Protein AF-A0A8H4TYM6-F1 (afdb_monomer_lite)

Organism: NCBI:txid1208366

Foldseek 3Di:
DDDDDDDDDDDDDDDDDDDDDDDDDDDDDDDDDDDDDDDDDPVCVVVVVVVVVVVCLLQDAQDPLLCVLLLVCVLVLLFDPPPPPDDDDPDDDDDDDDDDDDDDDDDDDDDDDDDDDDPPDPDPCPPPCPPPPPFDPQQDAFPVRDFAFFDDDPVRSVVVSVVSLVVQCPDPSSVVSVVLNVQLCVLVVVLVCLVVCVCVVQAVVHSPDCPGNSVVSNLVSLVSNLVSLCCSLVSCVSVLVSLVVLVCCCPPVVPLLSVLSNCLNLVLQAFFAPLQVPFLQDALVCCVLPVVCCPPSRAHPPNSSHHGRQPSRGFFHGDPCVLSVLLSVLSNVLSVLSVQLVCLSVVDDSVGRDPVNSVVSVVSSVVSSVVSSVSSSVSSVSRCLGSHGDDDPVSVVVSVVCVVVVNGDGSHPVPPPPVVVVVVVVVVCVVVVPDDDDDDDDDDDDDDDDDDDDDDDDDDDPDDPDDQDDDDDPWFKAFPPPRRTWGGPVQFPDFPDADPQGTKTKGSGTTQWDWADWDWDQDPVGIFTKTFIARNPPRHGQFIATCDDPDPVCRVRHRITMGHPVRIDIND

pLDDT: mean 72.25, std 24.55, range [19.75, 97.31]

Structure (mmCIF, N/CA/C/O backbone):
data_AF-A0A8H4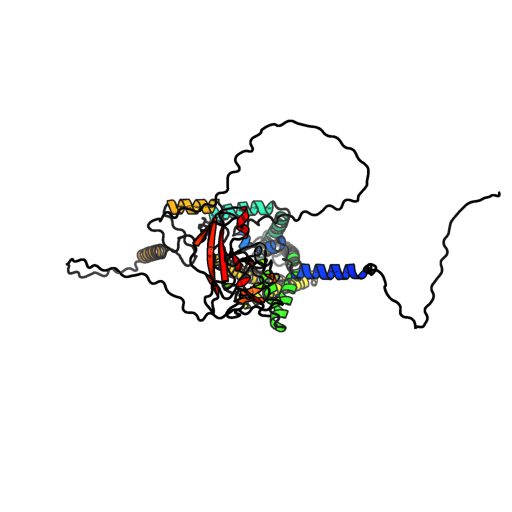TYM6-F1
#
_entry.id   AF-A0A8H4TYM6-F1
#
loop_
_atom_site.group_PDB
_atom_site.id
_atom_site.type_symbol
_atom_site.label_atom_id
_atom_site.label_alt_id
_atom_site.label_comp_id
_atom_site.label_asym_id
_atom_site.label_entity_id
_atom_site.label_seq_id
_atom_site.pdbx_PDB_ins_code
_atom_site.Cartn_x
_atom_site.Cartn_y
_atom_site.Cartn_z
_atom_site.occupancy
_atom_site.B_iso_or_equiv
_atom_site.auth_seq_id
_atom_site.auth_comp_id
_atom_site.auth_asym_id
_atom_site.auth_atom_id
_atom_site.pdbx_PDB_model_num
ATOM 1 N N . MET A 1 1 ? 41.288 -74.202 34.071 1.00 33.88 1 MET A N 1
ATOM 2 C CA . MET A 1 1 ? 42.304 -74.901 33.248 1.00 33.88 1 MET A CA 1
ATOM 3 C C . MET A 1 1 ? 41.567 -75.450 32.032 1.00 33.88 1 MET A C 1
ATOM 5 O O . MET A 1 1 ? 40.546 -76.075 32.265 1.00 33.88 1 MET A O 1
ATOM 9 N N . ALA A 1 2 ? 41.920 -75.207 30.767 1.00 35.75 2 ALA A N 1
ATOM 10 C CA . ALA A 1 2 ? 42.991 -74.418 30.129 1.00 35.75 2 ALA A CA 1
ATOM 11 C C . ALA A 1 2 ? 42.370 -73.661 28.912 1.00 35.75 2 ALA A C 1
ATOM 13 O O . ALA A 1 2 ? 41.354 -74.114 28.400 1.00 35.75 2 ALA A O 1
ATOM 14 N N . ASN A 1 3 ? 42.728 -72.408 28.589 1.00 33.12 3 ASN A N 1
ATOM 15 C CA . ASN A 1 3 ? 43.887 -71.947 27.783 1.00 33.12 3 ASN A CA 1
ATOM 16 C C . ASN A 1 3 ? 43.932 -72.532 26.341 1.00 33.12 3 ASN A C 1
ATOM 18 O O . ASN A 1 3 ? 43.774 -73.735 26.200 1.00 33.12 3 ASN A O 1
ATOM 22 N N . SER A 1 4 ? 44.214 -71.797 25.245 1.00 34.19 4 SER A N 1
ATOM 23 C CA . SER A 1 4 ? 44.467 -70.343 25.032 1.00 34.19 4 SER A CA 1
ATOM 24 C C . SER A 1 4 ? 44.781 -69.999 23.551 1.00 34.19 4 SER A C 1
ATOM 26 O O . SER A 1 4 ? 45.464 -70.785 22.907 1.00 34.19 4 SER A O 1
ATOM 28 N N . GLY A 1 5 ? 44.453 -68.773 23.088 1.00 31.78 5 GLY A N 1
ATOM 29 C CA . GLY A 1 5 ? 45.064 -68.085 21.914 1.00 31.78 5 GLY A CA 1
ATOM 30 C C . GLY A 1 5 ? 44.542 -68.458 20.504 1.00 31.78 5 GLY A C 1
ATOM 31 O O . GLY A 1 5 ? 44.045 -69.558 20.323 1.00 31.78 5 GLY A O 1
ATOM 32 N N . GLN A 1 6 ? 44.608 -67.616 19.452 1.00 31.44 6 GLN A N 1
ATOM 33 C CA . GLN A 1 6 ? 45.054 -66.211 19.303 1.00 31.44 6 GLN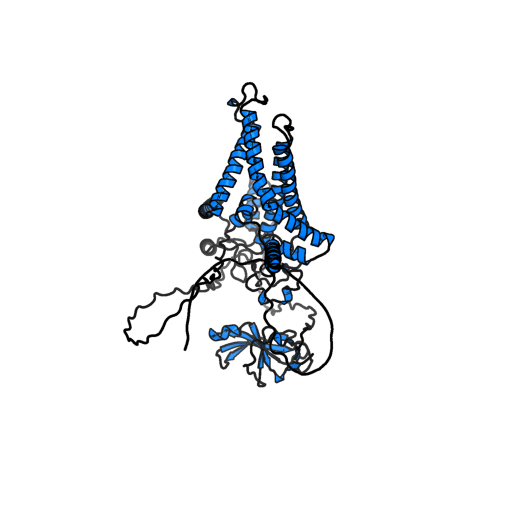 A CA 1
ATOM 34 C C . GLN A 1 6 ? 44.361 -65.497 18.099 1.00 31.44 6 GLN A C 1
ATOM 36 O O . GLN A 1 6 ? 44.155 -66.091 17.052 1.00 31.44 6 GLN A O 1
ATOM 41 N N . HIS A 1 7 ? 44.068 -64.201 18.279 1.00 31.67 7 HIS A N 1
ATOM 42 C CA . HIS A 1 7 ? 44.049 -63.056 17.335 1.00 31.67 7 HIS A CA 1
ATOM 43 C C . HIS A 1 7 ? 43.608 -63.098 15.836 1.00 31.67 7 HIS A C 1
ATOM 45 O O . HIS A 1 7 ? 44.296 -63.608 14.963 1.00 31.67 7 HIS A O 1
ATOM 51 N N . SER A 1 8 ? 42.630 -62.211 15.559 1.00 29.77 8 SER A N 1
ATOM 52 C CA . SER A 1 8 ? 42.660 -61.104 14.562 1.00 29.77 8 SER A CA 1
ATOM 53 C C . SER A 1 8 ? 42.218 -61.263 13.084 1.00 29.77 8 SER A C 1
ATOM 55 O O . SER A 1 8 ? 43.017 -61.528 12.193 1.00 29.77 8 SER A O 1
ATOM 57 N N . SER A 1 9 ? 41.035 -60.678 12.827 1.00 29.23 9 SER A N 1
ATOM 58 C CA . SER A 1 9 ? 40.790 -59.524 11.917 1.00 29.23 9 SER A CA 1
ATOM 59 C C . SER A 1 9 ? 40.178 -59.702 10.506 1.00 29.23 9 SER A C 1
ATOM 61 O O . SER A 1 9 ? 40.593 -60.527 9.706 1.00 29.23 9 SER A O 1
ATOM 63 N N . ASN A 1 10 ? 39.256 -58.761 10.227 1.00 29.17 10 ASN A N 1
ATOM 64 C CA . ASN A 1 10 ? 38.703 -58.271 8.951 1.00 29.17 10 ASN A CA 1
ATOM 65 C C . ASN A 1 10 ? 37.768 -59.134 8.075 1.00 29.17 10 ASN A C 1
ATOM 67 O O . ASN A 1 10 ? 38.097 -60.231 7.646 1.00 29.17 10 ASN A O 1
ATOM 71 N N . GLY A 1 11 ? 36.678 -58.485 7.625 1.00 29.22 11 GLY A N 1
ATOM 72 C CA . GLY A 1 11 ? 36.235 -58.607 6.225 1.00 29.22 11 GLY A CA 1
ATOM 73 C C . GLY A 1 11 ? 34.819 -59.129 5.960 1.00 29.22 11 GLY A C 1
ATOM 74 O O . GLY A 1 11 ? 34.664 -60.166 5.329 1.00 29.22 11 GLY A O 1
ATOM 75 N N . THR A 1 12 ? 33.791 -58.386 6.377 1.00 30.94 12 THR A N 1
ATOM 76 C CA . THR A 1 12 ? 32.362 -58.560 6.020 1.00 30.94 12 THR A CA 1
ATOM 77 C C . THR A 1 12 ? 32.066 -59.140 4.624 1.00 30.94 12 THR A C 1
ATOM 79 O O . THR A 1 12 ? 32.463 -58.559 3.612 1.00 30.94 12 THR A O 1
ATOM 82 N N . ARG A 1 13 ? 31.243 -60.199 4.576 1.00 29.91 13 ARG A N 1
ATOM 83 C CA . ARG A 1 13 ? 30.591 -60.735 3.364 1.00 29.91 13 ARG A CA 1
ATOM 84 C C . ARG A 1 13 ? 29.117 -60.304 3.309 1.00 29.91 13 ARG A C 1
ATOM 86 O O . ARG A 1 13 ? 28.479 -60.158 4.347 1.00 29.91 13 ARG A O 1
ATOM 93 N N . THR A 1 14 ? 28.591 -60.111 2.104 1.00 37.91 14 THR A N 1
ATOM 94 C CA . THR A 1 14 ? 27.175 -59.815 1.808 1.00 37.91 14 THR A CA 1
ATOM 95 C C . THR A 1 14 ? 26.284 -61.054 1.895 1.00 37.91 14 THR A C 1
ATOM 97 O O . THR A 1 14 ? 26.719 -62.099 1.423 1.00 37.91 14 THR A O 1
ATOM 100 N N . GLU A 1 15 ? 25.024 -60.909 2.330 1.00 29.88 15 GLU A N 1
ATOM 101 C CA . GLU A 1 15 ? 23.928 -61.865 2.057 1.00 29.88 15 GLU A CA 1
ATOM 102 C C . GLU A 1 15 ? 22.538 -61.177 1.945 1.00 29.88 15 GLU A C 1
ATOM 104 O O . GLU A 1 15 ? 22.418 -60.013 2.343 1.00 29.88 15 GLU A O 1
ATOM 109 N N . PRO A 1 16 ? 21.514 -61.837 1.345 1.00 40.06 16 PRO A N 1
ATOM 110 C CA . PRO A 1 16 ? 20.261 -61.214 0.888 1.00 40.06 16 PRO A CA 1
ATOM 111 C C . PRO A 1 16 ? 18.979 -61.644 1.657 1.00 40.06 16 PRO A C 1
ATOM 113 O O . PRO A 1 16 ? 19.015 -62.479 2.552 1.00 40.06 16 PRO A O 1
ATOM 116 N N . PHE A 1 17 ? 17.824 -61.073 1.275 1.00 32.19 17 PHE A N 1
ATOM 117 C CA . PHE A 1 17 ? 16.465 -61.441 1.744 1.00 32.19 17 PHE A CA 1
ATOM 118 C C . PHE A 1 17 ? 16.053 -62.877 1.343 1.00 32.19 17 PHE A C 1
ATOM 120 O O . PHE A 1 17 ? 16.434 -63.323 0.259 1.00 32.19 17 PHE A O 1
ATOM 127 N N . PRO A 1 18 ? 15.249 -63.588 2.166 1.00 39.19 18 PRO A N 1
ATOM 128 C CA . PRO A 1 18 ? 13.767 -63.598 2.041 1.00 39.19 18 PRO A CA 1
ATOM 129 C C . PRO A 1 18 ? 13.072 -63.527 3.442 1.00 39.19 18 PRO A C 1
ATOM 131 O O . PRO A 1 18 ? 13.752 -63.174 4.400 1.00 39.19 18 PRO A O 1
ATOM 134 N N . SER A 1 19 ? 11.771 -63.750 3.724 1.00 28.38 19 SER A N 1
ATOM 135 C CA . SER A 1 19 ? 10.516 -64.073 2.986 1.00 28.38 19 SER A CA 1
ATOM 136 C C . SER A 1 19 ? 9.282 -63.630 3.833 1.00 28.38 19 SER A C 1
ATOM 138 O O . SER A 1 19 ? 9.453 -63.097 4.928 1.00 28.38 19 SER A O 1
ATOM 140 N N . LEU A 1 20 ? 8.044 -63.872 3.369 1.00 39.00 20 LEU A N 1
ATOM 141 C CA . LEU A 1 20 ? 6.781 -63.799 4.141 1.00 39.00 20 LEU A CA 1
ATOM 142 C C . LEU A 1 20 ? 6.053 -65.157 4.092 1.00 39.00 20 LEU A C 1
ATOM 144 O O . LEU A 1 20 ? 6.115 -65.776 3.035 1.00 39.00 20 LEU A O 1
ATOM 148 N N . ASP A 1 21 ? 5.343 -65.564 5.163 1.00 33.41 21 ASP A N 1
ATOM 149 C CA . ASP A 1 21 ? 3.988 -66.158 5.049 1.00 33.41 21 ASP A CA 1
ATOM 150 C C . ASP A 1 21 ? 3.249 -66.498 6.378 1.00 33.41 21 ASP A C 1
ATOM 152 O O . ASP A 1 21 ? 3.823 -67.030 7.322 1.00 33.41 21 ASP A O 1
ATOM 156 N N . ASN A 1 22 ? 1.930 -66.252 6.338 1.00 30.16 22 ASN A N 1
ATOM 157 C CA . ASN A 1 22 ? 0.777 -66.996 6.897 1.00 30.16 22 ASN A CA 1
ATOM 158 C C . ASN A 1 22 ? 0.392 -67.143 8.404 1.00 30.16 22 ASN A C 1
ATOM 160 O O . ASN A 1 22 ? 1.063 -67.767 9.216 1.00 30.16 22 ASN A O 1
ATOM 164 N N . ALA A 1 23 ? -0.892 -66.781 8.616 1.00 28.27 23 ALA A N 1
ATOM 165 C CA . ALA A 1 23 ? -1.956 -67.446 9.400 1.00 28.27 23 ALA A CA 1
ATOM 166 C C . ALA A 1 23 ? -2.183 -67.148 10.908 1.00 28.27 23 ALA A C 1
ATOM 168 O O . ALA A 1 23 ? -1.283 -66.920 11.705 1.00 28.27 23 ALA A O 1
ATOM 169 N N . SER A 1 24 ? -3.474 -67.145 11.273 1.00 27.83 24 SER A N 1
ATOM 170 C CA . SER A 1 24 ? -4.096 -66.855 12.589 1.00 27.83 24 SER A CA 1
ATOM 171 C C . SER A 1 24 ? -5.020 -68.038 12.987 1.00 27.83 24 SER A C 1
ATOM 173 O O . SER A 1 24 ? -5.029 -69.020 12.244 1.00 27.83 24 SER A O 1
ATOM 175 N N . PRO A 1 25 ? -5.921 -67.967 14.000 1.00 47.28 25 PRO A N 1
ATOM 176 C CA . PRO A 1 25 ? -5.997 -67.131 15.215 1.00 47.28 25 PRO A CA 1
ATOM 177 C C . PRO A 1 25 ? -6.262 -67.951 16.516 1.00 47.28 25 PRO A C 1
ATOM 179 O O . PRO A 1 25 ? -6.648 -69.115 16.455 1.00 47.28 25 PRO A O 1
ATOM 182 N N . GLY A 1 26 ? -6.208 -67.319 17.700 1.00 25.75 26 GLY A N 1
ATOM 183 C CA . GLY A 1 26 ? -6.907 -67.834 18.896 1.00 25.75 26 GLY A CA 1
ATOM 184 C C . GLY A 1 26 ? -6.326 -67.420 20.254 1.00 25.75 26 GLY A C 1
ATOM 185 O O . GLY A 1 26 ? -5.131 -67.567 20.477 1.00 25.75 26 GLY A O 1
ATOM 186 N N . GLY A 1 27 ? -7.194 -66.973 21.174 1.00 28.92 27 GLY A N 1
ATOM 187 C CA . GLY A 1 27 ? -6.874 -66.757 22.595 1.00 28.92 27 GLY A CA 1
ATOM 188 C C . GLY A 1 27 ? -6.961 -65.297 23.056 1.00 28.92 27 GLY A C 1
ATOM 189 O O . GLY A 1 27 ? -6.074 -64.499 22.774 1.00 28.92 27 GLY A O 1
ATOM 190 N N . ASN A 1 28 ? -8.018 -64.961 23.804 1.00 32.78 28 ASN A N 1
ATOM 191 C CA . ASN A 1 28 ? -8.051 -63.746 24.622 1.00 32.78 28 ASN A CA 1
ATOM 192 C C . ASN A 1 28 ? -7.149 -63.938 25.846 1.00 32.78 28 ASN A C 1
ATOM 194 O O . ASN A 1 28 ? -7.294 -64.954 26.515 1.00 32.78 28 ASN A O 1
ATOM 198 N N . ASP A 1 29 ? -6.346 -62.930 26.197 1.00 31.00 29 ASP A N 1
ATOM 199 C CA . ASP A 1 29 ? -6.318 -62.422 27.574 1.00 31.00 29 ASP A CA 1
ATOM 200 C C . ASP A 1 29 ? -5.704 -61.011 27.661 1.00 31.00 29 ASP A C 1
ATOM 202 O O . ASP A 1 29 ? -5.133 -60.485 26.704 1.00 31.00 29 ASP A O 1
ATOM 206 N N . THR A 1 30 ? -5.955 -60.337 28.783 1.00 33.34 30 THR A N 1
ATOM 207 C CA . THR A 1 30 ? -5.943 -58.867 28.906 1.00 33.34 30 THR A CA 1
ATOM 208 C C . THR A 1 30 ? -4.579 -58.190 29.137 1.00 33.34 30 THR A C 1
ATOM 210 O O . THR A 1 30 ? -3.731 -58.714 29.851 1.00 33.34 30 THR A O 1
ATOM 213 N N . ASN A 1 31 ? -4.499 -56.922 28.692 1.00 29.05 31 ASN A N 1
ATOM 214 C CA . ASN A 1 31 ? -3.527 -55.853 29.023 1.00 29.05 31 ASN A CA 1
ATOM 215 C C . ASN A 1 31 ? -2.159 -55.830 28.296 1.00 29.05 31 ASN A C 1
ATOM 217 O O . ASN A 1 31 ? -1.202 -56.454 28.752 1.00 29.05 31 ASN A O 1
ATOM 221 N N . PRO A 1 32 ? -1.998 -54.971 27.266 1.00 32.91 32 PRO A N 1
ATOM 222 C CA . PRO A 1 32 ? -0.695 -54.507 26.788 1.00 32.91 32 PRO A CA 1
ATOM 223 C C . PRO A 1 32 ? -0.278 -53.157 27.426 1.00 32.91 32 PRO A C 1
ATOM 225 O O . PRO A 1 32 ? -1.126 -52.283 27.632 1.00 32.91 32 PRO A O 1
ATOM 228 N N . PRO A 1 33 ? 1.021 -52.927 27.696 1.00 34.00 33 PRO A N 1
ATOM 229 C CA . PRO A 1 33 ? 1.535 -51.622 28.112 1.00 34.00 33 PRO A CA 1
ATOM 230 C C . PRO A 1 33 ? 1.678 -50.635 26.934 1.00 34.00 33 PRO A C 1
ATOM 232 O O . PRO A 1 33 ? 1.869 -51.035 25.790 1.00 34.00 33 PRO A O 1
ATOM 235 N N . SER A 1 34 ? 1.605 -49.341 27.271 1.00 31.83 34 SER A N 1
ATOM 236 C CA . SER A 1 34 ? 2.020 -48.122 26.535 1.00 31.83 34 SER A CA 1
ATOM 237 C C . SER A 1 34 ? 2.496 -48.237 25.064 1.00 31.83 34 SER A C 1
ATOM 239 O O . SER A 1 34 ? 3.491 -48.919 24.801 1.00 31.83 34 SER A O 1
ATOM 241 N N . PRO A 1 35 ? 1.924 -47.461 24.116 1.00 32.31 35 PRO A N 1
ATOM 242 C CA . PRO A 1 35 ? 2.383 -47.454 22.728 1.00 32.31 35 PRO A CA 1
ATOM 243 C C . PRO A 1 35 ? 3.793 -46.861 22.587 1.00 32.31 35 PRO A C 1
ATOM 245 O O . PRO A 1 35 ? 4.086 -45.778 23.089 1.00 32.31 35 PRO A O 1
ATOM 248 N N . ILE A 1 36 ? 4.644 -47.576 21.852 1.00 34.72 36 ILE A N 1
ATOM 249 C CA . ILE A 1 36 ? 5.998 -47.157 21.474 1.00 34.72 36 ILE A CA 1
ATOM 250 C C . ILE A 1 36 ? 5.921 -45.990 20.475 1.00 34.72 36 ILE A C 1
ATOM 252 O O . ILE A 1 36 ? 5.137 -46.030 19.524 1.00 34.72 36 ILE A O 1
ATOM 256 N N . ASP A 1 37 ? 6.766 -44.972 20.665 1.00 33.72 37 ASP A N 1
ATOM 257 C CA . ASP A 1 37 ? 6.852 -43.807 19.780 1.00 33.72 37 ASP A CA 1
ATOM 258 C C . ASP A 1 37 ? 7.179 -44.193 18.328 1.00 33.72 37 ASP A C 1
ATOM 260 O O . ASP A 1 37 ? 8.266 -44.683 18.001 1.00 33.72 37 ASP A O 1
ATOM 264 N N . ASN A 1 38 ? 6.250 -43.892 17.418 1.00 36.94 38 ASN A N 1
ATOM 265 C CA . ASN A 1 38 ? 6.460 -44.042 15.983 1.00 36.94 38 ASN A CA 1
ATOM 266 C C . ASN A 1 38 ? 7.470 -43.004 15.471 1.00 36.94 38 ASN A C 1
ATOM 268 O O . ASN A 1 38 ? 7.129 -41.849 15.209 1.00 36.94 38 ASN A O 1
ATOM 272 N N . ARG A 1 39 ? 8.717 -43.439 15.261 1.00 36.81 39 ARG A N 1
ATOM 273 C CA . ARG A 1 39 ? 9.771 -42.660 14.595 1.00 36.81 39 ARG A CA 1
ATOM 274 C C . ARG A 1 39 ? 9.304 -42.227 13.190 1.00 36.81 39 ARG A C 1
ATOM 276 O O . ARG A 1 39 ? 9.126 -43.090 12.329 1.00 36.81 39 ARG A O 1
ATOM 283 N N . PRO A 1 40 ? 9.135 -40.922 12.902 1.00 38.28 40 PRO A N 1
ATOM 284 C CA . PRO A 1 40 ? 8.562 -40.487 11.634 1.00 38.28 40 PRO A CA 1
ATOM 285 C C . PRO A 1 40 ? 9.531 -40.710 10.465 1.00 38.28 40 PRO A C 1
ATOM 287 O O . PRO A 1 40 ? 10.685 -40.277 10.485 1.00 38.28 40 PRO A O 1
ATOM 290 N N . THR A 1 41 ? 9.038 -41.367 9.413 1.00 38.78 41 THR A N 1
ATOM 291 C CA . THR A 1 41 ? 9.773 -41.660 8.174 1.00 38.78 41 THR A CA 1
ATOM 292 C C . THR A 1 41 ? 10.299 -40.371 7.534 1.00 38.78 41 THR A C 1
ATOM 294 O O . THR A 1 41 ? 9.577 -39.375 7.460 1.00 38.78 41 THR A O 1
ATOM 297 N N . ALA A 1 42 ? 11.539 -40.372 7.030 1.00 42.12 42 ALA A N 1
ATOM 298 C CA . ALA A 1 42 ? 12.241 -39.156 6.591 1.00 42.12 42 ALA A CA 1
ATOM 299 C C . ALA A 1 42 ? 11.521 -38.327 5.498 1.00 42.12 42 ALA A C 1
ATOM 301 O O . ALA A 1 42 ? 11.719 -37.112 5.428 1.00 42.12 42 ALA A O 1
ATOM 302 N N . SER A 1 43 ? 10.634 -38.935 4.701 1.00 42.38 43 SER A N 1
ATOM 303 C CA . SER A 1 43 ? 9.772 -38.251 3.719 1.00 42.38 43 SER A CA 1
ATOM 304 C C . SER A 1 43 ? 8.790 -37.250 4.352 1.00 42.38 43 SER A C 1
ATOM 306 O O . SER A 1 43 ? 8.488 -36.213 3.753 1.00 42.38 43 SER A O 1
ATOM 308 N N . SER A 1 44 ? 8.349 -37.496 5.592 1.00 48.56 44 SER A N 1
ATOM 309 C CA . SER A 1 44 ? 7.491 -36.572 6.350 1.00 48.56 44 SER A CA 1
ATOM 310 C C . SER A 1 44 ? 8.163 -35.217 6.602 1.00 48.56 44 SER A C 1
ATOM 312 O O . SER A 1 44 ? 7.486 -34.189 6.617 1.00 48.56 44 SER A O 1
ATOM 314 N N . SER A 1 45 ? 9.497 -35.186 6.721 1.00 57.56 45 SER A N 1
ATOM 315 C CA . SER A 1 45 ? 10.248 -33.964 7.017 1.00 57.56 45 SER A CA 1
ATOM 316 C C . SER A 1 45 ? 10.222 -32.961 5.861 1.00 57.56 45 SER A C 1
ATOM 318 O O . SER A 1 45 ? 10.043 -31.766 6.095 1.00 57.56 45 SER A O 1
ATOM 320 N N . LEU A 1 46 ? 10.326 -33.427 4.611 1.00 50.22 46 LEU A N 1
ATOM 321 C CA . LEU A 1 46 ? 10.288 -32.560 3.433 1.00 50.22 46 LEU A CA 1
ATOM 322 C C . LEU A 1 46 ? 8.863 -32.074 3.154 1.00 50.22 46 LEU A C 1
ATOM 324 O O . LEU A 1 46 ? 8.663 -30.881 2.953 1.00 50.22 46 LEU A O 1
ATOM 328 N N . SER A 1 47 ? 7.863 -32.960 3.223 1.00 62.12 47 SER A N 1
ATOM 329 C CA . SER A 1 47 ? 6.450 -32.582 3.062 1.00 62.12 47 SER A CA 1
ATOM 330 C C . SER A 1 47 ? 5.989 -31.611 4.161 1.00 62.12 47 SER A C 1
ATOM 332 O O . SER A 1 47 ? 5.339 -30.605 3.877 1.00 62.12 47 SER A O 1
ATOM 334 N N . GLY A 1 48 ? 6.409 -31.838 5.412 1.00 63.75 48 GLY A N 1
ATOM 335 C CA . GLY A 1 48 ? 6.183 -30.927 6.534 1.00 63.75 48 GLY A CA 1
ATOM 336 C C . GLY A 1 48 ? 6.859 -29.566 6.343 1.00 63.75 48 GLY A C 1
ATOM 337 O O . GLY A 1 48 ? 6.215 -28.534 6.532 1.00 63.75 48 GLY A O 1
ATOM 338 N N . ARG A 1 49 ? 8.122 -29.541 5.892 1.00 63.56 49 ARG A N 1
ATOM 339 C CA . ARG A 1 49 ? 8.852 -28.301 5.564 1.00 63.56 49 ARG A CA 1
ATOM 340 C C . ARG A 1 49 ? 8.214 -27.543 4.400 1.00 63.56 49 ARG A C 1
ATOM 342 O O . ARG A 1 49 ? 8.028 -26.339 4.522 1.00 63.56 49 ARG A O 1
ATOM 349 N N . LEU A 1 50 ? 7.812 -28.222 3.325 1.00 60.22 50 LEU A N 1
ATOM 350 C CA . LEU A 1 50 ? 7.124 -27.615 2.179 1.00 60.22 50 LEU A CA 1
ATOM 351 C C . LEU A 1 50 ? 5.742 -27.073 2.566 1.00 60.22 50 LEU A C 1
ATOM 353 O O . LEU A 1 50 ? 5.400 -25.954 2.195 1.00 60.22 50 LEU A O 1
ATOM 357 N N . ARG A 1 51 ? 4.967 -27.808 3.375 1.00 67.56 51 ARG A N 1
ATOM 358 C CA . ARG A 1 51 ? 3.675 -27.343 3.909 1.00 67.56 51 ARG A CA 1
ATOM 359 C C . ARG A 1 51 ? 3.845 -26.157 4.865 1.00 67.56 51 ARG A C 1
ATOM 361 O O . ARG A 1 51 ? 3.023 -25.245 4.845 1.00 67.56 51 ARG A O 1
ATOM 368 N N . SER A 1 52 ? 4.905 -26.143 5.673 1.00 65.75 52 SER A N 1
ATOM 369 C CA . SER A 1 52 ? 5.248 -25.016 6.551 1.00 65.75 52 SER A CA 1
ATOM 370 C C . SER A 1 52 ? 5.683 -23.783 5.750 1.00 65.75 52 SER A C 1
ATOM 372 O O . SER A 1 52 ? 5.146 -22.697 5.954 1.00 65.75 52 SER A O 1
ATOM 374 N N . ALA A 1 53 ? 6.563 -23.955 4.758 1.00 64.31 53 ALA A N 1
ATOM 375 C CA . ALA A 1 53 ? 6.985 -22.896 3.843 1.00 64.31 53 ALA A CA 1
ATOM 376 C C . ALA A 1 53 ? 5.806 -22.340 3.025 1.00 64.31 53 ALA A C 1
ATOM 378 O O . ALA A 1 53 ? 5.679 -21.129 2.884 1.00 64.31 53 ALA A O 1
ATOM 379 N N . SER A 1 54 ? 4.897 -23.204 2.563 1.00 73.50 54 SER A N 1
ATOM 380 C CA . SER A 1 54 ? 3.648 -22.819 1.896 1.00 73.50 54 SER A CA 1
ATOM 381 C C . SER A 1 54 ? 2.752 -21.978 2.812 1.00 73.50 54 SER A C 1
ATOM 383 O O . SER A 1 54 ? 2.391 -20.867 2.432 1.00 73.50 54 SER A O 1
ATOM 385 N N . LYS A 1 55 ? 2.472 -22.423 4.047 1.00 73.12 55 LYS A N 1
ATOM 386 C CA . LYS A 1 55 ? 1.714 -21.630 5.037 1.00 73.12 55 LYS A CA 1
ATOM 387 C C . LYS A 1 55 ? 2.393 -20.297 5.374 1.00 73.12 55 LYS A C 1
ATOM 389 O O . LYS A 1 55 ? 1.721 -19.277 5.489 1.00 73.12 55 LYS A O 1
ATOM 394 N N . SER A 1 56 ? 3.719 -20.290 5.507 1.00 73.50 56 SER A N 1
ATOM 395 C CA . SER A 1 56 ? 4.503 -19.072 5.733 1.00 73.50 56 SER A CA 1
ATOM 396 C C . SER A 1 56 ? 4.375 -18.107 4.548 1.00 73.50 56 SER A C 1
ATOM 398 O O . SER A 1 56 ? 4.115 -16.922 4.738 1.00 73.50 56 SER A O 1
ATOM 400 N N . PHE A 1 57 ? 4.455 -18.614 3.317 1.00 80.06 57 PHE A N 1
ATOM 401 C CA . PHE A 1 57 ? 4.320 -17.836 2.088 1.00 80.06 57 PHE A CA 1
ATOM 402 C C . PHE A 1 57 ? 2.891 -17.319 1.836 1.00 80.06 57 PHE A C 1
ATOM 404 O O . PHE A 1 57 ? 2.714 -16.203 1.347 1.00 80.06 57 PHE A O 1
ATOM 411 N N . GLU A 1 58 ? 1.860 -18.074 2.223 1.00 72.94 58 GLU A N 1
ATOM 412 C CA . GLU A 1 58 ? 0.464 -17.613 2.201 1.00 72.94 58 GLU A CA 1
ATOM 413 C C . GLU A 1 58 ? 0.244 -16.351 3.051 1.00 72.94 58 GLU A C 1
ATOM 415 O O . GLU A 1 58 ? -0.617 -15.536 2.723 1.00 72.94 58 GLU A O 1
ATOM 420 N N . VAL A 1 59 ? 1.016 -16.195 4.133 1.00 68.38 59 VAL A N 1
ATOM 421 C CA . VAL A 1 59 ? 0.866 -15.122 5.128 1.00 68.38 59 VAL A CA 1
ATOM 422 C C . VAL A 1 59 ? 1.986 -14.071 5.028 1.00 68.38 59 VAL A C 1
ATOM 424 O O . VAL A 1 59 ? 1.839 -12.971 5.559 1.00 68.38 59 VAL A O 1
ATOM 427 N N . SER A 1 60 ? 3.098 -14.331 4.338 1.00 72.25 60 SER A N 1
ATOM 428 C CA . SER A 1 60 ? 4.240 -13.406 4.282 1.00 72.25 60 SER A CA 1
ATOM 429 C C . SER A 1 60 ? 3.916 -12.090 3.561 1.00 72.25 60 SER A C 1
ATOM 431 O O . SER A 1 60 ? 3.095 -12.027 2.643 1.00 72.25 60 SER A O 1
ATOM 433 N N . GLY A 1 61 ? 4.575 -11.004 3.962 1.00 63.09 61 GLY A N 1
ATOM 434 C CA . GLY A 1 61 ? 4.712 -9.848 3.077 1.00 63.09 61 GLY A CA 1
ATOM 435 C C . GLY A 1 61 ? 5.808 -10.118 2.036 1.00 63.09 61 GLY A C 1
ATOM 436 O O . GLY A 1 61 ? 6.733 -10.880 2.333 1.00 63.09 61 GLY A O 1
ATOM 437 N N . PRO A 1 62 ? 5.760 -9.502 0.843 1.00 62.41 62 PRO A N 1
ATOM 438 C CA . PRO A 1 62 ? 6.975 -9.312 0.052 1.00 62.41 62 PRO A CA 1
ATOM 439 C C . PRO A 1 62 ? 8.033 -8.550 0.881 1.00 62.41 62 PRO A C 1
ATOM 441 O O . PRO A 1 62 ? 7.651 -7.727 1.720 1.00 62.41 62 PRO A O 1
ATOM 444 N N . PRO A 1 63 ? 9.345 -8.791 0.681 1.00 60.50 63 PRO A N 1
ATOM 445 C CA . PRO A 1 63 ? 10.389 -8.173 1.500 1.00 60.50 63 PRO A CA 1
ATOM 446 C C . PRO A 1 63 ? 10.319 -6.640 1.481 1.00 60.50 63 PRO A C 1
ATOM 448 O O . PRO A 1 63 ? 10.170 -6.031 0.420 1.00 60.50 63 PRO A O 1
ATOM 451 N N . GLU A 1 64 ? 10.466 -6.004 2.647 1.00 56.59 64 GLU A N 1
ATOM 452 C CA . GLU A 1 64 ? 10.229 -4.560 2.814 1.00 56.59 64 GLU A CA 1
ATOM 453 C C . GLU A 1 64 ? 11.100 -3.700 1.885 1.00 56.59 64 GLU A C 1
ATOM 455 O O . GLU A 1 64 ? 10.604 -2.769 1.255 1.00 56.59 64 GLU A O 1
ATOM 460 N N . GLY A 1 65 ? 12.376 -4.058 1.702 1.00 50.25 65 GLY A N 1
ATOM 461 C CA . GLY A 1 65 ? 13.268 -3.365 0.765 1.00 50.25 65 GLY A CA 1
ATOM 462 C C . GLY A 1 65 ? 12.810 -3.443 -0.699 1.00 50.25 65 GLY A C 1
ATOM 463 O O . GLY A 1 65 ? 12.960 -2.488 -1.456 1.00 50.25 65 GLY A O 1
ATOM 464 N N . PHE A 1 66 ? 12.172 -4.546 -1.086 1.00 53.25 66 PHE A N 1
ATOM 465 C CA . PHE A 1 66 ? 11.628 -4.743 -2.430 1.00 53.25 66 PHE A CA 1
ATOM 466 C C . PHE A 1 66 ? 10.355 -3.909 -2.651 1.00 53.25 66 PHE A C 1
ATOM 468 O O . PHE A 1 66 ? 10.181 -3.302 -3.705 1.00 53.25 66 PHE A O 1
ATOM 475 N N . MET A 1 67 ? 9.504 -3.801 -1.626 1.00 56.50 67 MET A N 1
ATOM 476 C CA . MET A 1 67 ? 8.323 -2.928 -1.639 1.00 56.50 67 MET A CA 1
ATOM 477 C C . MET A 1 67 ? 8.678 -1.436 -1.577 1.00 56.50 67 MET A C 1
ATOM 479 O O . MET A 1 67 ? 7.910 -0.607 -2.079 1.00 56.50 67 MET A O 1
ATOM 483 N N . ALA A 1 68 ? 9.819 -1.075 -0.982 1.00 48.25 68 ALA A N 1
ATOM 484 C CA . ALA A 1 68 ? 10.373 0.275 -1.064 1.00 48.25 68 ALA A CA 1
ATOM 485 C C . ALA A 1 68 ? 10.804 0.596 -2.503 1.00 48.25 68 ALA A C 1
ATOM 487 O O . ALA A 1 68 ? 10.402 1.627 -3.043 1.00 48.25 68 ALA A O 1
ATOM 488 N N . ALA A 1 69 ? 11.530 -0.324 -3.150 1.00 43.88 69 ALA A N 1
ATOM 489 C CA . ALA A 1 69 ? 11.994 -0.178 -4.530 1.00 43.88 69 ALA A CA 1
ATOM 490 C C . ALA A 1 69 ? 10.854 -0.016 -5.559 1.00 43.88 69 ALA A C 1
ATOM 492 O O . ALA A 1 69 ? 11.037 0.664 -6.565 1.00 43.88 69 ALA A O 1
ATOM 493 N N . THR A 1 70 ? 9.667 -0.585 -5.310 1.00 49.38 70 THR A N 1
ATOM 494 C CA . THR A 1 70 ? 8.489 -0.448 -6.192 1.00 49.38 70 THR A CA 1
ATOM 495 C C . THR A 1 70 ? 7.535 0.694 -5.822 1.00 49.38 70 THR A C 1
ATOM 497 O O . THR A 1 70 ? 6.400 0.720 -6.292 1.00 49.38 70 THR A O 1
ATOM 500 N N . GLY A 1 71 ? 7.948 1.638 -4.966 1.00 46.53 71 GLY A N 1
ATOM 501 C CA . GLY A 1 71 ? 7.165 2.836 -4.614 1.00 46.53 71 GLY A CA 1
ATOM 502 C C . GLY A 1 71 ? 5.981 2.599 -3.664 1.00 46.53 71 GLY A C 1
ATOM 503 O O . GLY A 1 71 ? 5.394 3.547 -3.146 1.00 46.53 71 GLY A O 1
ATOM 504 N N . THR A 1 72 ? 5.661 1.344 -3.356 1.00 46.09 72 THR A N 1
ATOM 505 C CA . THR A 1 72 ? 4.563 0.923 -2.469 1.00 46.09 72 THR A CA 1
ATOM 506 C C . THR A 1 72 ? 4.682 1.454 -1.032 1.00 46.09 72 THR A C 1
ATOM 508 O O . THR A 1 72 ? 3.666 1.692 -0.381 1.00 46.09 72 THR A O 1
ATOM 511 N N . ILE A 1 73 ? 5.904 1.702 -0.544 1.00 37.81 73 ILE A N 1
ATOM 512 C CA . ILE A 1 73 ? 6.173 2.241 0.808 1.00 37.81 73 ILE A CA 1
ATOM 513 C C . ILE A 1 73 ? 6.169 3.789 0.837 1.00 37.81 73 ILE A C 1
ATOM 515 O O . ILE A 1 73 ? 6.211 4.394 1.906 1.00 37.81 73 ILE A O 1
ATOM 519 N N . ALA A 1 74 ? 6.007 4.480 -0.301 1.00 30.27 74 ALA A N 1
ATOM 520 C CA . ALA A 1 74 ? 5.984 5.951 -0.328 1.00 30.27 74 ALA A CA 1
ATOM 521 C C . ALA A 1 74 ? 4.932 6.556 0.631 1.00 30.27 74 ALA A C 1
ATOM 523 O O . ALA A 1 74 ? 5.176 7.588 1.251 1.00 30.27 74 ALA A O 1
ATOM 524 N N . SER A 1 75 ? 3.790 5.887 0.833 1.00 32.16 75 SER A N 1
ATOM 525 C CA . SER A 1 75 ? 2.751 6.357 1.763 1.00 32.16 75 SER A CA 1
ATOM 526 C C . SER A 1 75 ? 3.109 6.233 3.256 1.00 32.16 75 SER A C 1
ATOM 528 O O . SER A 1 75 ? 2.476 6.907 4.069 1.00 32.16 75 SER A O 1
ATOM 530 N N . SER A 1 76 ? 4.066 5.383 3.652 1.00 34.56 76 SER A N 1
ATOM 531 C CA . SER A 1 76 ? 4.519 5.217 5.047 1.00 34.56 76 SER A CA 1
ATOM 532 C C . SER A 1 76 ? 5.860 5.896 5.331 1.00 34.56 76 SER A C 1
ATOM 534 O O . SER A 1 76 ? 6.040 6.400 6.435 1.00 34.56 76 SER A O 1
ATOM 536 N N . ILE A 1 77 ? 6.749 6.039 4.342 1.00 34.84 77 ILE A N 1
ATOM 537 C CA . ILE A 1 77 ? 7.971 6.856 4.486 1.00 34.84 77 ILE A CA 1
ATOM 538 C C . ILE A 1 77 ? 7.630 8.334 4.762 1.00 34.84 77 ILE A C 1
ATOM 540 O O . ILE A 1 77 ? 8.276 8.962 5.596 1.00 34.84 77 ILE A O 1
ATOM 544 N N . PHE A 1 78 ? 6.563 8.874 4.158 1.00 31.12 78 PHE A N 1
ATOM 545 C CA . PHE A 1 78 ? 6.061 10.229 4.450 1.00 31.12 78 PHE A CA 1
ATOM 546 C C . PHE A 1 78 ? 5.087 10.310 5.645 1.00 31.12 78 PHE A C 1
ATOM 548 O O . PHE A 1 78 ? 4.400 11.313 5.827 1.00 31.12 78 PHE A O 1
ATOM 555 N N . SER A 1 79 ? 4.978 9.270 6.473 1.00 33.12 79 SER A N 1
ATOM 556 C CA . SER A 1 79 ? 4.157 9.288 7.693 1.00 33.12 79 SER A CA 1
ATOM 557 C C . SER A 1 79 ? 4.826 8.459 8.781 1.00 33.12 79 SER A C 1
ATOM 559 O O . SER A 1 79 ? 4.495 7.283 8.909 1.00 33.12 79 SER A O 1
ATOM 561 N N . ARG A 1 80 ? 5.762 9.099 9.513 1.00 34.44 80 ARG A N 1
ATOM 562 C CA . ARG A 1 80 ? 6.532 8.621 10.688 1.00 34.44 80 ARG A CA 1
ATOM 563 C C . ARG A 1 80 ? 6.006 7.291 11.275 1.00 34.44 80 ARG A C 1
ATOM 565 O O . ARG A 1 80 ? 5.345 7.276 12.305 1.00 34.44 80 ARG A O 1
ATOM 572 N N . GLN A 1 81 ? 6.338 6.158 10.652 1.00 29.34 81 GLN A N 1
ATOM 573 C CA . GLN A 1 81 ? 6.202 4.842 11.276 1.00 29.34 81 GLN A CA 1
ATOM 574 C C . GLN A 1 81 ? 7.543 4.477 11.903 1.00 29.34 81 GLN A C 1
ATOM 576 O O . GLN A 1 81 ? 8.335 3.721 11.343 1.00 29.34 81 GLN A O 1
ATOM 581 N N . THR A 1 82 ? 7.789 5.015 13.097 1.00 24.36 82 THR A N 1
ATOM 582 C CA . THR A 1 82 ? 8.688 4.378 14.057 1.00 24.36 82 THR A CA 1
ATOM 583 C C . THR A 1 82 ? 8.093 3.012 14.378 1.00 24.36 82 THR A C 1
ATOM 585 O O . THR A 1 82 ? 7.161 2.887 15.170 1.00 24.36 82 THR A O 1
ATOM 588 N N . VAL A 1 83 ? 8.597 1.978 13.701 1.00 25.20 83 VAL A N 1
ATOM 589 C CA . VAL A 1 83 ? 8.239 0.588 13.981 1.00 25.20 83 VAL A CA 1
ATOM 590 C C . VAL A 1 83 ? 8.534 0.331 15.453 1.00 25.20 83 VAL A C 1
ATOM 592 O O . VAL A 1 83 ? 9.693 0.356 15.869 1.00 25.20 83 VAL A O 1
ATOM 595 N N . ALA A 1 84 ? 7.484 0.085 16.242 1.00 22.09 84 ALA A N 1
ATOM 596 C CA . ALA A 1 84 ? 7.639 -0.403 17.601 1.00 22.09 84 ALA A CA 1
ATOM 597 C C . ALA A 1 84 ? 8.461 -1.693 17.528 1.00 22.09 84 ALA A C 1
ATOM 599 O O . ALA A 1 84 ? 8.018 -2.687 16.948 1.00 22.09 84 ALA A O 1
ATOM 600 N N . ARG A 1 85 ? 9.689 -1.627 18.054 1.00 22.03 85 ARG A N 1
ATOM 601 C CA . ARG A 1 85 ? 10.697 -2.685 17.977 1.00 22.03 85 ARG A CA 1
ATOM 602 C C . ARG A 1 85 ? 10.051 -3.993 18.425 1.00 22.03 85 ARG A C 1
ATOM 604 O O . ARG A 1 85 ? 9.652 -4.114 19.582 1.00 22.03 85 ARG A O 1
ATOM 611 N N . ARG A 1 86 ? 9.905 -4.949 17.502 1.00 23.56 86 ARG A N 1
ATOM 612 C CA . ARG A 1 86 ? 9.425 -6.297 17.820 1.00 23.56 86 ARG A CA 1
ATOM 613 C C . ARG A 1 86 ? 10.400 -6.847 18.858 1.00 23.56 86 ARG A C 1
ATOM 615 O O . ARG A 1 86 ? 11.577 -7.008 18.538 1.00 23.56 86 ARG A O 1
ATOM 622 N N . ALA A 1 87 ? 9.944 -7.022 20.099 1.00 23.44 87 ALA A N 1
ATOM 623 C CA . ALA A 1 87 ? 10.759 -7.648 21.128 1.00 23.44 87 ALA A CA 1
ATOM 624 C C . ALA A 1 87 ? 11.175 -9.013 20.578 1.00 23.44 87 ALA A C 1
ATOM 626 O O . ALA A 1 87 ? 10.316 -9.781 20.139 1.00 23.44 87 ALA A O 1
ATOM 627 N N . SER A 1 88 ? 12.484 -9.252 20.486 1.00 24.59 88 SER A N 1
ATOM 628 C CA . SER A 1 88 ? 12.976 -10.512 19.949 1.00 24.59 88 SER A CA 1
ATOM 629 C C . SER A 1 88 ? 12.509 -11.619 20.875 1.00 24.59 88 SER A C 1
ATOM 631 O O . SER A 1 88 ? 12.784 -11.570 22.073 1.00 24.59 88 SER A O 1
ATOM 633 N N . GLU A 1 89 ? 11.844 -12.625 20.318 1.00 23.69 89 GLU A N 1
ATOM 634 C CA . GLU A 1 89 ? 11.761 -13.917 20.982 1.00 23.69 89 GLU A CA 1
ATOM 635 C C . GLU A 1 89 ? 13.201 -14.367 21.249 1.00 23.69 89 GLU A C 1
ATOM 637 O O . GLU A 1 89 ? 14.049 -14.350 20.348 1.00 23.69 89 GLU A O 1
ATOM 642 N N . THR A 1 90 ? 13.502 -14.681 22.508 1.00 23.41 90 THR A N 1
ATOM 643 C CA . THR A 1 90 ? 14.819 -15.171 22.906 1.00 23.41 90 THR A CA 1
ATOM 644 C C . THR A 1 90 ? 15.013 -16.550 22.295 1.00 23.41 90 THR A C 1
ATOM 646 O O . THR A 1 90 ? 14.463 -17.540 22.777 1.00 23.41 90 THR A O 1
ATOM 649 N N . SER A 1 91 ? 15.795 -16.622 21.221 1.00 23.91 91 SER A N 1
ATOM 650 C CA . SER A 1 91 ? 16.220 -17.886 20.633 1.00 23.91 91 SER A CA 1
ATOM 651 C C . SER A 1 91 ? 17.053 -18.662 21.652 1.00 23.91 91 SER A C 1
ATOM 653 O O . SER A 1 91 ? 18.179 -18.268 21.958 1.00 23.91 91 SER A O 1
ATOM 655 N N . ILE A 1 92 ? 16.496 -19.759 22.163 1.00 23.06 92 ILE A N 1
ATOM 656 C CA . ILE A 1 92 ? 17.168 -20.698 23.067 1.00 23.06 92 ILE A CA 1
ATOM 657 C C . ILE A 1 92 ? 18.424 -21.249 22.367 1.00 23.06 92 ILE A C 1
ATOM 659 O O . ILE A 1 92 ? 18.286 -21.912 21.334 1.00 23.06 92 ILE A O 1
ATOM 663 N N . PRO A 1 93 ? 19.642 -21.037 22.901 1.00 24.11 93 PRO A N 1
ATOM 664 C CA . PRO A 1 93 ? 20.829 -21.717 22.406 1.00 24.11 93 PRO A CA 1
ATOM 665 C C . PRO A 1 93 ? 20.823 -23.161 22.908 1.00 24.11 93 PRO A C 1
ATOM 667 O O . PRO A 1 93 ? 20.889 -23.426 24.107 1.00 24.11 93 PRO A O 1
ATOM 670 N N . MET A 1 94 ? 20.762 -24.109 21.980 1.00 22.42 94 MET A N 1
ATOM 671 C CA . MET A 1 94 ? 20.954 -25.525 22.274 1.00 22.42 94 MET A CA 1
ATOM 672 C C . MET A 1 94 ? 22.436 -25.775 22.589 1.00 22.42 94 MET A C 1
ATOM 674 O O . MET A 1 94 ? 23.263 -25.747 21.679 1.00 22.42 94 MET A O 1
ATOM 678 N N . GLN A 1 95 ? 22.777 -26.040 23.854 1.00 25.12 95 GLN A N 1
ATOM 679 C CA . GLN A 1 95 ? 24.091 -26.574 24.228 1.00 25.12 95 GLN A CA 1
ATOM 680 C C . GLN A 1 95 ? 23.977 -27.989 24.796 1.00 25.12 95 GLN A C 1
ATOM 682 O O . GLN A 1 95 ? 23.225 -28.273 25.724 1.00 25.12 95 GLN A O 1
ATOM 687 N N . THR A 1 96 ? 24.756 -28.878 24.187 1.00 24.00 96 THR A N 1
ATOM 688 C CA . THR A 1 96 ? 24.995 -30.266 24.587 1.00 24.00 96 THR A CA 1
ATOM 689 C C . THR A 1 96 ? 25.623 -30.342 25.975 1.00 24.00 96 THR A C 1
ATOM 691 O O . THR A 1 96 ? 26.612 -29.660 26.239 1.00 24.00 96 THR A O 1
ATOM 694 N N . GLY A 1 97 ? 25.087 -31.200 26.843 1.00 21.19 97 GLY A N 1
ATOM 695 C CA . GLY A 1 97 ? 25.567 -31.326 28.217 1.00 21.19 97 GLY A CA 1
ATOM 696 C C . GLY A 1 97 ? 26.900 -32.066 28.363 1.00 21.19 97 GLY A C 1
ATOM 697 O O . GLY A 1 97 ? 27.233 -32.959 27.582 1.00 21.19 97 GLY A O 1
ATOM 698 N N . ARG A 1 98 ? 27.613 -31.752 29.450 1.00 21.38 98 ARG A N 1
ATOM 699 C CA . ARG A 1 98 ? 28.554 -32.662 30.114 1.00 21.38 98 ARG A CA 1
ATOM 700 C C . ARG A 1 98 ? 28.557 -32.366 31.618 1.00 21.38 98 ARG A C 1
ATOM 702 O O . ARG A 1 98 ? 28.533 -31.211 32.023 1.00 21.38 98 ARG A O 1
ATOM 709 N N . SER A 1 99 ? 28.517 -33.419 32.423 1.00 21.56 99 SER A N 1
ATOM 710 C CA . SER A 1 99 ? 28.443 -33.405 33.892 1.00 21.56 99 SER A CA 1
ATOM 711 C C . SER A 1 99 ? 29.785 -33.103 34.572 1.00 21.56 99 SER A C 1
ATOM 713 O O . SER A 1 99 ? 30.806 -33.478 33.998 1.00 21.56 99 SER A O 1
ATOM 715 N N . VAL A 1 100 ? 29.769 -32.591 35.819 1.00 23.45 100 VAL A N 1
ATOM 716 C CA . VAL A 1 100 ? 30.475 -33.150 37.010 1.00 23.45 100 VAL A CA 1
ATOM 717 C C . VAL A 1 100 ? 30.253 -32.292 38.288 1.00 23.45 100 VAL A C 1
ATOM 719 O O . VAL A 1 100 ? 30.422 -31.082 38.252 1.00 23.45 100 VAL A O 1
ATOM 722 N N . ALA A 1 101 ? 29.882 -32.989 39.375 1.00 21.64 101 ALA A N 1
ATOM 723 C CA . ALA A 1 101 ? 30.063 -32.794 40.834 1.00 21.64 101 ALA A CA 1
ATOM 724 C C . ALA A 1 101 ? 30.000 -31.431 41.588 1.00 21.64 101 ALA A C 1
ATOM 726 O O . ALA A 1 101 ? 30.657 -30.449 41.261 1.00 21.64 101 ALA A O 1
ATOM 727 N N . ASP A 1 102 ? 29.290 -31.517 42.725 1.00 20.39 102 ASP A N 1
ATOM 728 C CA . ASP A 1 102 ? 29.383 -30.822 44.027 1.00 20.39 102 ASP A CA 1
ATOM 729 C C . ASP A 1 102 ? 30.517 -29.822 44.333 1.00 20.39 102 ASP A C 1
ATOM 731 O O . ASP A 1 102 ? 31.702 -30.153 44.265 1.00 20.39 102 ASP A O 1
ATOM 735 N N . SER A 1 103 ? 30.142 -28.705 44.980 1.00 21.72 103 SER A N 1
ATOM 736 C CA . SER A 1 103 ? 30.526 -28.452 46.390 1.00 21.72 103 SER A CA 1
ATOM 737 C C . SER A 1 103 ? 29.827 -27.238 47.016 1.00 21.72 103 SER A C 1
ATOM 739 O O . SER A 1 103 ? 29.658 -26.187 46.403 1.00 21.72 103 SER A O 1
ATOM 741 N N . SER A 1 104 ? 29.478 -27.370 48.295 1.00 21.56 104 SER A N 1
ATOM 742 C CA . SER A 1 104 ? 28.920 -26.317 49.150 1.00 21.56 104 SER A CA 1
ATOM 743 C C . SER A 1 104 ? 29.961 -25.287 49.606 1.00 21.56 104 SER A C 1
ATOM 745 O O . SER A 1 104 ? 31.011 -25.687 50.117 1.00 21.56 104 SER A O 1
ATOM 747 N N . ARG A 1 105 ? 29.620 -23.987 49.629 1.00 23.09 105 ARG A N 1
ATOM 748 C CA . ARG A 1 105 ? 30.149 -23.081 50.669 1.00 23.09 105 ARG A CA 1
ATOM 749 C C . ARG A 1 105 ? 29.305 -21.823 50.904 1.00 23.09 105 ARG A C 1
ATOM 751 O O . ARG A 1 105 ? 28.950 -21.113 49.973 1.00 23.09 105 ARG A O 1
ATOM 758 N N . SER A 1 106 ? 29.045 -21.556 52.181 1.00 21.52 106 SER A N 1
ATOM 759 C CA . SER A 1 106 ? 28.564 -20.271 52.701 1.00 21.52 106 SER A CA 1
ATOM 760 C C . SER A 1 106 ? 29.634 -19.182 52.554 1.00 21.52 106 SER A C 1
ATOM 762 O O . SER A 1 106 ? 30.820 -19.485 52.699 1.00 21.52 106 SER A O 1
ATOM 764 N N . ASN A 1 107 ? 29.214 -17.932 52.332 1.00 22.14 107 ASN A N 1
ATOM 765 C CA . ASN A 1 107 ? 29.895 -16.750 52.865 1.00 22.14 107 ASN A CA 1
ATOM 766 C C . ASN A 1 107 ? 28.951 -15.534 52.915 1.00 22.14 107 ASN A C 1
ATOM 768 O O . ASN A 1 107 ? 27.913 -15.505 52.256 1.00 22.14 107 ASN A O 1
ATOM 772 N N . THR A 1 108 ? 29.321 -14.552 53.737 1.00 19.75 108 THR A N 1
ATOM 773 C CA . THR A 1 108 ? 28.389 -13.622 54.388 1.00 19.75 108 THR A CA 1
ATOM 774 C C . THR A 1 108 ? 28.908 -12.178 54.349 1.00 19.75 108 THR A C 1
ATOM 776 O O . THR A 1 108 ? 30.034 -11.943 54.779 1.00 19.75 108 THR A O 1
ATOM 779 N N . PHE A 1 109 ? 28.038 -11.232 53.950 1.00 20.88 109 PHE A N 1
ATOM 780 C CA . PHE A 1 109 ? 28.163 -9.758 54.075 1.00 20.88 109 PHE A CA 1
ATOM 781 C C . PHE A 1 109 ? 29.288 -9.051 53.263 1.00 20.88 109 PHE A C 1
ATOM 783 O O . PHE A 1 109 ? 30.222 -9.717 52.820 1.00 20.88 109 PHE A O 1
ATOM 790 N N . PRO A 1 110 ? 29.209 -7.712 53.024 1.00 23.73 110 PRO A N 1
ATOM 791 C CA . PRO A 1 110 ? 28.296 -6.731 53.630 1.00 23.73 110 PRO A CA 1
ATOM 792 C C . PRO A 1 110 ? 27.419 -5.892 52.680 1.00 23.73 110 PRO A C 1
ATOM 794 O O . PRO A 1 110 ? 27.551 -5.892 51.461 1.00 23.73 110 PRO A O 1
ATOM 797 N N . ILE A 1 111 ? 26.516 -5.152 53.326 1.00 26.16 111 ILE A N 1
ATOM 798 C CA . ILE A 1 111 ? 25.655 -4.103 52.775 1.00 26.16 111 ILE A CA 1
ATOM 799 C C . ILE A 1 111 ? 26.506 -2.899 52.346 1.00 26.16 111 ILE A C 1
ATOM 801 O O . ILE A 1 111 ? 27.312 -2.407 53.134 1.00 26.16 111 ILE A O 1
ATOM 805 N N . VAL A 1 112 ? 26.245 -2.369 51.150 1.00 22.22 112 VAL A N 1
ATOM 806 C CA . VAL A 1 112 ? 26.551 -0.980 50.781 1.00 22.22 112 VAL A CA 1
ATOM 807 C C . VAL A 1 112 ? 25.261 -0.368 50.250 1.00 22.22 112 VAL A C 1
ATOM 809 O O . VAL A 1 112 ? 24.647 -0.912 49.334 1.00 22.22 112 VAL A O 1
ATOM 812 N N . ASN A 1 113 ? 24.834 0.739 50.855 1.00 28.28 113 ASN A N 1
ATOM 813 C CA . ASN A 1 113 ? 23.708 1.521 50.362 1.00 28.28 113 ASN A CA 1
ATOM 814 C C . ASN A 1 113 ? 24.192 2.397 49.200 1.00 28.28 113 ASN A C 1
ATOM 816 O O . ASN A 1 113 ? 24.944 3.341 49.431 1.00 28.28 113 ASN A O 1
ATOM 820 N N . GLU A 1 114 ? 23.716 2.129 47.987 1.00 23.91 114 GLU A N 1
ATOM 821 C CA . GLU A 1 114 ? 23.670 3.122 46.911 1.00 23.91 114 GLU A CA 1
ATOM 822 C C . GLU A 1 114 ? 22.204 3.333 46.525 1.00 23.91 114 GLU A C 1
ATOM 824 O O . GLU A 1 114 ? 21.494 2.386 46.180 1.00 23.91 114 GLU A O 1
ATOM 829 N N . GLU A 1 115 ? 21.736 4.577 46.632 1.00 26.73 115 GLU A N 1
ATOM 830 C CA . GLU A 1 115 ? 20.399 4.979 46.194 1.00 26.73 115 GLU A CA 1
ATOM 831 C C . GLU A 1 115 ? 20.306 4.890 44.660 1.00 26.73 115 GLU A C 1
ATOM 833 O O . GLU A 1 115 ? 21.089 5.545 43.964 1.00 26.73 115 GLU A O 1
ATOM 838 N N . PRO A 1 116 ? 19.346 4.138 44.090 1.00 28.39 116 PRO A N 1
ATOM 839 C CA . PRO A 1 116 ? 19.069 4.215 42.663 1.00 28.39 116 PRO A CA 1
ATOM 840 C C . PRO A 1 116 ? 18.437 5.579 42.335 1.00 28.39 116 PRO A C 1
ATOM 842 O O . PRO A 1 116 ? 17.507 5.997 43.031 1.00 28.39 116 PRO A O 1
ATOM 845 N N . PRO A 1 117 ? 18.894 6.282 41.284 1.00 22.58 117 PRO A N 1
ATOM 846 C CA . PRO A 1 117 ? 18.390 7.609 40.950 1.00 22.58 117 PRO A CA 1
ATOM 847 C C . PRO A 1 117 ? 16.926 7.568 40.498 1.00 22.58 117 PRO A C 1
ATOM 849 O O . PRO A 1 117 ? 16.489 6.610 39.862 1.00 22.58 117 PRO A O 1
ATOM 852 N N . GLU A 1 118 ? 16.198 8.651 40.784 1.00 26.25 118 GLU A N 1
ATOM 853 C CA . GLU A 1 118 ? 14.774 8.841 40.480 1.00 26.25 118 GLU A CA 1
ATOM 854 C C . GLU A 1 118 ? 14.378 8.372 39.068 1.00 26.25 118 GLU A C 1
ATOM 856 O O . GLU A 1 118 ? 14.569 9.081 38.069 1.00 26.25 118 GLU A O 1
ATOM 861 N N . GLU A 1 119 ? 13.730 7.208 38.978 1.00 23.55 119 GLU A N 1
ATOM 862 C CA . GLU A 1 119 ? 13.082 6.790 37.742 1.00 23.55 119 GLU A CA 1
ATOM 863 C C . GLU A 1 119 ? 11.834 7.658 37.539 1.00 23.55 119 GLU A C 1
ATOM 865 O O . GLU A 1 119 ? 10.772 7.455 38.136 1.00 23.55 119 GLU A O 1
ATOM 870 N N . LYS A 1 120 ? 11.990 8.706 36.722 1.00 25.31 120 LYS A N 1
ATOM 871 C CA . LYS A 1 120 ? 10.924 9.656 36.403 1.00 25.31 120 LYS A CA 1
ATOM 872 C C . LYS A 1 120 ? 9.755 8.940 35.750 1.00 25.31 120 LYS A C 1
ATOM 874 O O . LYS A 1 120 ? 9.727 8.745 34.536 1.00 25.31 120 LYS A O 1
ATOM 879 N N . THR A 1 121 ? 8.767 8.643 36.590 1.00 23.39 121 THR A N 1
ATOM 880 C CA . THR A 1 121 ? 7.371 8.375 36.251 1.00 23.39 121 THR A CA 1
ATOM 881 C C . THR A 1 121 ? 7.006 9.089 34.949 1.00 23.39 121 THR A C 1
ATOM 883 O O . THR A 1 121 ? 6.856 10.314 34.937 1.00 23.39 121 THR A O 1
ATOM 886 N N . SER A 1 122 ? 6.851 8.338 33.853 1.00 25.11 122 SER A N 1
ATOM 887 C CA . SER A 1 122 ? 6.254 8.861 32.624 1.00 25.11 122 SER A CA 1
ATOM 888 C C . SER A 1 122 ? 4.771 9.070 32.905 1.00 25.11 122 SER A C 1
ATOM 890 O O . SER A 1 122 ? 3.930 8.202 32.658 1.00 25.11 122 SER A O 1
ATOM 892 N N . SER A 1 123 ? 4.479 10.198 33.544 1.00 26.66 123 SER A N 1
ATOM 893 C CA . SER A 1 123 ? 3.154 10.574 33.983 1.00 26.66 123 SER A CA 1
ATOM 894 C C . SER A 1 123 ? 2.209 10.535 32.793 1.00 26.66 123 SER A C 1
ATOM 896 O O . SER A 1 123 ? 2.450 11.134 31.744 1.00 26.66 123 SER A O 1
ATOM 898 N N . SER A 1 124 ? 1.095 9.827 32.966 1.00 27.20 124 SER A N 1
ATOM 899 C CA . SER A 1 124 ? -0.060 10.001 32.101 1.00 27.20 124 SER A CA 1
ATOM 900 C C . SER A 1 124 ? -0.473 11.467 32.198 1.00 27.20 124 SER A C 1
ATOM 902 O O . SER A 1 124 ? -1.105 11.860 33.185 1.00 27.20 124 SER A O 1
ATOM 904 N N . VAL A 1 125 ? -0.099 12.276 31.202 1.00 27.78 125 VAL A N 1
ATOM 905 C CA . VAL A 1 125 ? -0.537 13.668 31.083 1.00 27.78 125 VAL A CA 1
ATOM 906 C C . VAL A 1 125 ? -2.025 13.650 30.751 1.00 27.78 125 VAL A C 1
ATOM 908 O O . VAL A 1 125 ? -2.454 13.822 29.613 1.00 27.78 125 VAL A O 1
ATOM 911 N N . THR A 1 126 ? -2.826 13.443 31.795 1.00 31.02 126 THR A N 1
ATOM 912 C CA . THR A 1 126 ? -4.201 13.920 31.839 1.00 31.02 126 THR A CA 1
ATOM 913 C C . THR A 1 126 ? -4.078 15.431 31.809 1.00 31.02 126 THR A C 1
ATOM 915 O O . THR A 1 126 ? -3.883 16.072 32.842 1.00 31.02 126 THR A O 1
ATOM 918 N N . SER A 1 127 ? -4.082 15.995 30.603 1.00 29.08 127 SER A N 1
ATOM 919 C CA . SER A 1 127 ? -4.068 17.438 30.433 1.00 29.08 127 SER A CA 1
ATOM 920 C C . SER A 1 127 ? -5.296 17.987 31.165 1.00 29.08 127 SER A C 1
ATOM 922 O O . SER A 1 127 ? -6.413 17.509 30.930 1.00 29.08 127 SER A O 1
ATOM 924 N N . PRO A 1 128 ? -5.132 18.948 32.093 1.00 33.16 128 PRO A N 1
ATOM 925 C CA . PRO A 1 128 ? -6.287 19.563 32.718 1.00 33.16 128 PRO A CA 1
ATOM 926 C C . PRO A 1 128 ? -7.118 20.198 31.605 1.00 33.16 128 PRO A C 1
ATOM 928 O O . PRO A 1 128 ? -6.571 20.918 30.766 1.00 33.16 128 PRO A O 1
ATOM 931 N N . LYS A 1 129 ? -8.436 19.953 31.599 1.00 37.03 129 LYS A N 1
ATOM 932 C CA . LYS A 1 129 ? -9.382 20.664 30.728 1.00 37.03 129 LYS A CA 1
ATOM 933 C C . LYS A 1 129 ? -9.439 22.139 31.145 1.00 37.03 129 LYS A C 1
ATOM 935 O O . LYS A 1 129 ? -10.385 22.588 31.784 1.00 37.03 129 LYS A O 1
ATOM 940 N N . ARG A 1 130 ? -8.399 22.899 30.792 1.00 45.81 130 ARG A N 1
ATOM 941 C CA . ARG A 1 130 ? -8.459 24.354 30.690 1.00 45.81 130 ARG A CA 1
ATOM 942 C C . ARG A 1 130 ? -9.436 24.636 29.559 1.00 45.81 130 ARG A C 1
ATOM 944 O O . ARG A 1 130 ? -9.137 24.349 28.404 1.00 45.81 130 ARG A O 1
ATOM 951 N N . ASN A 1 131 ? -10.616 25.138 29.905 1.00 43.81 131 ASN A N 1
ATOM 952 C CA . ASN A 1 131 ? -11.601 25.572 28.925 1.00 43.81 131 ASN A CA 1
ATOM 953 C C . ASN A 1 131 ? -11.053 26.823 28.225 1.00 43.81 131 ASN A C 1
ATOM 955 O O . ASN A 1 131 ? -11.259 27.940 28.699 1.00 43.81 131 ASN A O 1
ATOM 959 N N . PHE A 1 132 ? -10.318 26.634 27.128 1.00 56.62 132 PHE A N 1
ATOM 960 C CA . PHE A 1 132 ? -9.847 27.730 26.292 1.00 56.62 132 PHE A CA 1
ATOM 961 C C . PHE A 1 132 ? -11.058 28.382 25.622 1.00 56.62 132 PHE A C 1
ATOM 963 O O . PHE A 1 132 ? -11.679 27.828 24.714 1.00 56.62 132 PHE A O 1
ATOM 970 N N . THR A 1 133 ? -11.421 29.568 26.100 1.00 53.84 133 THR A N 1
ATOM 971 C CA . THR A 1 133 ? -12.545 30.339 25.576 1.00 53.84 133 THR A CA 1
ATOM 972 C C . THR A 1 133 ? -12.266 30.744 24.129 1.00 53.84 133 THR A C 1
ATOM 974 O O . THR A 1 133 ? -11.450 31.631 23.887 1.00 53.84 133 THR A O 1
ATOM 977 N N . GLY A 1 134 ? -12.945 30.103 23.175 1.00 66.44 134 GLY A N 1
ATOM 978 C CA . GLY A 1 134 ? -12.831 30.410 21.744 1.00 66.44 134 GLY A CA 1
ATOM 979 C C . GLY A 1 134 ? -12.223 29.299 20.882 1.00 66.44 134 GLY A C 1
ATOM 980 O O . GLY A 1 134 ? -12.079 29.503 19.680 1.00 66.44 134 GLY A O 1
ATOM 981 N N . GLU A 1 135 ? -11.898 28.135 21.451 1.00 73.12 135 GLU A N 1
ATOM 982 C CA . GLU A 1 135 ? -11.495 26.961 20.670 1.00 73.12 135 GLU A CA 1
ATOM 983 C C . GLU A 1 135 ? -12.661 26.464 19.787 1.00 73.12 135 GLU A C 1
ATOM 985 O O . GLU A 1 135 ? -13.730 26.132 20.312 1.00 73.12 135 GLU A O 1
ATOM 990 N N . PRO A 1 136 ? -12.511 26.405 18.449 1.00 78.12 136 PRO A N 1
ATOM 991 C CA . PRO A 1 136 ? -13.554 25.869 17.587 1.00 78.12 136 PRO A CA 1
ATOM 992 C C . PRO A 1 136 ? -13.626 24.346 17.747 1.00 78.12 136 PRO A C 1
ATOM 994 O O . PRO A 1 136 ? -12.606 23.664 17.724 1.00 78.12 136 PRO A O 1
ATOM 997 N N . ALA A 1 137 ? -14.837 23.786 17.828 1.00 74.69 137 ALA A N 1
ATOM 998 C CA . ALA A 1 137 ? -15.048 22.350 18.068 1.00 74.69 137 ALA A CA 1
ATOM 999 C C . ALA A 1 137 ? -14.345 21.419 17.050 1.00 74.69 137 ALA A C 1
ATOM 1001 O O . ALA A 1 137 ? -14.023 20.284 17.375 1.00 74.69 137 ALA A O 1
ATOM 1002 N N . ALA A 1 138 ? -14.064 21.905 15.837 1.00 74.38 138 ALA A N 1
ATOM 1003 C CA . ALA A 1 138 ? -13.329 21.176 14.798 1.00 74.38 138 ALA A CA 1
ATOM 1004 C C . ALA A 1 138 ? -11.789 21.147 14.983 1.00 74.38 138 ALA A C 1
ATOM 1006 O O . ALA A 1 138 ? -11.097 20.424 14.260 1.00 74.38 138 ALA A O 1
ATOM 1007 N N . ALA A 1 139 ? -11.262 21.935 15.924 1.00 77.44 139 ALA A N 1
ATOM 1008 C CA . ALA A 1 139 ? -9.859 21.965 16.348 1.00 77.44 139 ALA A CA 1
ATOM 1009 C C . ALA A 1 139 ? -9.638 21.370 17.751 1.00 77.44 139 ALA A C 1
ATOM 1011 O O . ALA A 1 139 ? -8.500 21.167 18.167 1.00 77.44 139 ALA A O 1
ATOM 1012 N N . ALA A 1 140 ? -10.714 21.079 18.487 1.00 76.75 140 ALA A N 1
ATOM 1013 C CA . ALA A 1 140 ? -10.608 20.395 19.766 1.00 76.75 140 ALA A CA 1
ATOM 1014 C C . ALA A 1 140 ? -10.014 18.982 19.563 1.00 76.75 140 ALA A C 1
ATOM 1016 O O . ALA A 1 140 ? -10.394 18.298 18.607 1.00 76.75 140 ALA A O 1
ATOM 1017 N N . PRO A 1 141 ? -9.111 18.507 20.441 1.00 80.44 141 PRO A N 1
ATOM 1018 C CA . PRO A 1 141 ? -8.668 17.115 20.427 1.00 80.44 141 PRO A CA 1
ATOM 1019 C C . PRO A 1 141 ? -9.846 16.135 20.531 1.00 80.44 141 PRO A C 1
ATOM 1021 O O . PRO A 1 141 ? -10.871 16.445 21.140 1.00 80.44 141 PRO A O 1
ATOM 1024 N N . PHE A 1 142 ? -9.674 14.937 19.974 1.00 83.38 142 PHE A N 1
ATOM 1025 C CA . PHE A 1 142 ? -10.616 13.826 20.128 1.00 83.38 142 PHE A CA 1
ATOM 1026 C C . PHE A 1 142 ? -10.778 13.447 21.613 1.00 83.38 142 PHE A C 1
ATOM 1028 O O . PHE A 1 142 ? -9.917 13.752 22.440 1.00 83.38 142 PHE A O 1
ATOM 1035 N N . ASP A 1 143 ? -11.851 12.730 21.966 1.00 78.31 143 ASP A N 1
ATOM 1036 C CA . ASP A 1 143 ? -12.172 12.370 23.363 1.00 78.31 143 ASP A CA 1
ATOM 1037 C C . ASP A 1 143 ? -11.060 11.584 24.087 1.00 78.31 143 ASP A C 1
ATOM 1039 O O . ASP A 1 143 ? -10.972 11.604 25.315 1.00 78.31 143 ASP A O 1
ATOM 1043 N N . ASN A 1 144 ? -10.188 10.913 23.331 1.00 78.94 144 ASN A N 1
ATOM 1044 C CA . ASN A 1 144 ? -9.013 10.187 23.818 1.00 78.94 144 ASN A CA 1
ATOM 1045 C C . ASN A 1 144 ? -7.726 11.042 23.898 1.00 78.94 144 ASN A C 1
ATOM 1047 O O . ASN A 1 144 ? -6.656 10.504 24.174 1.00 78.94 144 ASN A O 1
ATOM 1051 N N . GLY A 1 145 ? -7.807 12.349 23.633 1.00 78.88 145 GLY A N 1
ATOM 1052 C CA . GLY A 1 145 ? -6.678 13.282 23.615 1.00 78.88 145 GLY A CA 1
ATOM 1053 C C . GLY A 1 145 ? -5.859 13.298 22.318 1.00 78.88 145 GLY A C 1
ATOM 1054 O O . GLY A 1 145 ? -4.892 14.054 22.235 1.00 78.88 145 GLY A O 1
ATOM 1055 N N . TYR A 1 146 ? -6.221 12.503 21.304 1.00 84.00 146 TYR A N 1
ATOM 1056 C CA . TYR A 1 146 ? -5.555 12.533 20.000 1.00 84.00 146 TYR A CA 1
ATOM 1057 C C . TYR A 1 146 ? -5.849 13.840 19.247 1.00 84.00 146 TYR A C 1
ATOM 1059 O O . TYR A 1 146 ? -6.927 14.419 19.370 1.00 84.00 146 TYR A O 1
ATOM 1067 N N . HIS A 1 147 ? -4.902 14.290 18.427 1.00 83.56 147 HIS A N 1
ATOM 1068 C CA . HIS A 1 147 ? -5.049 15.451 17.552 1.00 83.56 147 HIS A CA 1
ATOM 1069 C C . HIS A 1 147 ? -4.212 15.231 16.283 1.00 83.56 147 HIS A C 1
ATOM 1071 O O . HIS A 1 147 ? -3.124 14.667 16.354 1.00 83.56 147 HIS A O 1
ATOM 1077 N N . PHE A 1 148 ? -4.664 15.661 15.104 1.00 83.62 148 PHE A N 1
ATOM 1078 C CA . PHE A 1 148 ? -3.858 15.462 13.889 1.00 83.62 148 PHE A CA 1
ATOM 1079 C C . PHE A 1 148 ? -2.538 16.263 13.923 1.00 83.62 148 PHE A C 1
ATOM 1081 O O . PHE A 1 148 ? -2.511 17.375 14.456 1.00 83.62 148 PHE A O 1
ATOM 1088 N N . PRO A 1 149 ? -1.432 15.742 13.353 1.00 82.75 149 PRO A N 1
ATOM 1089 C CA . PRO A 1 149 ? -0.155 16.450 13.349 1.00 82.75 149 PRO A CA 1
ATOM 1090 C C . PRO A 1 149 ? -0.265 17.801 12.614 1.00 82.75 149 PRO A C 1
ATOM 1092 O O . PRO A 1 149 ? -0.990 17.904 11.613 1.00 82.75 149 PRO A O 1
ATOM 1095 N N . PRO A 1 150 ? 0.455 18.839 13.077 1.00 81.69 150 PRO A N 1
ATOM 1096 C CA . PRO A 1 150 ? 0.383 20.174 12.503 1.00 81.69 150 PRO A CA 1
ATOM 1097 C C . PRO A 1 150 ? 0.893 20.179 11.056 1.00 81.69 150 PRO A C 1
ATOM 1099 O O . PRO A 1 150 ? 1.714 19.359 10.634 1.00 81.69 150 PRO A O 1
ATOM 1102 N N . LYS A 1 151 ? 0.415 21.138 10.255 1.00 77.88 151 LYS A N 1
ATOM 1103 C CA . LYS A 1 151 ? 0.845 21.278 8.855 1.00 77.88 151 LYS A CA 1
ATOM 1104 C C . LYS A 1 151 ? 2.252 21.868 8.783 1.00 77.88 151 LYS A C 1
ATOM 1106 O O . LYS A 1 151 ? 2.413 23.082 8.680 1.00 77.88 151 LYS A O 1
ATOM 1111 N N . HIS A 1 152 ? 3.259 21.000 8.789 1.00 76.50 152 HIS A N 1
ATOM 1112 C CA . HIS A 1 152 ? 4.649 21.389 8.562 1.00 76.50 152 HIS A CA 1
ATOM 1113 C C . HIS A 1 152 ? 4.827 22.163 7.250 1.00 76.50 152 HIS A C 1
ATOM 1115 O O . HIS A 1 152 ? 4.234 21.840 6.216 1.00 76.50 152 HIS A O 1
ATOM 1121 N N . SER A 1 153 ? 5.722 23.153 7.275 1.00 83.44 153 SER A N 1
ATOM 1122 C CA . SER A 1 153 ? 6.207 23.822 6.065 1.00 83.44 153 SER A CA 1
ATOM 1123 C C . SER A 1 153 ? 6.807 22.805 5.087 1.00 83.44 153 SER A C 1
ATOM 1125 O O . SER A 1 153 ? 7.374 21.791 5.505 1.00 83.44 153 SER A O 1
ATOM 1127 N N . ALA A 1 154 ? 6.755 23.092 3.782 1.00 76.44 154 ALA A N 1
ATOM 1128 C CA . ALA A 1 154 ? 7.404 22.263 2.766 1.00 76.44 154 ALA A CA 1
ATOM 1129 C C . ALA A 1 154 ? 8.898 22.043 3.079 1.00 76.44 154 ALA A C 1
ATOM 1131 O O . ALA A 1 154 ? 9.374 20.917 2.977 1.00 76.44 154 ALA A O 1
ATOM 1132 N N . GLY A 1 155 ? 9.604 23.077 3.558 1.00 80.06 155 GLY A N 1
ATOM 1133 C CA . GLY A 1 155 ? 11.015 22.985 3.958 1.00 80.06 155 GLY A CA 1
ATOM 1134 C C . GLY A 1 155 ? 11.262 22.195 5.252 1.00 80.06 155 GLY A C 1
ATOM 1135 O O . GLY A 1 155 ? 12.290 21.538 5.396 1.00 80.06 155 GLY A O 1
ATOM 1136 N N . GLN A 1 156 ? 10.314 22.211 6.195 1.00 80.50 156 GLN A N 1
ATOM 1137 C CA . GLN A 1 156 ? 10.391 21.384 7.407 1.00 80.50 156 GLN A CA 1
ATOM 1138 C C . GLN A 1 156 ? 10.118 19.913 7.076 1.00 80.50 156 GLN A C 1
ATOM 1140 O O . GLN A 1 156 ? 10.854 19.038 7.522 1.00 80.50 156 GLN A O 1
ATOM 1145 N N . SER A 1 157 ? 9.116 19.653 6.232 1.00 77.31 157 SER A N 1
ATOM 1146 C CA . SER A 1 157 ? 8.766 18.312 5.755 1.00 77.31 157 SER A CA 1
ATOM 1147 C C . SER A 1 157 ? 9.906 17.678 4.955 1.00 77.31 157 SER A C 1
ATOM 1149 O O . SER A 1 157 ? 10.216 16.508 5.165 1.00 77.31 157 SER A O 1
ATOM 1151 N N . THR A 1 158 ? 10.576 18.436 4.076 1.00 79.81 158 THR A N 1
ATOM 1152 C CA . THR A 1 158 ? 11.748 17.930 3.343 1.00 79.81 158 THR A CA 1
ATOM 1153 C C . THR A 1 158 ? 12.949 17.721 4.257 1.00 79.81 158 THR A C 1
ATOM 1155 O O . THR A 1 158 ? 13.577 16.674 4.147 1.00 79.81 158 THR A O 1
ATOM 1158 N N . LYS A 1 159 ? 13.244 18.628 5.203 1.00 84.00 159 LYS A N 1
ATOM 1159 C CA . LYS A 1 159 ? 14.309 18.421 6.205 1.00 84.00 159 LYS A CA 1
ATOM 1160 C C . LYS A 1 159 ? 14.070 17.147 7.021 1.00 84.00 159 LYS A C 1
ATOM 1162 O O . LYS A 1 159 ? 14.976 16.329 7.163 1.00 84.00 159 LYS A O 1
ATOM 1167 N N . LEU A 1 160 ? 12.853 16.964 7.531 1.00 76.69 160 LEU A N 1
ATOM 1168 C CA . LEU A 1 160 ? 12.481 15.808 8.343 1.00 76.69 160 LEU A CA 1
ATOM 1169 C C . LEU A 1 160 ? 12.512 14.505 7.527 1.00 76.69 160 LEU A C 1
ATOM 1171 O O . LEU A 1 160 ? 13.042 13.496 7.990 1.00 76.69 160 LEU A O 1
ATOM 1175 N N . GLY A 1 161 ? 12.026 14.550 6.283 1.00 79.88 161 GLY A N 1
ATOM 1176 C CA . GLY A 1 161 ? 12.133 13.449 5.327 1.00 79.88 161 GLY A CA 1
ATOM 1177 C C . GLY A 1 161 ? 13.582 13.099 4.977 1.00 79.88 161 GLY A C 1
ATOM 1178 O O . GLY A 1 161 ? 13.909 11.920 4.892 1.00 79.88 161 GLY A O 1
ATOM 1179 N N . LEU A 1 162 ? 14.470 14.090 4.845 1.00 85.25 162 LEU A N 1
ATOM 1180 C CA . LEU A 1 162 ? 15.894 13.880 4.566 1.00 85.25 162 LEU A CA 1
ATOM 1181 C C . LEU A 1 162 ? 16.621 13.232 5.754 1.00 85.25 162 LEU A C 1
ATOM 1183 O O . LEU A 1 162 ? 17.447 12.347 5.551 1.00 85.25 162 LEU A O 1
ATOM 1187 N N . ILE A 1 163 ? 16.280 13.617 6.989 1.00 85.25 163 ILE A N 1
ATOM 1188 C CA . ILE A 1 163 ? 16.790 12.975 8.212 1.00 85.25 163 ILE A CA 1
ATOM 1189 C C . ILE A 1 163 ? 16.321 11.514 8.273 1.00 85.25 163 ILE A C 1
ATOM 1191 O O . ILE A 1 163 ? 17.144 10.608 8.413 1.00 85.25 163 ILE A O 1
ATOM 1195 N N . ALA A 1 164 ? 15.020 11.261 8.091 1.00 80.94 164 ALA A N 1
ATOM 1196 C CA . ALA A 1 164 ? 14.463 9.907 8.069 1.00 80.94 164 ALA A CA 1
ATOM 1197 C C . ALA A 1 164 ? 15.078 9.038 6.953 1.00 80.94 164 ALA A C 1
ATOM 1199 O O . ALA A 1 164 ? 15.433 7.883 7.188 1.00 80.94 164 ALA A O 1
ATOM 1200 N N . PHE A 1 165 ? 15.279 9.608 5.762 1.00 85.31 165 PHE A N 1
ATOM 1201 C CA . PHE A 1 165 ? 15.974 8.956 4.655 1.00 85.31 165 PHE A CA 1
ATOM 1202 C C . PHE A 1 165 ? 17.444 8.670 4.992 1.00 85.31 165 PHE A C 1
ATOM 1204 O O . PHE A 1 165 ? 17.918 7.568 4.740 1.00 85.31 165 PHE A O 1
ATOM 1211 N N . GLY A 1 166 ? 18.152 9.594 5.647 1.00 84.25 166 GLY A N 1
ATOM 1212 C CA . GLY A 1 166 ? 19.518 9.373 6.130 1.00 84.25 166 GLY A CA 1
ATOM 1213 C C . GLY A 1 166 ? 19.627 8.207 7.119 1.00 84.25 166 GLY A C 1
ATOM 1214 O O . GLY A 1 166 ? 20.557 7.406 7.022 1.00 84.25 166 GLY A O 1
ATOM 1215 N N . HIS A 1 167 ? 18.656 8.051 8.025 1.00 86.06 167 HIS A N 1
ATOM 1216 C CA . HIS A 1 167 ? 18.566 6.869 8.890 1.00 86.06 167 HIS A CA 1
ATOM 1217 C C . HIS A 1 167 ? 18.266 5.588 8.095 1.00 86.06 167 HIS A C 1
ATOM 1219 O O . HIS A 1 167 ? 18.892 4.561 8.349 1.00 86.06 167 HIS A O 1
ATOM 1225 N N . TYR A 1 168 ? 17.371 5.645 7.103 1.00 84.56 168 TYR A N 1
ATOM 1226 C CA . TYR A 1 168 ? 17.054 4.509 6.231 1.00 84.56 168 TYR A CA 1
ATOM 1227 C C . TYR A 1 168 ? 18.266 4.035 5.411 1.00 84.56 168 TYR A C 1
ATOM 1229 O O . TYR A 1 168 ? 18.584 2.845 5.430 1.00 84.56 168 TYR A O 1
ATOM 1237 N N . VAL A 1 169 ? 18.992 4.950 4.759 1.00 88.75 169 VAL A N 1
ATOM 1238 C CA . VAL A 1 169 ? 20.199 4.659 3.959 1.00 88.75 169 VAL A CA 1
ATOM 1239 C C . VAL A 1 169 ? 21.321 4.055 4.808 1.00 88.75 169 VAL A C 1
ATOM 1241 O O . VAL A 1 169 ? 22.119 3.281 4.293 1.00 88.75 169 VAL A O 1
ATOM 1244 N N . ARG A 1 170 ? 21.380 4.358 6.112 1.00 89.50 170 ARG A N 1
ATOM 1245 C CA . ARG A 1 170 ? 22.339 3.740 7.046 1.00 89.50 170 ARG A CA 1
ATOM 1246 C C . ARG A 1 170 ? 21.982 2.304 7.445 1.00 89.50 170 ARG A C 1
ATOM 1248 O O . ARG A 1 170 ? 22.830 1.620 8.013 1.00 89.50 170 ARG A O 1
ATOM 1255 N N . THR A 1 171 ? 20.770 1.824 7.163 1.00 88.88 171 THR A N 1
ATOM 1256 C CA . THR A 1 171 ? 20.449 0.394 7.310 1.00 88.88 171 THR A CA 1
ATOM 1257 C C . THR A 1 171 ? 21.048 -0.392 6.138 1.00 88.88 171 THR A C 1
ATOM 1259 O O . THR A 1 171 ? 21.012 0.100 5.011 1.00 88.88 171 THR A O 1
ATOM 1262 N N . PRO A 1 172 ? 21.557 -1.624 6.332 1.00 88.56 172 PRO A N 1
ATOM 1263 C CA . PRO A 1 172 ? 22.202 -2.376 5.251 1.00 88.56 172 PRO A CA 1
ATOM 1264 C C . PRO A 1 172 ? 21.245 -2.666 4.085 1.00 88.56 172 PRO A C 1
ATOM 1266 O O . PRO A 1 172 ? 21.632 -2.577 2.922 1.00 88.56 172 PRO A O 1
ATOM 1269 N N . LEU A 1 173 ? 19.969 -2.943 4.378 1.00 82.50 173 LEU A N 1
ATOM 1270 C CA . LEU A 1 173 ? 18.946 -3.135 3.350 1.00 82.50 173 LEU A CA 1
ATOM 1271 C C . LEU A 1 173 ? 18.599 -1.817 2.638 1.00 82.50 173 LEU A C 1
ATOM 1273 O O . LEU A 1 173 ? 18.525 -1.791 1.412 1.00 82.50 173 LEU A O 1
ATOM 1277 N N . GLY A 1 174 ? 18.414 -0.722 3.383 1.00 82.19 174 GLY A N 1
ATOM 1278 C CA . GLY A 1 174 ? 18.101 0.588 2.809 1.00 82.19 174 GLY A CA 1
ATOM 1279 C C . GLY A 1 174 ? 19.240 1.167 1.970 1.00 82.19 174 GLY A C 1
ATOM 1280 O O . GLY A 1 174 ? 18.974 1.786 0.942 1.00 82.19 174 GLY A O 1
ATOM 1281 N N . PHE A 1 175 ? 20.496 0.892 2.330 1.00 89.19 175 PHE A N 1
ATOM 1282 C CA . PHE A 1 175 ? 21.676 1.196 1.521 1.00 89.19 175 PHE A CA 1
ATOM 1283 C C . PHE A 1 175 ? 21.611 0.517 0.145 1.00 89.19 175 PHE A C 1
ATOM 1285 O O . PHE A 1 175 ? 21.663 1.192 -0.884 1.00 89.19 175 PHE A O 1
ATOM 1292 N N . LEU A 1 176 ? 21.412 -0.807 0.118 1.00 89.25 176 LEU A N 1
ATOM 1293 C CA . LEU A 1 176 ? 21.325 -1.589 -1.121 1.00 89.25 176 LEU A CA 1
ATOM 1294 C C . LEU A 1 176 ? 20.137 -1.162 -1.995 1.00 89.25 176 LEU A C 1
ATOM 1296 O O . LEU A 1 176 ? 20.293 -0.980 -3.201 1.00 89.25 176 LEU A O 1
ATOM 1300 N N . VAL A 1 177 ? 18.965 -0.935 -1.391 1.00 85.44 177 VAL A N 1
ATOM 1301 C CA . VAL A 1 177 ? 17.772 -0.433 -2.097 1.00 85.44 177 VAL A CA 1
ATOM 1302 C C . VAL A 1 177 ? 18.003 0.971 -2.659 1.00 85.44 177 VAL A C 1
ATOM 1304 O O . VAL A 1 177 ? 17.552 1.271 -3.764 1.00 85.44 177 VAL A O 1
ATOM 1307 N N . THR A 1 178 ? 18.743 1.822 -1.947 1.00 88.69 178 THR A N 1
ATOM 1308 C CA . THR A 1 178 ? 19.085 3.171 -2.418 1.00 88.69 178 THR A CA 1
ATOM 1309 C C . THR A 1 178 ? 20.059 3.122 -3.591 1.00 88.69 178 THR A C 1
ATOM 1311 O O . THR A 1 178 ? 19.824 3.800 -4.586 1.00 88.69 178 THR A O 1
ATOM 1314 N N . ILE A 1 179 ? 21.095 2.276 -3.543 1.00 91.62 179 ILE A N 1
ATOM 1315 C CA . ILE A 1 179 ? 21.996 2.046 -4.687 1.00 91.62 179 ILE A CA 1
ATOM 1316 C C . ILE A 1 179 ? 21.216 1.516 -5.895 1.00 91.62 179 ILE A C 1
ATOM 1318 O O . ILE A 1 179 ? 21.407 2.006 -7.008 1.00 91.62 179 ILE A O 1
ATOM 1322 N N . TYR A 1 180 ? 20.312 0.556 -5.688 1.00 89.94 180 TYR A N 1
ATOM 1323 C CA . TYR A 1 180 ? 19.437 0.041 -6.741 1.00 89.94 180 TYR A CA 1
ATOM 1324 C C . TYR A 1 180 ? 18.571 1.159 -7.355 1.00 89.94 180 TYR A C 1
ATOM 1326 O O . TYR A 1 180 ? 18.559 1.332 -8.573 1.00 89.94 180 TYR A O 1
ATOM 1334 N N . GLY A 1 181 ? 17.907 1.971 -6.525 1.00 88.44 181 GLY A N 1
ATOM 1335 C CA . GLY A 1 181 ? 17.082 3.094 -6.980 1.00 88.44 181 GLY A CA 1
ATOM 1336 C C . GLY A 1 181 ? 17.881 4.163 -7.731 1.00 88.44 181 GLY A C 1
ATOM 1337 O O . GLY A 1 181 ? 17.449 4.623 -8.786 1.00 88.44 181 GLY A O 1
ATOM 1338 N N . LEU A 1 182 ? 19.078 4.506 -7.247 1.00 91.50 182 LEU A N 1
ATOM 1339 C CA . LEU A 1 182 ? 19.995 5.423 -7.930 1.00 91.50 182 LEU A CA 1
ATOM 1340 C C . LEU A 1 182 ? 20.446 4.875 -9.290 1.00 91.50 182 LEU A C 1
ATOM 1342 O O . LEU A 1 182 ? 20.529 5.647 -10.240 1.00 91.50 182 LEU A O 1
ATOM 1346 N N . ASN A 1 183 ? 20.663 3.562 -9.424 1.00 92.88 183 ASN A N 1
ATOM 1347 C CA . ASN A 1 183 ? 20.944 2.939 -10.720 1.00 92.88 183 ASN A CA 1
ATOM 1348 C C . ASN A 1 183 ? 19.746 3.055 -11.675 1.00 92.88 183 ASN A C 1
ATOM 1350 O O . ASN A 1 183 ? 19.924 3.489 -12.811 1.00 92.88 183 ASN A O 1
ATOM 1354 N N . VAL A 1 184 ? 18.526 2.742 -11.224 1.00 90.06 184 VAL A N 1
ATOM 1355 C CA . VAL A 1 184 ? 17.310 2.910 -12.046 1.00 90.06 184 VAL A CA 1
ATOM 1356 C C . VAL A 1 184 ? 17.160 4.360 -12.522 1.00 90.06 184 VAL A C 1
ATOM 1358 O O . VAL A 1 184 ? 16.879 4.590 -13.696 1.00 90.06 184 VAL A O 1
ATOM 1361 N N . VAL A 1 185 ? 17.403 5.344 -11.649 1.00 90.31 185 VAL A N 1
ATOM 1362 C CA . VAL A 1 185 ? 17.351 6.772 -12.006 1.00 90.31 185 VAL A CA 1
ATOM 1363 C C . VAL A 1 185 ? 18.489 7.173 -12.951 1.00 90.31 185 VAL A C 1
ATOM 1365 O O . VAL A 1 185 ? 18.239 7.909 -13.900 1.00 90.31 185 VAL A O 1
ATOM 1368 N N . ALA A 1 186 ? 19.715 6.684 -12.748 1.00 93.00 186 ALA A N 1
ATOM 1369 C CA . ALA A 1 186 ? 20.867 7.027 -13.582 1.00 93.00 186 ALA A CA 1
ATOM 1370 C C . ALA A 1 186 ? 20.739 6.472 -15.010 1.00 93.00 186 ALA A C 1
ATOM 1372 O O . ALA A 1 186 ? 20.799 7.236 -15.973 1.00 93.00 186 ALA A O 1
ATOM 1373 N N . TRP A 1 187 ? 20.494 5.165 -15.159 1.00 93.62 187 TRP A N 1
ATOM 1374 C CA . TRP A 1 187 ? 20.302 4.532 -16.469 1.00 93.62 187 TRP A CA 1
ATOM 1375 C C . TRP A 1 187 ? 18.986 4.986 -17.129 1.00 93.62 187 TRP A C 1
ATOM 1377 O O . TRP A 1 187 ? 18.932 5.190 -18.340 1.00 93.62 187 TRP A O 1
ATOM 1387 N N . GLY A 1 188 ? 17.932 5.231 -16.342 1.00 89.75 188 GLY A N 1
ATOM 1388 C CA . GLY A 1 188 ? 16.653 5.768 -16.826 1.00 89.75 188 GLY A CA 1
ATOM 1389 C C . GLY A 1 188 ? 16.775 7.197 -17.350 1.00 89.75 188 GLY A C 1
ATOM 1390 O O . GLY A 1 188 ? 16.314 7.501 -18.450 1.00 89.75 188 GLY A O 1
ATOM 1391 N N . GLY A 1 189 ? 17.451 8.064 -16.593 1.00 90.06 189 GLY A N 1
ATOM 1392 C CA . GLY A 1 189 ? 17.746 9.440 -16.982 1.00 90.06 189 GLY A CA 1
ATOM 1393 C C . GLY A 1 189 ? 18.660 9.514 -18.203 1.00 90.06 189 GLY A C 1
ATOM 1394 O O . GLY A 1 189 ? 18.383 10.278 -19.122 1.00 90.06 189 GLY A O 1
ATOM 1395 N N . MET A 1 190 ? 19.697 8.675 -18.271 1.00 90.56 190 MET A N 1
ATOM 1396 C CA . MET A 1 190 ? 20.579 8.595 -19.438 1.00 90.56 190 MET A CA 1
ATOM 1397 C C . MET A 1 190 ? 19.828 8.114 -20.691 1.00 90.56 190 MET A C 1
ATOM 1399 O O . MET A 1 190 ? 19.963 8.732 -21.748 1.00 90.56 190 MET A O 1
ATOM 1403 N N . LEU A 1 191 ? 18.964 7.093 -20.589 1.00 87.75 191 LEU A N 1
ATOM 1404 C CA . LEU A 1 191 ? 18.090 6.692 -21.699 1.00 87.75 191 LEU A CA 1
ATOM 1405 C C . LEU A 1 191 ? 17.188 7.847 -22.158 1.00 87.75 191 LEU A C 1
ATOM 1407 O O . LEU A 1 191 ? 17.096 8.112 -23.356 1.00 87.75 191 LEU A O 1
ATOM 1411 N N . PHE A 1 192 ? 16.555 8.557 -21.220 1.00 87.00 192 PHE A N 1
ATOM 1412 C CA . PHE A 1 192 ? 15.697 9.704 -21.520 1.00 87.00 192 PHE A CA 1
ATOM 1413 C C . PHE A 1 192 ? 16.460 10.824 -22.249 1.00 87.00 192 PHE A C 1
ATOM 1415 O O . PHE A 1 192 ? 16.018 11.279 -23.302 1.00 87.00 192 PHE A O 1
ATOM 1422 N N . LEU A 1 193 ? 17.646 11.206 -21.764 1.00 88.12 193 LEU A N 1
ATOM 1423 C CA . LEU A 1 193 ? 18.503 12.212 -22.404 1.00 88.12 193 LEU A CA 1
ATOM 1424 C C . LEU A 1 193 ? 18.912 11.806 -23.833 1.00 88.12 193 LEU A C 1
ATOM 1426 O O . LEU A 1 193 ? 18.876 12.634 -24.747 1.00 88.12 193 LEU A O 1
ATOM 1430 N N . LEU A 1 194 ? 19.240 10.528 -24.056 1.00 85.00 194 LEU A N 1
ATOM 1431 C CA . LEU A 1 194 ? 19.577 9.990 -25.381 1.00 85.00 194 LEU A CA 1
ATOM 1432 C C . LEU A 1 194 ? 18.379 9.984 -26.344 1.00 85.00 194 LEU A C 1
ATOM 1434 O O . LEU A 1 194 ? 18.559 10.209 -27.547 1.00 85.00 194 LEU A O 1
ATOM 1438 N N . LEU A 1 195 ? 17.164 9.742 -25.841 1.00 82.38 195 LEU A N 1
ATOM 1439 C CA . LEU A 1 195 ? 15.923 9.827 -26.620 1.00 82.38 195 LEU A CA 1
ATOM 1440 C C . LEU A 1 195 ? 15.584 11.283 -26.975 1.00 82.38 195 LEU A C 1
ATOM 1442 O O . LEU A 1 195 ? 15.265 11.559 -28.128 1.00 82.38 195 LEU A O 1
ATOM 1446 N N . CYS A 1 196 ? 15.768 12.220 -26.042 1.00 83.88 196 CYS A N 1
ATOM 1447 C CA . CYS A 1 196 ? 15.591 13.664 -26.239 1.00 83.88 196 CYS A CA 1
ATOM 1448 C C . CYS A 1 196 ? 16.686 14.348 -27.089 1.00 83.88 196 CYS A C 1
ATOM 1450 O O . CYS A 1 196 ? 16.702 15.573 -27.166 1.00 83.88 196 CYS A O 1
ATOM 1452 N N . ASN A 1 197 ? 17.601 13.598 -27.721 1.00 80.94 197 ASN A N 1
ATOM 1453 C CA . ASN A 1 197 ? 18.747 14.121 -28.486 1.00 80.94 197 ASN A CA 1
ATOM 1454 C C . ASN A 1 197 ? 19.680 15.063 -27.687 1.00 80.94 197 ASN A C 1
ATOM 1456 O O . ASN A 1 197 ? 20.390 15.872 -28.281 1.00 80.94 197 ASN A O 1
ATOM 1460 N N . ALA A 1 198 ? 19.735 14.949 -26.355 1.00 81.81 198 ALA A N 1
ATOM 1461 C CA . ALA A 1 198 ? 20.497 15.866 -25.499 1.00 81.81 198 ALA A CA 1
ATOM 1462 C C . ALA A 1 198 ? 22.035 15.732 -25.617 1.00 81.81 198 ALA A C 1
ATOM 1464 O O . ALA A 1 198 ? 22.766 16.543 -25.055 1.00 81.81 198 ALA A O 1
ATOM 1465 N N . SER A 1 199 ? 22.541 14.730 -26.346 1.00 79.81 199 SER A N 1
ATOM 1466 C CA . SER A 1 199 ? 23.973 14.493 -26.583 1.00 79.81 199 SER A CA 1
ATOM 1467 C C . SER A 1 199 ? 24.333 14.449 -28.084 1.00 79.81 199 SER A C 1
ATOM 1469 O O . SER A 1 199 ? 24.747 13.405 -28.599 1.00 79.81 199 SER A O 1
ATOM 1471 N N . PRO A 1 200 ? 24.234 15.578 -28.820 1.00 76.94 200 PRO A N 1
ATOM 1472 C CA . PRO A 1 200 ? 24.503 15.621 -30.264 1.00 76.94 200 PRO A CA 1
ATOM 1473 C C . PRO A 1 200 ? 25.927 15.176 -30.645 1.00 76.94 200 PRO A C 1
ATOM 1475 O O . PRO A 1 200 ? 26.125 14.616 -31.719 1.00 76.94 200 PRO A O 1
ATOM 1478 N N . ALA A 1 201 ? 26.910 15.308 -29.746 1.00 81.00 201 ALA A N 1
ATOM 1479 C CA . ALA A 1 201 ? 28.274 14.802 -29.949 1.00 81.00 201 ALA A CA 1
ATOM 1480 C C . ALA A 1 201 ? 28.349 13.275 -30.200 1.00 81.00 201 ALA A C 1
ATOM 1482 O O . ALA A 1 201 ? 29.290 12.785 -30.825 1.00 81.00 201 ALA A O 1
ATOM 1483 N N . MET A 1 202 ? 27.345 12.505 -29.761 1.00 76.31 202 MET A N 1
ATOM 1484 C CA . MET A 1 202 ? 27.274 11.048 -29.953 1.00 76.31 202 MET A CA 1
ATOM 1485 C C . MET A 1 202 ? 26.675 10.633 -31.312 1.00 76.31 202 MET A C 1
ATOM 1487 O O . MET A 1 202 ? 26.501 9.437 -31.563 1.00 76.31 202 MET A O 1
ATOM 1491 N N . CYS A 1 203 ? 26.342 11.597 -32.179 1.00 79.38 203 CYS A N 1
ATOM 1492 C CA . CYS A 1 203 ? 25.693 11.393 -33.476 1.00 79.38 203 CYS A CA 1
ATOM 1493 C C . CYS A 1 203 ? 26.667 11.353 -34.666 1.00 79.38 203 CYS A C 1
ATOM 1495 O O . CYS A 1 203 ? 26.462 12.046 -35.659 1.00 79.38 203 CYS A O 1
ATOM 1497 N N . HIS A 1 204 ? 27.703 10.521 -34.598 1.00 75.62 204 HIS A N 1
ATOM 1498 C CA . HIS A 1 204 ? 28.607 10.273 -35.723 1.00 75.62 204 HIS A CA 1
ATOM 1499 C C . HIS A 1 204 ? 28.504 8.803 -36.181 1.00 75.62 204 HIS A C 1
ATOM 1501 O O . HIS A 1 204 ? 28.509 7.914 -35.322 1.00 75.62 204 HIS A O 1
ATOM 1507 N N . PRO A 1 205 ? 28.386 8.517 -37.496 1.00 74.44 205 PRO A N 1
ATOM 1508 C CA . PRO A 1 205 ? 28.243 9.462 -38.615 1.00 74.44 205 PRO A CA 1
ATOM 1509 C C . PRO A 1 205 ? 26.846 10.110 -38.726 1.00 74.44 205 PRO A C 1
ATOM 1511 O O . PRO A 1 205 ? 26.739 11.205 -39.263 1.00 74.44 205 PRO A O 1
ATOM 1514 N N . THR A 1 206 ? 25.780 9.494 -38.194 1.00 81.19 206 THR A N 1
ATOM 1515 C CA . THR A 1 206 ? 24.460 10.146 -38.036 1.00 81.19 206 THR A CA 1
ATOM 1516 C C . THR A 1 206 ? 23.779 9.727 -36.728 1.00 81.19 206 THR A C 1
ATOM 1518 O O . THR A 1 206 ? 24.055 8.652 -36.194 1.00 81.19 206 THR A O 1
ATOM 1521 N N . CYS A 1 207 ? 22.829 10.526 -36.217 1.00 71.25 207 CYS A N 1
ATOM 1522 C CA . CYS A 1 207 ? 22.073 10.201 -34.992 1.00 71.25 207 CYS A CA 1
ATOM 1523 C C . CYS A 1 207 ? 21.243 8.905 -35.068 1.00 71.25 207 CYS A C 1
ATOM 1525 O O . CYS A 1 207 ? 20.805 8.409 -34.024 1.00 71.25 207 CYS A O 1
ATOM 1527 N N . ASN A 1 208 ? 20.972 8.400 -36.277 1.00 76.06 208 ASN A N 1
ATOM 1528 C CA . ASN A 1 208 ? 20.107 7.246 -36.520 1.00 76.06 208 ASN A CA 1
ATOM 1529 C C . ASN A 1 208 ? 20.867 5.995 -36.983 1.00 76.06 208 ASN A C 1
ATOM 1531 O O . ASN A 1 208 ? 20.256 4.927 -37.008 1.00 76.06 208 ASN A O 1
ATOM 1535 N N . ASP A 1 209 ? 22.167 6.096 -37.278 1.00 78.06 209 ASP A N 1
ATOM 1536 C CA . ASP A 1 209 ? 23.012 4.951 -37.629 1.00 78.06 209 ASP A CA 1
ATOM 1537 C C . ASP A 1 209 ? 23.043 3.923 -36.484 1.00 78.06 209 ASP A C 1
ATOM 1539 O O . ASP A 1 209 ? 23.240 4.260 -35.310 1.00 78.06 209 ASP A O 1
ATOM 1543 N N . ILE A 1 210 ? 22.866 2.649 -36.835 1.00 77.06 210 ILE A N 1
ATOM 1544 C CA . ILE A 1 210 ? 22.944 1.494 -35.941 1.00 77.06 210 ILE A CA 1
ATOM 1545 C C . ILE A 1 210 ? 24.302 1.366 -35.239 1.00 77.06 210 ILE A C 1
ATOM 1547 O O . ILE A 1 210 ? 24.362 0.877 -34.107 1.00 77.06 210 ILE A O 1
ATOM 1551 N N . ASN A 1 211 ? 25.381 1.857 -35.846 1.00 82.12 211 ASN A N 1
ATOM 1552 C CA . ASN A 1 211 ? 26.724 1.822 -35.270 1.00 82.12 211 ASN A CA 1
ATOM 1553 C C . ASN A 1 211 ? 27.115 3.083 -34.487 1.00 82.12 211 ASN A C 1
ATOM 1555 O O . ASN A 1 211 ? 28.135 3.047 -33.787 1.00 82.12 211 ASN A O 1
ATOM 1559 N N . SER A 1 212 ? 26.284 4.135 -34.517 1.00 84.19 212 SER A N 1
ATOM 1560 C CA . SER A 1 212 ? 26.503 5.362 -33.740 1.00 84.19 212 SER A CA 1
ATOM 1561 C C . SER A 1 212 ? 26.665 5.066 -32.239 1.00 84.19 212 SER A C 1
ATOM 1563 O O . SER A 1 212 ? 25.949 4.212 -31.690 1.00 84.19 212 SER A O 1
ATOM 1565 N N . PRO A 1 213 ? 27.549 5.786 -31.519 1.00 85.31 213 PRO A N 1
ATOM 1566 C CA . PRO A 1 213 ? 27.654 5.662 -30.067 1.00 85.31 213 PRO A CA 1
ATOM 1567 C C . PRO A 1 213 ? 26.320 5.902 -29.362 1.00 85.31 213 PRO A C 1
ATOM 1569 O O . PRO A 1 213 ? 26.009 5.192 -28.408 1.00 85.31 213 PRO A O 1
ATOM 1572 N N . ARG A 1 214 ? 25.488 6.823 -29.873 1.00 85.38 214 ARG A N 1
ATOM 1573 C CA . ARG A 1 214 ? 24.120 7.042 -29.384 1.00 85.38 214 ARG A CA 1
ATOM 1574 C C . ARG A 1 214 ? 23.299 5.750 -29.385 1.00 85.38 214 ARG A C 1
ATOM 1576 O O . ARG A 1 214 ? 22.785 5.367 -28.336 1.00 85.38 214 ARG A O 1
ATOM 1583 N N . ARG A 1 215 ? 23.196 5.037 -30.516 1.00 84.38 215 ARG A N 1
ATOM 1584 C CA . ARG A 1 215 ? 22.437 3.773 -30.568 1.00 84.38 215 ARG A CA 1
ATOM 1585 C C . ARG A 1 215 ? 23.097 2.631 -29.793 1.00 84.38 215 ARG A C 1
ATOM 1587 O O . ARG A 1 215 ? 22.395 1.690 -29.427 1.00 84.38 215 ARG A O 1
ATOM 1594 N N . LYS A 1 216 ? 24.415 2.650 -29.564 1.00 86.94 216 LYS A N 1
ATOM 1595 C CA . LYS A 1 216 ? 25.091 1.663 -28.693 1.00 86.94 216 LYS A CA 1
ATOM 1596 C C . LYS A 1 216 ? 24.717 1.893 -27.229 1.00 86.94 216 LYS A C 1
ATOM 1598 O O . LYS A 1 216 ? 24.257 0.970 -26.565 1.00 86.94 216 LYS A O 1
ATOM 1603 N N . TRP A 1 217 ? 24.781 3.142 -26.773 1.00 87.94 217 TRP A N 1
ATOM 1604 C CA . TRP A 1 217 ? 24.347 3.521 -25.431 1.00 87.94 217 TRP A CA 1
ATOM 1605 C C . TRP A 1 217 ? 22.847 3.314 -25.205 1.00 87.94 217 TRP A C 1
ATOM 1607 O O . TRP A 1 217 ? 22.484 2.833 -24.138 1.00 87.94 217 TRP A O 1
ATOM 1617 N N . ILE A 1 218 ? 21.967 3.609 -26.170 1.00 86.88 218 ILE A N 1
ATOM 1618 C CA . ILE A 1 218 ? 20.524 3.315 -26.038 1.00 86.88 218 ILE A CA 1
ATOM 1619 C C . ILE A 1 218 ? 20.290 1.818 -25.779 1.00 86.88 218 ILE A C 1
ATOM 1621 O O . ILE A 1 218 ? 19.487 1.477 -24.911 1.00 86.88 218 ILE A O 1
ATOM 1625 N N . GLU A 1 219 ? 21.016 0.928 -26.465 1.00 88.19 219 GLU A N 1
ATOM 1626 C CA . GLU A 1 219 ? 20.927 -0.518 -26.227 1.00 88.19 219 GLU A CA 1
ATOM 1627 C C . GLU A 1 219 ? 21.430 -0.895 -24.826 1.00 88.19 219 GLU A C 1
ATOM 1629 O O . GLU A 1 219 ? 20.710 -1.570 -24.094 1.00 88.19 219 GLU A O 1
ATOM 1634 N N . TRP A 1 220 ? 22.612 -0.419 -24.415 1.00 90.75 220 TRP A N 1
ATOM 1635 C CA . TRP A 1 220 ? 23.157 -0.697 -23.078 1.00 90.75 220 TRP A CA 1
ATOM 1636 C C . TRP A 1 220 ? 22.237 -0.202 -21.957 1.00 90.75 220 TRP A C 1
ATOM 1638 O O . TRP A 1 220 ? 21.935 -0.957 -21.037 1.00 90.75 220 TRP A O 1
ATOM 1648 N N . ASN A 1 221 ? 21.718 1.027 -22.060 1.00 90.94 221 ASN A N 1
ATOM 1649 C CA . ASN A 1 221 ? 20.737 1.547 -21.106 1.00 90.94 221 ASN A CA 1
ATOM 1650 C C . ASN A 1 221 ? 19.469 0.685 -21.079 1.00 90.94 221 ASN A C 1
ATOM 1652 O O . ASN A 1 221 ? 18.976 0.367 -20.000 1.00 90.94 221 ASN A O 1
ATOM 1656 N N . SER A 1 222 ? 18.956 0.281 -22.247 1.00 89.00 222 SER A N 1
ATOM 1657 C CA . SER A 1 222 ? 17.751 -0.553 -22.341 1.00 89.00 222 SER A CA 1
ATOM 1658 C C . SER A 1 222 ? 17.957 -1.926 -21.700 1.00 89.00 222 SER A C 1
ATOM 1660 O O . SER A 1 222 ? 17.099 -2.368 -20.941 1.00 89.00 222 SER A O 1
ATOM 1662 N N . GLN A 1 223 ? 19.100 -2.580 -21.941 1.00 90.50 223 GLN A N 1
ATOM 1663 C CA . GLN A 1 223 ? 19.418 -3.876 -21.332 1.00 90.50 223 GLN A CA 1
ATOM 1664 C C . GLN A 1 223 ? 19.584 -3.767 -19.812 1.00 90.50 223 GLN A C 1
ATOM 1666 O O . GLN A 1 223 ? 18.990 -4.565 -19.086 1.00 90.50 223 GLN A O 1
ATOM 1671 N N . THR A 1 224 ? 20.316 -2.760 -19.321 1.00 92.50 224 THR A N 1
ATOM 1672 C CA . THR A 1 224 ? 20.491 -2.534 -17.878 1.00 92.50 224 THR A CA 1
ATOM 1673 C C . THR A 1 224 ? 19.159 -2.226 -17.192 1.00 92.50 224 THR A C 1
ATOM 1675 O O . THR A 1 224 ? 18.856 -2.811 -16.155 1.00 92.50 224 THR A O 1
ATOM 1678 N N . LEU A 1 225 ? 18.317 -1.371 -17.780 1.00 90.19 225 LEU A N 1
ATOM 1679 C CA . LEU A 1 225 ? 16.985 -1.069 -17.245 1.00 90.19 225 LEU A CA 1
ATOM 1680 C C . LEU A 1 225 ? 16.057 -2.280 -17.270 1.00 90.19 225 LEU A C 1
ATOM 1682 O O . LEU A 1 225 ? 15.366 -2.526 -16.286 1.00 90.19 225 LEU A O 1
ATOM 1686 N N . ASN A 1 226 ? 16.063 -3.067 -18.348 1.00 91.12 226 ASN A N 1
ATOM 1687 C CA . ASN A 1 226 ? 15.305 -4.312 -18.408 1.00 91.12 226 ASN A CA 1
ATOM 1688 C C . ASN A 1 226 ? 15.759 -5.292 -17.318 1.00 91.12 226 ASN A C 1
ATOM 1690 O O . ASN A 1 226 ? 14.910 -5.850 -16.630 1.00 91.12 226 ASN A O 1
ATOM 1694 N N . ALA A 1 227 ? 17.067 -5.452 -17.094 1.00 91.19 227 ALA A N 1
ATOM 1695 C CA . ALA A 1 227 ? 17.590 -6.288 -16.015 1.00 91.19 227 ALA A CA 1
ATOM 1696 C C . ALA A 1 227 ? 17.138 -5.790 -14.627 1.00 91.19 227 ALA A C 1
ATOM 1698 O O . ALA A 1 227 ? 16.615 -6.578 -13.839 1.00 91.19 227 ALA A O 1
ATOM 1699 N N . LEU A 1 228 ? 17.265 -4.485 -14.350 1.00 90.31 228 LEU A N 1
ATOM 1700 C CA . LEU A 1 228 ? 16.809 -3.871 -13.096 1.00 90.31 228 LEU A CA 1
ATOM 1701 C C . LEU A 1 228 ? 15.298 -4.076 -12.889 1.00 90.31 228 LEU A C 1
ATOM 1703 O O . LEU A 1 228 ? 14.878 -4.575 -11.845 1.00 90.31 228 LEU A O 1
ATOM 1707 N N . PHE A 1 229 ? 14.471 -3.778 -13.895 1.00 87.75 229 PHE A N 1
ATOM 1708 C CA . PHE A 1 229 ? 13.029 -3.987 -13.796 1.00 87.75 229 PHE A CA 1
ATOM 1709 C C . PHE A 1 229 ? 12.683 -5.464 -13.594 1.00 87.75 229 PHE A C 1
ATOM 1711 O O . PHE A 1 229 ? 11.946 -5.753 -12.650 1.00 87.75 229 PHE A O 1
ATOM 1718 N N . CYS A 1 230 ? 13.285 -6.390 -14.352 1.00 88.44 230 CYS A N 1
ATOM 1719 C CA . CYS A 1 230 ? 13.087 -7.836 -14.199 1.00 88.44 230 CYS A CA 1
ATOM 1720 C C . CYS A 1 230 ? 13.358 -8.326 -12.768 1.00 88.44 230 CYS A C 1
ATOM 1722 O O . CYS A 1 230 ? 12.592 -9.149 -12.266 1.00 88.44 230 CYS A O 1
ATOM 1724 N N . VAL A 1 231 ? 14.373 -7.789 -12.070 1.00 87.75 231 VAL A N 1
ATOM 1725 C CA . VAL A 1 231 ? 14.586 -8.081 -10.637 1.00 87.75 231 VAL A CA 1
ATOM 1726 C C . VAL A 1 231 ? 13.320 -7.760 -9.838 1.00 87.75 231 VAL A C 1
ATOM 1728 O O . VAL A 1 231 ? 12.845 -8.608 -9.086 1.00 87.75 231 VAL A O 1
ATOM 1731 N N . THR A 1 232 ? 12.707 -6.589 -10.041 1.00 82.25 232 THR A N 1
ATOM 1732 C CA . THR A 1 232 ? 11.463 -6.225 -9.338 1.00 82.25 232 THR A CA 1
ATOM 1733 C C . THR A 1 232 ? 10.219 -6.988 -9.803 1.00 82.25 232 THR A C 1
ATOM 1735 O O . THR A 1 232 ? 9.427 -7.408 -8.960 1.00 82.25 232 THR A O 1
ATOM 1738 N N . GLY A 1 233 ? 10.005 -7.193 -11.107 1.00 83.81 233 GLY A N 1
ATOM 1739 C CA . GLY A 1 233 ? 8.784 -7.833 -11.614 1.00 83.81 233 GLY A CA 1
ATOM 1740 C C . GLY A 1 233 ? 8.765 -9.351 -11.497 1.00 83.81 233 GLY A C 1
ATOM 1741 O O . GLY A 1 233 ? 7.695 -9.900 -11.224 1.00 83.81 233 GLY A O 1
ATOM 1742 N N . PHE A 1 234 ? 9.911 -10.021 -11.654 1.00 88.69 234 PHE A N 1
ATOM 1743 C CA . PHE A 1 234 ? 10.036 -11.468 -11.439 1.00 88.69 234 PHE A CA 1
ATOM 1744 C C . PHE A 1 234 ? 10.271 -11.781 -9.963 1.00 88.69 234 PHE A C 1
ATOM 1746 O O . PHE A 1 234 ? 9.634 -12.688 -9.435 1.00 88.69 234 PHE A O 1
ATOM 1753 N N . GLY A 1 235 ? 11.072 -10.975 -9.256 1.00 86.44 235 GLY A N 1
ATOM 1754 C CA . GLY A 1 235 ? 11.252 -11.112 -7.809 1.00 86.44 235 GLY A CA 1
ATOM 1755 C C . GLY A 1 235 ? 9.940 -10.973 -7.030 1.00 86.44 235 GLY A C 1
ATOM 1756 O O . GLY A 1 235 ? 9.710 -11.729 -6.095 1.00 86.44 235 GLY A O 1
ATOM 1757 N N . LEU A 1 236 ? 9.024 -10.086 -7.447 1.00 86.12 236 LEU A N 1
ATOM 1758 C CA . LEU A 1 236 ? 7.682 -9.986 -6.848 1.00 86.12 236 LEU A CA 1
ATOM 1759 C C . LEU A 1 236 ? 6.630 -10.902 -7.483 1.00 86.12 236 LEU A C 1
ATOM 1761 O O . LEU A 1 236 ? 5.518 -10.972 -6.952 1.00 86.12 236 LEU A O 1
ATOM 1765 N N . ALA A 1 237 ? 6.931 -11.597 -8.585 1.00 89.12 237 ALA A N 1
ATOM 1766 C CA . ALA A 1 237 ? 5.950 -12.429 -9.282 1.00 89.12 237 ALA A CA 1
ATOM 1767 C C . ALA A 1 237 ? 5.264 -13.453 -8.356 1.00 89.12 237 ALA A C 1
ATOM 1769 O O . ALA A 1 237 ? 4.033 -13.500 -8.388 1.00 89.12 237 ALA A O 1
ATOM 1770 N N . PRO A 1 238 ? 5.966 -14.195 -7.468 1.00 91.31 238 PRO A N 1
ATOM 1771 C CA . PRO A 1 238 ? 5.312 -15.144 -6.569 1.00 91.31 238 PRO A CA 1
ATOM 1772 C C . PRO A 1 238 ? 4.218 -14.492 -5.714 1.00 91.31 238 PRO A C 1
ATOM 1774 O O . PRO A 1 238 ? 3.106 -15.012 -5.629 1.00 91.31 238 PRO A O 1
ATOM 1777 N N . TRP A 1 239 ? 4.498 -13.331 -5.113 1.00 88.19 239 TRP A N 1
ATOM 1778 C CA . TRP A 1 239 ? 3.530 -12.606 -4.283 1.00 88.19 239 TRP A CA 1
ATOM 1779 C C . TRP A 1 239 ? 2.371 -12.041 -5.112 1.00 88.19 239 TRP A C 1
ATOM 1781 O O . TRP A 1 239 ? 1.221 -12.142 -4.694 1.00 88.19 239 TRP A O 1
ATOM 1791 N N . ARG A 1 240 ? 2.643 -11.519 -6.316 1.00 92.00 240 ARG A N 1
ATOM 1792 C CA . ARG A 1 240 ? 1.609 -11.011 -7.239 1.00 92.00 240 ARG A CA 1
ATOM 1793 C C . ARG A 1 240 ? 0.652 -12.117 -7.693 1.00 92.00 240 ARG A C 1
ATOM 1795 O O . ARG A 1 240 ? -0.560 -11.914 -7.681 1.00 92.00 240 ARG A O 1
ATOM 1802 N N . PHE A 1 241 ? 1.172 -13.295 -8.037 1.00 93.56 241 PHE A N 1
ATOM 1803 C CA . PHE A 1 241 ? 0.354 -14.443 -8.439 1.00 93.56 241 PHE A CA 1
ATOM 1804 C C . PHE A 1 241 ? -0.353 -15.124 -7.259 1.00 93.56 241 PHE A C 1
ATOM 1806 O O . PHE A 1 241 ? -1.469 -15.607 -7.432 1.00 93.56 241 PHE A O 1
ATOM 1813 N N . ARG A 1 242 ? 0.218 -15.100 -6.048 1.00 92.69 242 ARG A N 1
ATOM 1814 C CA . ARG A 1 242 ? -0.486 -15.497 -4.816 1.00 92.69 242 ARG A CA 1
ATOM 1815 C C . ARG A 1 242 ? -1.678 -14.583 -4.527 1.00 92.69 242 ARG A C 1
ATOM 1817 O O . ARG A 1 242 ? -2.769 -15.072 -4.241 1.00 92.69 242 ARG A O 1
ATOM 1824 N N . ASP A 1 243 ? -1.487 -13.270 -4.619 1.00 93.31 243 ASP A N 1
ATOM 1825 C CA . ASP A 1 243 ? -2.564 -12.302 -4.402 1.00 93.31 243 ASP A CA 1
ATOM 1826 C C . ASP A 1 243 ? -3.650 -12.451 -5.488 1.00 93.31 243 ASP A C 1
ATOM 1828 O O . ASP A 1 243 ? -4.840 -12.478 -5.169 1.00 93.31 243 ASP A O 1
ATOM 1832 N N . LEU A 1 244 ? -3.261 -12.683 -6.750 1.00 95.12 244 LEU A N 1
ATOM 1833 C CA . LEU A 1 244 ? -4.194 -13.057 -7.821 1.00 95.12 244 LEU A CA 1
ATOM 1834 C C . LEU A 1 244 ? -4.940 -14.364 -7.517 1.00 95.12 244 LEU A C 1
ATOM 1836 O O . LEU A 1 244 ? -6.146 -14.436 -7.730 1.00 95.12 244 LEU A O 1
ATOM 1840 N N . TYR A 1 245 ? -4.265 -15.389 -6.999 1.00 95.12 245 TYR A N 1
ATOM 1841 C CA . TYR A 1 245 ? -4.893 -16.659 -6.634 1.00 95.12 245 TYR A CA 1
ATOM 1842 C C . TYR A 1 245 ? -5.959 -16.477 -5.547 1.00 95.12 245 TYR A C 1
ATOM 1844 O O . TYR A 1 245 ? -7.073 -16.976 -5.704 1.00 95.12 245 TYR A O 1
ATOM 1852 N N . PHE A 1 246 ? -5.680 -15.702 -4.492 1.00 94.69 246 PHE A N 1
ATOM 1853 C CA . PHE A 1 246 ? -6.696 -15.363 -3.491 1.00 94.69 246 PHE A CA 1
ATOM 1854 C C . PHE A 1 246 ? -7.844 -14.530 -4.089 1.00 94.69 246 PHE A C 1
ATOM 1856 O O . PHE A 1 246 ? -9.010 -14.777 -3.773 1.00 94.69 246 PHE A O 1
ATOM 1863 N N . LEU A 1 247 ? -7.554 -13.607 -5.011 1.00 95.00 247 LEU A N 1
ATOM 1864 C CA . LEU A 1 247 ? -8.589 -12.839 -5.706 1.00 95.00 247 LEU A CA 1
ATOM 1865 C C . LEU A 1 247 ? -9.496 -13.742 -6.557 1.00 95.00 247 LEU A C 1
ATOM 1867 O O . LEU A 1 247 ? -10.717 -13.599 -6.524 1.00 95.00 247 LEU A O 1
ATOM 1871 N N . LEU A 1 248 ? -8.919 -14.700 -7.285 1.00 95.12 248 LEU A N 1
ATOM 1872 C CA . LEU A 1 248 ? -9.652 -15.675 -8.092 1.00 95.12 248 LEU A CA 1
ATOM 1873 C C . LEU A 1 248 ? -10.451 -16.654 -7.219 1.00 95.12 248 LEU A C 1
ATOM 1875 O O . LEU A 1 248 ? -11.603 -16.943 -7.538 1.00 95.12 248 LEU A O 1
ATOM 1879 N N . GLN A 1 249 ? -9.911 -17.108 -6.083 1.00 93.50 249 GLN A N 1
ATOM 1880 C CA . GLN A 1 249 ? -10.670 -17.891 -5.098 1.00 93.50 249 GLN A CA 1
ATOM 1881 C C . GLN A 1 249 ? -11.890 -17.122 -4.570 1.00 93.50 249 GLN A C 1
ATOM 1883 O O . GLN A 1 249 ? -12.972 -17.696 -4.447 1.00 93.50 249 GLN A O 1
ATOM 1888 N N . TYR A 1 250 ? -11.750 -15.825 -4.297 1.00 94.50 250 TYR A N 1
ATOM 1889 C CA . TYR A 1 250 ? -12.882 -14.989 -3.910 1.00 94.50 250 TYR A CA 1
ATOM 1890 C C . TYR A 1 250 ? -13.882 -14.806 -5.068 1.00 94.50 250 TYR A C 1
ATOM 1892 O O . TYR A 1 250 ? -15.077 -15.054 -4.915 1.00 94.50 250 TYR A O 1
ATOM 1900 N N . ARG A 1 251 ? -13.412 -14.424 -6.260 1.00 93.88 251 ARG A N 1
ATOM 1901 C CA . ARG A 1 251 ? -14.276 -14.084 -7.402 1.00 93.88 251 ARG A CA 1
ATOM 1902 C C . ARG A 1 251 ? -15.003 -15.288 -7.999 1.00 93.88 251 ARG A C 1
ATOM 1904 O O . ARG A 1 251 ? -16.210 -15.188 -8.239 1.00 93.88 251 ARG A O 1
ATOM 1911 N N . VAL A 1 252 ? -14.285 -16.391 -8.215 1.00 94.12 252 VAL A N 1
ATOM 1912 C CA . VAL A 1 252 ? -14.767 -17.615 -8.876 1.00 94.12 252 VAL A CA 1
ATOM 1913 C C . VAL A 1 252 ? -15.345 -18.601 -7.863 1.00 94.12 252 VAL A C 1
ATOM 1915 O O . VAL A 1 252 ? -16.463 -19.065 -8.043 1.00 94.12 252 VAL A O 1
ATOM 1918 N N . GLN A 1 253 ? -14.621 -18.895 -6.776 1.00 91.31 253 GLN A N 1
ATOM 1919 C CA . GLN A 1 253 ? -15.025 -19.920 -5.796 1.00 91.31 253 GLN A CA 1
ATOM 1920 C C . GLN A 1 253 ? -15.848 -19.361 -4.619 1.00 91.31 253 GLN A C 1
ATOM 1922 O O . GLN A 1 253 ? -16.193 -20.123 -3.720 1.00 91.31 253 GLN A O 1
ATOM 1927 N N . LYS A 1 254 ? -16.131 -18.047 -4.590 1.00 91.25 254 LYS A N 1
ATOM 1928 C CA . LYS A 1 254 ? -16.875 -17.340 -3.522 1.00 91.25 254 LYS A CA 1
ATOM 1929 C C . LYS A 1 254 ? -16.330 -17.580 -2.106 1.00 91.25 254 LYS A C 1
ATOM 1931 O O . LYS A 1 254 ? -17.057 -17.529 -1.120 1.00 91.25 254 LYS A O 1
ATOM 1936 N N . LYS A 1 255 ? -15.021 -17.830 -1.988 1.00 90.94 255 LYS A N 1
ATOM 1937 C CA . LYS A 1 255 ? -14.359 -18.077 -0.700 1.00 90.94 255 LYS A CA 1
ATOM 1938 C C . LYS A 1 255 ? -14.018 -16.761 -0.008 1.00 90.94 255 LYS A C 1
ATOM 1940 O O . LYS A 1 255 ? -12.948 -16.200 -0.232 1.00 90.94 255 LYS A O 1
ATOM 1945 N N . GLU A 1 256 ? -14.889 -16.312 0.892 1.00 90.12 256 GLU A N 1
ATOM 1946 C CA . GLU A 1 256 ? -14.693 -15.090 1.693 1.00 90.12 256 GLU A CA 1
ATOM 1947 C C . GLU A 1 256 ? -13.363 -15.066 2.473 1.00 90.12 256 GLU A C 1
ATOM 1949 O O . GLU A 1 256 ? -12.715 -14.027 2.595 1.00 90.12 256 GLU A O 1
ATOM 1954 N N . VAL A 1 257 ? -12.879 -16.228 2.932 1.00 90.19 257 VAL A N 1
ATOM 1955 C CA . VAL A 1 257 ? -11.575 -16.361 3.616 1.00 90.19 257 VAL A CA 1
ATOM 1956 C C . VAL A 1 257 ? -10.408 -15.860 2.749 1.00 90.19 257 VAL A C 1
ATOM 1958 O O . VAL A 1 257 ? -9.426 -15.340 3.279 1.00 90.19 257 VAL A O 1
ATOM 1961 N N . ALA A 1 258 ? -10.505 -15.961 1.420 1.00 91.94 258 ALA A N 1
ATOM 1962 C CA . ALA A 1 258 ? -9.478 -15.455 0.513 1.00 91.94 258 ALA A CA 1
ATOM 1963 C C . ALA A 1 258 ? -9.461 -13.914 0.457 1.00 91.94 258 ALA A C 1
ATOM 1965 O O . ALA A 1 258 ? -8.388 -13.310 0.446 1.00 91.94 258 ALA A O 1
ATOM 1966 N N . LEU A 1 259 ? -10.629 -13.262 0.535 1.00 93.06 259 LEU A N 1
ATOM 1967 C CA . LEU A 1 259 ? -10.722 -11.804 0.667 1.00 93.06 259 LEU A CA 1
ATOM 1968 C C . LEU A 1 259 ? -10.212 -11.330 2.039 1.00 93.06 259 LEU A C 1
ATOM 1970 O O . LEU A 1 259 ? -9.459 -10.359 2.110 1.00 93.06 259 LEU A O 1
ATOM 1974 N N . ARG A 1 260 ? -10.534 -12.059 3.120 1.00 92.25 260 ARG A N 1
ATOM 1975 C CA . ARG A 1 260 ? -9.996 -11.801 4.473 1.00 92.25 260 ARG A CA 1
ATOM 1976 C C . ARG A 1 260 ? -8.459 -11.881 4.511 1.00 92.25 260 ARG A C 1
ATOM 1978 O O . ARG A 1 260 ? -7.825 -11.081 5.200 1.00 92.25 260 ARG A O 1
ATOM 1985 N N . ARG A 1 261 ? -7.853 -12.784 3.725 1.00 91.38 261 ARG A N 1
ATOM 1986 C CA . ARG A 1 261 ? -6.390 -12.884 3.529 1.00 91.38 261 ARG A CA 1
ATOM 1987 C C . ARG A 1 261 ? -5.806 -11.693 2.777 1.00 91.38 261 ARG A C 1
ATOM 1989 O O . ARG A 1 261 ? -4.847 -11.089 3.254 1.00 91.38 261 ARG A O 1
ATOM 1996 N N . LEU A 1 262 ? -6.412 -11.301 1.655 1.00 91.62 262 LEU A N 1
ATOM 1997 C CA . LEU A 1 262 ? -6.007 -10.099 0.915 1.00 91.62 262 LEU A CA 1
ATOM 1998 C C . LEU A 1 262 ? -6.083 -8.836 1.781 1.00 91.62 262 LEU A C 1
ATOM 2000 O O . LEU A 1 262 ? -5.172 -8.012 1.734 1.00 91.62 262 LEU A O 1
ATOM 2004 N N . ALA A 1 263 ? -7.107 -8.709 2.626 1.00 90.81 263 ALA A N 1
ATOM 2005 C CA . ALA A 1 263 ? -7.224 -7.600 3.566 1.00 90.81 263 ALA A CA 1
ATOM 2006 C C . ALA A 1 263 ? -6.109 -7.579 4.624 1.00 90.81 263 ALA A C 1
ATOM 2008 O O . ALA A 1 263 ? -5.610 -6.505 4.948 1.00 90.81 263 ALA A O 1
ATOM 2009 N N . GLY A 1 264 ? -5.672 -8.740 5.124 1.00 88.06 264 GLY A N 1
ATOM 2010 C CA . GLY A 1 264 ? -4.537 -8.833 6.050 1.00 88.06 264 GLY A CA 1
ATOM 2011 C C . GLY A 1 264 ? -3.193 -8.489 5.394 1.00 88.06 264 GLY A C 1
ATOM 2012 O O . GLY A 1 264 ? -2.323 -7.891 6.028 1.00 88.06 264 GLY A O 1
ATOM 2013 N N . ILE A 1 265 ? -3.019 -8.823 4.111 1.00 87.69 265 ILE A N 1
ATOM 2014 C CA . ILE A 1 265 ? -1.834 -8.455 3.315 1.00 87.69 265 ILE A CA 1
ATOM 2015 C C . ILE A 1 265 ? -1.820 -6.942 3.037 1.00 87.69 265 ILE A C 1
ATOM 2017 O O . ILE A 1 265 ? -0.816 -6.275 3.279 1.00 87.69 265 ILE A O 1
ATOM 2021 N N . HIS A 1 266 ? -2.948 -6.383 2.593 1.00 88.31 266 HIS A N 1
ATOM 2022 C CA . HIS A 1 266 ? -3.099 -4.981 2.172 1.00 88.31 266 HIS A CA 1
ATOM 2023 C C . HIS A 1 266 ? -3.675 -4.062 3.266 1.00 88.31 266 HIS A C 1
ATOM 2025 O O . HIS A 1 266 ? -4.238 -3.000 2.980 1.00 88.31 266 HIS A O 1
ATOM 2031 N N . ARG A 1 267 ? -3.481 -4.428 4.542 1.00 87.12 267 ARG A N 1
ATOM 2032 C CA . ARG A 1 267 ? -4.052 -3.749 5.726 1.00 87.12 267 ARG A CA 1
ATOM 2033 C C . ARG A 1 267 ? -3.685 -2.265 5.872 1.00 87.12 267 ARG A C 1
ATOM 2035 O O . ARG A 1 267 ? -4.315 -1.554 6.650 1.00 87.12 267 ARG A O 1
ATOM 2042 N N . GLY A 1 268 ? -2.684 -1.779 5.135 1.00 83.06 268 GLY A N 1
ATOM 2043 C CA . GLY A 1 268 ? -2.289 -0.366 5.124 1.00 83.06 268 GLY A CA 1
ATOM 2044 C C . GLY A 1 268 ? -3.238 0.570 4.364 1.00 83.06 268 GLY A C 1
ATOM 2045 O O . GLY A 1 268 ? -3.166 1.779 4.566 1.00 83.06 268 GLY A O 1
ATOM 2046 N N . TRP A 1 269 ? -4.111 0.039 3.498 1.00 87.81 269 TRP A N 1
ATOM 2047 C CA . TRP A 1 269 ? -5.029 0.849 2.684 1.00 87.81 269 TRP A CA 1
ATOM 2048 C C . TRP A 1 269 ? -6.401 0.205 2.433 1.00 87.81 269 TRP A C 1
ATOM 2050 O O . TRP A 1 269 ? -7.351 0.929 2.157 1.00 87.81 269 TRP A O 1
ATOM 2060 N N . PHE A 1 270 ? -6.527 -1.123 2.532 1.00 91.69 270 PHE A N 1
ATOM 2061 C CA . PHE A 1 270 ? -7.784 -1.840 2.294 1.00 91.69 270 PHE A CA 1
ATOM 2062 C C . PHE A 1 270 ? -8.548 -2.114 3.601 1.00 91.69 270 PHE A C 1
ATOM 2064 O O . PHE A 1 270 ? -7.953 -2.457 4.625 1.00 91.69 270 PHE A O 1
ATOM 2071 N N . ARG A 1 271 ? -9.876 -1.976 3.574 1.00 92.38 271 ARG A N 1
ATOM 2072 C CA . ARG A 1 271 ? -10.808 -2.196 4.695 1.00 92.38 271 ARG A CA 1
ATOM 2073 C C . ARG A 1 271 ? -11.950 -3.107 4.240 1.00 92.38 271 ARG A C 1
ATOM 2075 O O . ARG A 1 271 ? -12.534 -2.876 3.181 1.00 92.38 271 ARG A O 1
ATOM 2082 N N . LEU A 1 272 ? -12.240 -4.150 5.021 1.00 92.81 272 LEU A N 1
ATOM 2083 C CA . LEU A 1 272 ? -13.270 -5.147 4.704 1.00 92.81 272 LEU A CA 1
ATOM 2084 C C . LEU A 1 272 ? -14.685 -4.567 4.861 1.00 92.81 272 LEU A C 1
ATOM 2086 O O . LEU A 1 272 ? -14.892 -3.682 5.694 1.00 92.81 272 LEU A O 1
ATOM 2090 N N . PRO A 1 273 ? -15.686 -5.091 4.129 1.00 90.00 273 PRO A N 1
ATOM 2091 C CA . PRO A 1 273 ? -17.089 -4.831 4.432 1.00 90.00 273 PRO A CA 1
ATOM 2092 C C . PRO A 1 273 ? -17.387 -5.117 5.910 1.00 90.00 273 PRO A C 1
ATOM 2094 O O . PRO A 1 273 ? -17.076 -6.192 6.419 1.00 90.00 273 PRO A O 1
ATOM 2097 N N . GLY A 1 274 ? -17.949 -4.130 6.604 1.00 85.56 274 GLY A N 1
ATOM 2098 C CA . GLY A 1 274 ? -18.276 -4.222 8.026 1.00 85.56 274 GLY A CA 1
ATOM 2099 C C . GLY A 1 274 ? -17.108 -4.048 9.006 1.00 85.56 274 GLY A C 1
ATOM 2100 O O . GLY A 1 274 ? -17.333 -4.078 10.215 1.00 85.56 274 GLY A O 1
ATOM 2101 N N . SER A 1 275 ? -15.870 -3.785 8.552 1.00 87.38 275 SER A N 1
ATOM 2102 C CA . SER A 1 275 ? -14.764 -3.482 9.485 1.00 87.38 275 SER A CA 1
ATOM 2103 C C . SER A 1 275 ? -15.002 -2.211 10.310 1.00 87.38 275 SER A C 1
ATOM 2105 O O . SER A 1 275 ? -14.352 -2.016 11.329 1.00 87.38 275 SER A O 1
ATOM 2107 N N . GLU A 1 276 ? -15.944 -1.367 9.886 1.00 86.62 276 GLU A N 1
ATOM 2108 C CA . GLU A 1 276 ? -16.446 -0.185 10.597 1.00 86.62 276 GLU A CA 1
ATOM 2109 C C . GLU A 1 276 ? -17.106 -0.508 11.943 1.00 86.62 276 GLU A C 1
ATOM 2111 O O . GLU A 1 276 ? -16.990 0.285 12.871 1.00 86.62 276 GLU A O 1
ATOM 2116 N N . GLN A 1 277 ? -17.793 -1.653 12.062 1.00 84.75 277 GLN A N 1
ATOM 2117 C CA . GLN A 1 277 ? -18.524 -2.021 13.284 1.00 84.75 277 GLN A CA 1
ATOM 2118 C C . GLN A 1 277 ? -17.647 -2.727 14.331 1.00 84.75 277 GLN A C 1
ATOM 2120 O O . GLN A 1 277 ? -18.119 -3.037 15.422 1.00 84.75 277 GLN A O 1
ATOM 2125 N N . ILE A 1 278 ? -16.376 -2.998 14.016 1.00 86.38 278 ILE A N 1
ATOM 2126 C CA . ILE A 1 278 ? -15.421 -3.569 14.970 1.00 86.38 278 ILE A CA 1
ATOM 2127 C C . ILE A 1 278 ? -15.023 -2.483 15.972 1.00 86.38 278 ILE A C 1
ATOM 2129 O O . ILE A 1 278 ? -14.575 -1.415 15.555 1.00 86.38 278 ILE A O 1
ATOM 2133 N N . ASP A 1 279 ? -15.100 -2.779 17.274 1.00 83.81 279 ASP A N 1
ATOM 2134 C CA . ASP A 1 279 ? -14.701 -1.858 18.348 1.00 83.81 279 ASP A CA 1
ATOM 2135 C C . ASP A 1 279 ? -13.332 -1.205 18.038 1.00 83.81 279 ASP A C 1
ATOM 2137 O O . ASP A 1 279 ? -12.353 -1.926 17.794 1.00 83.81 279 ASP A O 1
ATOM 2141 N N . PRO A 1 280 ? -13.240 0.139 18.000 1.00 83.81 280 PRO A N 1
ATOM 2142 C CA . PRO A 1 280 ? -12.006 0.876 17.744 1.00 83.81 280 PRO A CA 1
ATOM 2143 C C . PRO A 1 280 ? -10.807 0.488 18.623 1.00 83.81 280 PRO A C 1
ATOM 2145 O O . PRO A 1 280 ? -9.677 0.623 18.167 1.00 83.81 280 PRO A O 1
ATOM 2148 N N . GLN A 1 281 ? -11.002 -0.025 19.841 1.00 82.94 281 GLN A N 1
ATOM 2149 C CA . GLN A 1 281 ? -9.895 -0.416 20.727 1.00 82.94 281 GLN A CA 1
ATOM 2150 C C . GLN A 1 281 ? -9.236 -1.755 20.354 1.00 82.94 281 GLN A C 1
ATOM 2152 O O . GLN A 1 281 ? -8.153 -2.083 20.852 1.00 82.94 281 GLN A O 1
ATOM 2157 N N . ILE A 1 282 ? -9.859 -2.544 19.475 1.00 83.94 282 ILE A N 1
ATOM 2158 C CA . ILE A 1 282 ? -9.323 -3.839 19.047 1.00 83.94 282 ILE A CA 1
ATOM 2159 C C . ILE A 1 282 ? -8.192 -3.626 18.028 1.00 83.94 282 ILE A C 1
ATOM 2161 O O . ILE A 1 282 ? -8.289 -2.833 17.094 1.00 83.94 282 ILE A O 1
ATOM 2165 N N . GLY A 1 283 ? -7.105 -4.373 18.176 1.00 86.69 283 GLY A N 1
ATOM 2166 C CA . GLY A 1 283 ? -5.974 -4.368 17.250 1.00 86.69 283 GLY A CA 1
ATOM 2167 C C . GLY A 1 283 ? -5.155 -5.651 17.399 1.00 86.69 283 GLY A C 1
ATOM 2168 O O . GLY A 1 283 ? -5.541 -6.514 18.195 1.00 86.69 283 GLY A O 1
ATOM 2169 N N . PRO A 1 284 ? -4.004 -5.780 16.714 1.00 84.69 284 PRO A N 1
ATOM 2170 C CA . PRO A 1 284 ? -3.211 -7.016 16.687 1.00 84.69 284 PRO A CA 1
ATOM 2171 C C . PRO A 1 284 ? -2.853 -7.587 18.062 1.00 84.69 284 PRO A C 1
ATOM 2173 O O . PRO A 1 284 ? -2.746 -8.796 18.221 1.00 84.69 284 PRO A O 1
ATOM 2176 N N . ARG A 1 285 ? -2.680 -6.718 19.067 1.00 83.50 285 ARG A N 1
ATOM 2177 C CA . ARG A 1 285 ? -2.325 -7.104 20.444 1.00 83.50 285 ARG A CA 1
ATOM 2178 C C . ARG A 1 285 ? -3.511 -7.585 21.283 1.00 83.50 285 ARG A C 1
ATOM 2180 O O . ARG A 1 285 ? -3.311 -8.362 22.207 1.00 83.50 285 ARG A O 1
ATOM 2187 N N . ASN A 1 286 ? -4.721 -7.123 20.967 1.00 82.75 286 ASN A N 1
ATOM 2188 C CA . ASN A 1 286 ? -5.905 -7.286 21.816 1.00 82.75 286 ASN A CA 1
ATOM 2189 C C . ASN A 1 286 ? -6.978 -8.183 21.179 1.00 82.75 286 ASN A C 1
ATOM 2191 O O . ASN A 1 286 ? -8.022 -8.397 21.792 1.00 82.75 286 ASN A O 1
ATOM 2195 N N . ILE A 1 287 ? -6.758 -8.713 19.970 1.00 81.81 287 ILE A N 1
ATOM 2196 C CA . ILE A 1 287 ? -7.776 -9.490 19.247 1.00 81.81 287 ILE A CA 1
ATOM 2197 C C . ILE A 1 287 ? -8.243 -10.746 19.999 1.00 81.81 287 ILE A C 1
ATOM 2199 O O . ILE A 1 287 ? -9.425 -11.073 19.953 1.00 81.81 287 ILE A O 1
ATOM 2203 N N . SER A 1 288 ? -7.379 -11.356 20.816 1.00 78.88 288 SER A N 1
ATOM 2204 C CA . SER A 1 288 ? -7.733 -12.480 21.696 1.00 78.88 288 SER A CA 1
ATOM 2205 C C . SER A 1 288 ? -8.824 -12.157 22.732 1.00 78.88 288 SER A C 1
ATOM 2207 O O . SER A 1 288 ? -9.410 -13.076 23.294 1.00 78.88 288 SER A O 1
ATOM 2209 N N . SER A 1 289 ? -9.117 -10.876 22.999 1.00 78.69 289 SER A N 1
ATOM 2210 C CA . SER A 1 289 ? -10.241 -10.464 23.863 1.00 78.69 289 SER A CA 1
ATOM 2211 C C . SER A 1 289 ? -11.601 -10.465 23.151 1.00 78.69 289 SER A C 1
ATOM 2213 O O . SER A 1 289 ? -12.636 -10.334 23.801 1.00 78.69 289 SER A O 1
ATOM 2215 N N . ALA A 1 290 ? -11.620 -10.641 21.826 1.00 79.12 290 ALA A N 1
ATOM 2216 C CA . ALA A 1 290 ? -12.814 -10.576 20.990 1.00 79.12 290 ALA A CA 1
ATOM 2217 C C . ALA A 1 290 ? -12.968 -11.818 20.080 1.00 79.12 290 ALA A C 1
ATOM 2219 O O . ALA A 1 290 ? -13.084 -11.668 18.862 1.00 79.12 290 ALA A O 1
ATOM 2220 N N . PRO A 1 291 ? -13.041 -13.048 20.638 1.00 77.62 291 PRO A N 1
ATOM 2221 C CA . PRO A 1 291 ? -13.075 -14.300 19.865 1.00 77.62 291 PRO A CA 1
ATOM 2222 C C . PRO A 1 291 ? -14.274 -14.422 18.905 1.00 77.62 291 PRO A C 1
ATOM 2224 O O . PRO A 1 291 ? -14.247 -15.195 17.949 1.00 77.62 291 PRO A O 1
ATOM 2227 N N . HIS A 1 292 ? -15.329 -13.626 19.109 1.00 79.88 292 HIS A N 1
ATOM 2228 C CA . HIS A 1 292 ? -16.461 -13.527 18.186 1.00 79.88 292 HIS A CA 1
ATOM 2229 C C . HIS A 1 292 ? -16.068 -12.959 16.804 1.00 79.88 292 HIS A C 1
ATOM 2231 O O . HIS A 1 292 ? -16.746 -13.228 15.811 1.00 79.88 292 HIS A O 1
ATOM 2237 N N . LEU A 1 293 ? -14.964 -12.206 16.705 1.00 79.38 293 LEU A N 1
ATOM 2238 C CA . LEU A 1 293 ? -14.464 -11.657 15.440 1.00 79.38 293 LEU A CA 1
ATOM 2239 C C . LEU A 1 293 ? -13.767 -12.699 14.560 1.00 79.38 293 LEU A C 1
ATOM 2241 O O . LEU A 1 293 ? -13.695 -12.508 13.348 1.00 79.38 293 LEU A O 1
ATOM 2245 N N . ASN A 1 294 ? -13.325 -13.821 15.126 1.00 72.88 294 ASN A N 1
ATOM 2246 C CA . ASN A 1 294 ? -12.606 -14.881 14.415 1.00 72.88 294 ASN A CA 1
ATOM 2247 C C . ASN A 1 294 ? -13.463 -15.448 13.266 1.00 72.88 294 ASN A C 1
ATOM 2249 O O . ASN A 1 294 ? -13.009 -15.597 12.124 1.00 72.88 294 ASN A O 1
ATOM 2253 N N . SER A 1 295 ? -14.757 -15.645 13.538 1.00 75.25 295 SER A N 1
ATOM 2254 C CA . SER A 1 295 ? -15.762 -16.059 12.549 1.00 75.25 295 SER A CA 1
ATOM 2255 C C . SER A 1 295 ? -16.330 -14.899 11.715 1.00 75.25 295 SER A C 1
ATOM 2257 O O . SER A 1 295 ? -17.012 -15.141 10.722 1.00 75.25 295 SER A O 1
ATOM 2259 N N . SER A 1 296 ? -16.051 -13.641 12.073 1.00 83.50 296 SER A N 1
ATOM 2260 C CA . SER A 1 296 ? -16.611 -12.469 11.395 1.00 83.50 296 SER A CA 1
ATOM 2261 C C . SER A 1 296 ? -15.952 -12.205 10.041 1.00 83.50 296 SER A C 1
ATOM 2263 O O . SER A 1 296 ? -14.727 -12.166 9.912 1.00 83.50 296 SER A O 1
ATOM 2265 N N . LEU A 1 297 ? -16.778 -11.935 9.027 1.00 84.75 297 LEU A N 1
ATOM 2266 C CA . LEU A 1 297 ? -16.338 -11.524 7.689 1.00 84.75 297 LEU A CA 1
ATOM 2267 C C . LEU A 1 297 ? -15.626 -10.159 7.684 1.00 84.75 297 LEU A C 1
ATOM 2269 O O . LEU A 1 297 ? -14.832 -9.887 6.786 1.00 84.75 297 LEU A O 1
ATOM 2273 N N . ALA A 1 298 ? -15.873 -9.328 8.701 1.00 85.69 298 ALA A N 1
ATOM 2274 C CA . ALA A 1 298 ? -15.268 -8.008 8.859 1.00 85.69 298 ALA A CA 1
ATOM 2275 C C . ALA A 1 298 ? -13.799 -8.051 9.328 1.00 85.69 298 ALA A C 1
ATOM 2277 O O . ALA A 1 298 ? -13.072 -7.066 9.181 1.00 85.69 298 ALA A O 1
ATOM 2278 N N . CYS A 1 299 ? -13.354 -9.169 9.910 1.00 88.19 299 CYS A N 1
ATOM 2279 C CA . CYS A 1 299 ? -12.000 -9.329 10.433 1.00 88.19 299 CYS A CA 1
ATOM 2280 C C . CYS A 1 299 ? -11.068 -9.940 9.368 1.00 88.19 299 CYS A C 1
ATOM 2282 O O . CYS A 1 299 ? -11.457 -10.909 8.713 1.00 88.19 299 CYS A O 1
ATOM 2284 N N . PRO A 1 300 ? -9.827 -9.454 9.178 1.00 89.12 300 PRO A N 1
ATOM 2285 C CA . PRO A 1 300 ? -8.844 -10.135 8.336 1.00 89.12 300 PRO A CA 1
ATOM 2286 C C . PRO A 1 300 ? -8.521 -11.568 8.786 1.00 89.12 300 PRO A C 1
ATOM 2288 O O . PRO A 1 300 ? -8.938 -12.029 9.848 1.00 89.12 300 PRO A O 1
ATOM 2291 N N . TYR A 1 301 ? -7.780 -12.290 7.947 1.00 86.38 301 TYR A N 1
ATOM 2292 C CA . TYR A 1 301 ? -7.221 -13.596 8.292 1.00 86.38 301 TYR A CA 1
ATOM 2293 C C . TYR A 1 301 ? -5.751 -13.684 7.841 1.00 86.38 301 TYR A C 1
ATOM 2295 O O . TYR A 1 301 ? -5.469 -13.376 6.681 1.00 86.38 301 TYR A O 1
ATOM 2303 N N . PRO A 1 302 ? -4.815 -14.161 8.679 1.00 86.31 302 PRO A N 1
ATOM 2304 C CA . PRO A 1 302 ? -5.001 -14.480 10.095 1.00 86.31 302 PRO A CA 1
ATOM 2305 C C . PRO A 1 302 ? -5.283 -13.226 10.948 1.00 86.31 302 PRO A C 1
ATOM 2307 O O . PRO A 1 302 ? -5.123 -12.093 10.494 1.00 86.31 302 PRO A O 1
ATOM 2310 N N . GLU A 1 303 ? -5.803 -13.446 12.153 1.00 82.06 303 GLU A N 1
ATOM 2311 C CA . GLU A 1 303 ? -6.382 -12.416 13.033 1.00 82.06 303 GLU A CA 1
ATOM 2312 C C . GLU A 1 303 ? -5.354 -11.366 13.492 1.00 82.06 303 GLU A C 1
ATOM 2314 O O . GLU A 1 303 ? -5.655 -10.172 13.538 1.00 82.06 303 GLU A O 1
ATOM 2319 N N . ASP A 1 304 ? -4.102 -11.773 13.711 1.00 82.56 304 ASP A N 1
ATOM 2320 C CA . ASP A 1 304 ? -2.966 -10.895 14.033 1.00 82.56 304 ASP A CA 1
ATOM 2321 C C . ASP A 1 304 ? -2.713 -9.805 12.971 1.00 82.56 304 ASP A C 1
ATOM 2323 O O . ASP A 1 304 ? -2.065 -8.793 13.250 1.00 82.56 304 ASP A O 1
ATOM 2327 N N . LYS A 1 305 ? -3.257 -9.973 11.758 1.00 85.06 305 LYS A N 1
ATOM 2328 C CA . LYS A 1 305 ? -3.175 -9.000 10.661 1.00 85.06 305 LYS A CA 1
ATOM 2329 C C . LYS A 1 305 ? -4.318 -7.994 10.591 1.00 85.06 305 LYS A C 1
ATOM 2331 O O . LYS A 1 305 ? -4.382 -7.232 9.621 1.00 85.06 305 LYS A O 1
ATOM 2336 N N . ILE A 1 306 ? -5.188 -7.932 11.598 1.00 87.19 306 ILE A N 1
ATOM 2337 C CA . ILE A 1 306 ? -6.114 -6.805 11.758 1.00 87.19 306 ILE A CA 1
ATOM 2338 C C . ILE A 1 306 ? -5.346 -5.456 11.697 1.00 87.19 306 ILE A C 1
ATOM 2340 O O . ILE A 1 306 ? -4.162 -5.399 12.059 1.00 87.19 306 ILE A O 1
ATOM 2344 N N . PRO A 1 307 ? -5.940 -4.362 11.178 1.00 86.31 307 PRO A N 1
ATOM 2345 C CA . PRO A 1 307 ? -5.339 -3.040 11.303 1.00 86.31 307 PRO A CA 1
ATOM 2346 C C . PRO A 1 307 ? -5.126 -2.658 12.770 1.00 86.31 307 PRO A C 1
ATOM 2348 O O . PRO A 1 307 ? -5.868 -3.100 13.650 1.00 86.31 307 PRO A O 1
ATOM 2351 N N . ASP A 1 308 ? -4.124 -1.820 13.020 1.00 86.62 308 ASP A N 1
ATOM 2352 C CA . ASP A 1 308 ? -3.904 -1.236 14.342 1.00 86.62 308 ASP A CA 1
ATOM 2353 C C . ASP A 1 308 ? -5.130 -0.406 14.779 1.00 86.62 308 ASP A C 1
ATOM 2355 O O . ASP A 1 308 ? -5.935 0.030 13.949 1.00 86.62 308 ASP A O 1
ATOM 2359 N N . ALA A 1 309 ? -5.306 -0.223 16.089 1.00 86.75 309 ALA A N 1
ATOM 2360 C CA . ALA A 1 309 ? -6.419 0.555 16.628 1.00 86.75 309 ALA A CA 1
ATOM 2361 C C . ALA A 1 309 ? -6.348 2.013 16.113 1.00 86.75 309 ALA A C 1
ATOM 2363 O O . ALA A 1 309 ? -5.284 2.629 16.243 1.00 86.75 309 ALA A O 1
ATOM 2364 N N . PRO A 1 310 ? -7.423 2.580 15.524 1.00 87.25 310 PRO A N 1
ATOM 2365 C CA . PRO A 1 310 ? -7.431 3.966 15.064 1.00 87.25 310 PRO A CA 1
ATOM 2366 C C . PRO A 1 310 ? -7.136 4.937 16.208 1.00 87.25 310 PRO A C 1
ATOM 2368 O O . PRO A 1 310 ? -7.798 4.931 17.245 1.00 87.25 310 PRO A O 1
ATOM 2371 N N . LEU A 1 311 ? -6.178 5.829 15.977 1.00 85.62 311 LEU A N 1
ATOM 2372 C CA . LEU A 1 311 ? -5.757 6.856 16.927 1.00 85.62 311 LEU A CA 1
ATOM 2373 C C . LEU A 1 311 ? -6.847 7.912 17.147 1.00 85.62 311 LEU A C 1
ATOM 2375 O O . LEU A 1 311 ? -6.947 8.467 18.232 1.00 85.62 311 LEU A O 1
ATOM 2379 N N . THR A 1 312 ? -7.715 8.137 16.162 1.00 82.75 312 THR A N 1
ATOM 2380 C CA . THR A 1 312 ? -8.923 8.973 16.285 1.00 82.75 312 THR A CA 1
ATOM 2381 C C . THR A 1 312 ? -10.072 8.300 17.039 1.00 82.75 312 THR A C 1
ATOM 2383 O O . THR A 1 312 ? -11.092 8.936 17.287 1.00 82.75 312 THR A O 1
ATOM 2386 N N . GLY A 1 313 ? -9.969 7.001 17.344 1.00 82.69 313 GLY A N 1
ATOM 2387 C CA . GLY A 1 313 ? -11.090 6.204 17.844 1.00 82.69 313 GLY A CA 1
ATOM 2388 C C . GLY A 1 313 ? -12.167 5.893 16.794 1.00 82.69 313 GLY A C 1
ATOM 2389 O O . GLY A 1 313 ? -13.200 5.336 17.148 1.00 82.69 313 GLY A O 1
ATOM 2390 N N . VAL A 1 314 ? -11.951 6.206 15.508 1.00 85.50 314 VAL A N 1
ATOM 2391 C CA . VAL A 1 314 ? -12.911 5.945 14.419 1.00 85.50 314 VAL A CA 1
ATOM 2392 C C . VAL A 1 314 ? -12.242 5.128 13.314 1.00 85.50 314 VAL A C 1
ATOM 2394 O O . VAL A 1 314 ? -11.202 5.518 12.785 1.00 85.50 314 VAL A O 1
ATOM 2397 N N . ARG A 1 315 ? -12.834 3.986 12.944 1.00 86.06 315 ARG A N 1
ATOM 2398 C CA . ARG A 1 315 ? -12.327 3.136 11.852 1.00 86.06 315 ARG A CA 1
ATOM 2399 C C . ARG A 1 315 ? -12.671 3.713 10.481 1.00 86.06 315 ARG A C 1
ATOM 2401 O O . ARG A 1 315 ? -13.728 4.311 10.295 1.00 86.06 315 ARG A O 1
ATOM 2408 N N . ALA A 1 316 ? -11.792 3.503 9.503 1.00 88.12 316 ALA A N 1
ATOM 2409 C CA . ALA A 1 316 ? -12.061 3.912 8.131 1.00 88.12 316 ALA A CA 1
ATOM 2410 C C . ALA A 1 316 ? -13.162 3.044 7.490 1.00 88.12 316 ALA A C 1
ATOM 2412 O O . ALA A 1 316 ? -13.225 1.838 7.754 1.00 88.12 316 ALA A O 1
ATOM 2413 N N . PRO A 1 317 ? -13.995 3.633 6.609 1.00 90.19 317 PRO A N 1
ATOM 2414 C CA . PRO A 1 317 ? -15.069 2.914 5.949 1.00 90.19 317 PRO A CA 1
ATOM 2415 C C . PRO A 1 317 ? -14.556 1.845 4.987 1.00 90.19 317 PRO A C 1
ATOM 2417 O O . PRO A 1 317 ? -13.453 1.959 4.439 1.00 90.19 317 PRO A O 1
ATOM 2420 N N . ALA A 1 318 ? -15.389 0.832 4.748 1.00 91.75 318 ALA A N 1
ATOM 2421 C CA . ALA A 1 318 ? -15.096 -0.280 3.858 1.00 91.75 318 ALA A CA 1
ATOM 2422 C C . ALA A 1 318 ? -14.646 0.219 2.475 1.00 91.75 318 ALA A C 1
ATOM 2424 O O . ALA A 1 318 ? -15.295 1.049 1.828 1.00 91.75 318 ALA A O 1
ATOM 2425 N N . THR A 1 319 ? -13.511 -0.289 1.996 1.00 92.25 319 THR A N 1
ATOM 2426 C CA . THR A 1 319 ? -13.014 0.059 0.663 1.00 92.25 319 THR A CA 1
ATOM 2427 C C . THR A 1 319 ? -13.724 -0.785 -0.393 1.00 92.25 319 THR A C 1
ATOM 2429 O O . THR A 1 319 ? -13.823 -2.001 -0.212 1.00 92.25 319 THR A O 1
ATOM 2432 N N . PRO A 1 320 ? -14.169 -0.202 -1.524 1.00 92.69 320 PRO A N 1
ATOM 2433 C CA . PRO A 1 320 ? -14.791 -0.974 -2.592 1.00 92.69 320 PRO A CA 1
ATOM 2434 C C . PRO A 1 320 ? -13.863 -2.091 -3.077 1.00 92.69 320 PRO A C 1
ATOM 2436 O O . PRO A 1 320 ? -12.715 -1.835 -3.442 1.00 92.69 320 PRO A O 1
ATOM 2439 N N . ILE A 1 321 ? -14.370 -3.325 -3.127 1.00 92.12 321 ILE A N 1
ATOM 2440 C CA . ILE A 1 321 ? -13.586 -4.516 -3.503 1.00 92.12 321 ILE A CA 1
ATOM 2441 C C . ILE A 1 321 ? -13.015 -4.378 -4.929 1.00 92.12 321 ILE A C 1
ATOM 2443 O O . ILE A 1 321 ? -11.930 -4.873 -5.219 1.00 92.12 321 ILE A O 1
ATOM 2447 N N . THR A 1 322 ? -13.667 -3.590 -5.790 1.00 93.50 322 THR A N 1
ATOM 2448 C CA . THR A 1 322 ? -13.163 -3.216 -7.122 1.00 93.50 322 THR A CA 1
ATOM 2449 C C . THR A 1 322 ? 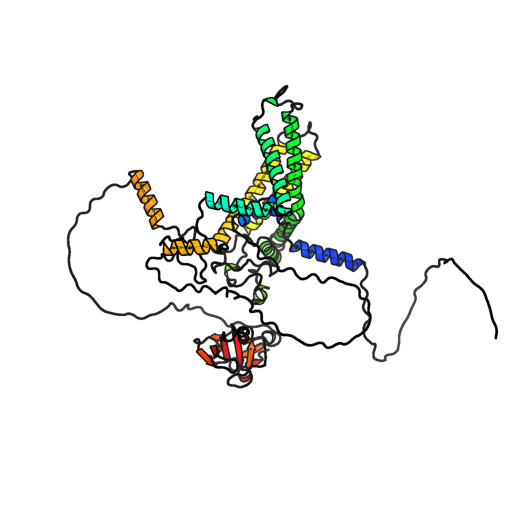-11.797 -2.528 -7.104 1.00 93.50 322 THR A C 1
ATOM 2451 O O . THR A 1 322 ? -11.014 -2.708 -8.033 1.00 93.50 322 THR A O 1
ATOM 2454 N N . ARG A 1 323 ? -11.449 -1.790 -6.038 1.00 92.62 323 ARG A N 1
ATOM 2455 C CA . ARG A 1 323 ? -10.101 -1.223 -5.865 1.00 92.62 323 ARG A CA 1
ATOM 2456 C C . ARG A 1 323 ? -9.044 -2.315 -5.702 1.00 92.62 323 ARG A C 1
ATOM 2458 O O . ARG A 1 323 ? -7.958 -2.179 -6.258 1.00 92.62 323 ARG A O 1
ATOM 2465 N N . MET A 1 324 ? -9.372 -3.392 -4.984 1.00 93.12 324 MET A N 1
ATOM 2466 C CA . MET A 1 324 ? -8.494 -4.555 -4.828 1.00 93.12 324 MET A CA 1
ATOM 2467 C C . MET A 1 324 ? -8.308 -5.291 -6.155 1.00 93.12 324 MET A C 1
ATOM 2469 O O . MET A 1 324 ? -7.167 -5.577 -6.511 1.00 93.12 324 MET A O 1
ATOM 2473 N N . ASP A 1 325 ? -9.387 -5.519 -6.922 1.00 94.44 325 ASP A N 1
ATOM 2474 C CA . ASP A 1 325 ? -9.265 -6.135 -8.252 1.00 94.44 325 ASP A CA 1
ATOM 2475 C C . ASP A 1 325 ? -8.285 -5.335 -9.127 1.00 94.44 325 ASP A C 1
ATOM 2477 O O . ASP A 1 325 ? -7.354 -5.901 -9.695 1.00 94.44 325 ASP A O 1
ATOM 2481 N N . ILE A 1 326 ? -8.483 -4.011 -9.207 1.00 94.56 326 ILE A N 1
ATOM 2482 C CA . ILE A 1 326 ? -7.688 -3.107 -10.047 1.00 94.56 326 ILE A CA 1
ATOM 2483 C C . ILE A 1 326 ? -6.211 -3.149 -9.643 1.00 94.56 326 ILE A C 1
ATOM 2485 O O . ILE A 1 326 ? -5.354 -3.313 -10.507 1.00 94.56 326 ILE A O 1
ATOM 2489 N N . VAL A 1 327 ? -5.894 -3.034 -8.348 1.00 92.62 327 VAL A N 1
ATOM 2490 C CA . VAL A 1 327 ? -4.499 -3.050 -7.874 1.00 92.62 327 VAL A CA 1
ATOM 2491 C C . VAL A 1 327 ? -3.820 -4.386 -8.185 1.00 92.62 327 VAL A C 1
ATOM 2493 O O . VAL A 1 327 ? -2.712 -4.384 -8.721 1.00 92.62 327 VAL A O 1
ATOM 2496 N N . ILE A 1 328 ? -4.474 -5.519 -7.906 1.00 93.88 328 ILE A N 1
ATOM 2497 C CA . ILE A 1 328 ? -3.897 -6.848 -8.157 1.00 93.88 328 ILE A CA 1
ATOM 2498 C C . ILE A 1 328 ? -3.696 -7.076 -9.659 1.00 93.88 328 ILE A C 1
ATOM 2500 O O . ILE A 1 328 ? -2.601 -7.464 -10.070 1.00 93.88 328 ILE A O 1
ATOM 2504 N N . TRP A 1 329 ? -4.696 -6.771 -10.493 1.00 95.69 329 TRP A N 1
ATOM 2505 C CA . TRP A 1 329 ? -4.567 -6.913 -11.944 1.00 95.69 329 TRP A CA 1
ATOM 2506 C C . TRP A 1 329 ? -3.478 -6.013 -12.523 1.00 95.69 329 TRP A C 1
ATOM 2508 O O . TRP A 1 329 ? -2.681 -6.498 -13.319 1.00 95.69 329 TRP A O 1
ATOM 2518 N N . LEU A 1 330 ? -3.372 -4.748 -12.104 1.00 93.81 330 LEU A N 1
ATOM 2519 C CA . LEU A 1 330 ? -2.281 -3.868 -12.540 1.00 93.81 330 LEU A CA 1
ATOM 2520 C C . LEU A 1 330 ? -0.909 -4.430 -12.125 1.00 93.81 330 LEU A C 1
ATOM 2522 O O . LEU A 1 330 ? 0.023 -4.440 -12.924 1.00 93.81 330 LEU A O 1
ATOM 2526 N N . MET A 1 331 ? -0.766 -4.978 -10.916 1.00 90.06 331 MET A N 1
ATOM 2527 C CA . MET A 1 331 ? 0.502 -5.591 -10.495 1.00 90.06 331 MET A CA 1
ATOM 2528 C C . MET A 1 331 ? 0.860 -6.841 -11.315 1.00 90.06 331 MET A C 1
ATOM 2530 O O . MET A 1 331 ? 2.025 -7.016 -11.675 1.00 90.06 331 MET A O 1
ATOM 2534 N N . VAL A 1 332 ? -0.122 -7.676 -11.668 1.00 94.00 332 VAL A N 1
ATOM 2535 C CA . VAL A 1 332 ? 0.070 -8.837 -12.556 1.00 94.00 332 VAL A CA 1
ATOM 2536 C C . VAL A 1 332 ? 0.422 -8.392 -13.978 1.00 94.00 332 VAL A C 1
ATOM 2538 O O . VAL A 1 332 ? 1.397 -8.889 -14.540 1.00 94.00 332 VAL A O 1
ATOM 2541 N N . TRP A 1 333 ? -0.291 -7.407 -14.534 1.00 94.38 333 TRP A N 1
ATOM 2542 C CA . TRP A 1 333 ? 0.011 -6.827 -15.847 1.00 94.38 333 TRP A CA 1
ATOM 2543 C C . TRP A 1 333 ? 1.412 -6.213 -15.902 1.00 94.38 333 TRP A C 1
ATOM 2545 O O . TRP A 1 333 ? 2.095 -6.377 -16.906 1.00 94.38 333 TRP A O 1
ATOM 2555 N N . ASN A 1 334 ? 1.894 -5.589 -14.824 1.00 91.00 334 ASN A N 1
ATOM 2556 C CA . ASN A 1 334 ? 3.279 -5.120 -14.735 1.00 91.00 334 ASN A CA 1
ATOM 2557 C C . ASN A 1 334 ? 4.287 -6.284 -14.853 1.00 91.00 334 ASN A C 1
ATOM 2559 O O . ASN A 1 334 ? 5.249 -6.178 -15.606 1.00 91.00 334 ASN A O 1
ATOM 2563 N N . THR A 1 335 ? 4.066 -7.420 -14.175 1.00 91.88 335 THR A N 1
ATOM 2564 C CA . THR A 1 335 ? 4.923 -8.612 -14.365 1.00 91.88 335 THR A CA 1
ATOM 2565 C C . THR A 1 335 ? 4.822 -9.157 -15.793 1.00 91.88 335 THR A C 1
ATOM 2567 O O . THR A 1 335 ? 5.852 -9.432 -16.399 1.00 91.88 335 THR A O 1
ATOM 2570 N N . PHE A 1 336 ? 3.616 -9.260 -16.361 1.00 94.50 336 PHE A N 1
ATOM 2571 C CA . PHE A 1 336 ? 3.417 -9.743 -17.732 1.00 94.50 336 PHE A CA 1
ATOM 2572 C C . PHE A 1 336 ? 4.128 -8.865 -18.775 1.00 94.50 336 PHE A C 1
ATOM 2574 O O . PHE A 1 336 ? 4.855 -9.379 -19.621 1.00 94.50 336 PHE A O 1
ATOM 2581 N N . LEU A 1 337 ? 3.984 -7.540 -18.685 1.00 93.12 337 LEU A N 1
ATOM 2582 C CA . LEU A 1 337 ? 4.649 -6.588 -19.581 1.00 93.12 337 LEU A CA 1
ATOM 2583 C C . LEU A 1 337 ? 6.178 -6.680 -19.478 1.00 93.12 337 LEU A C 1
ATOM 2585 O O . LEU A 1 337 ? 6.861 -6.527 -20.487 1.00 93.12 337 LEU A O 1
ATOM 2589 N N . GLN A 1 338 ? 6.715 -6.997 -18.296 1.00 91.38 338 GLN A N 1
ATOM 2590 C CA . GLN A 1 338 ? 8.143 -7.268 -18.124 1.00 91.38 338 GLN A CA 1
ATOM 2591 C C . GLN A 1 338 ? 8.574 -8.617 -18.718 1.00 91.38 338 GLN A C 1
ATOM 2593 O O . GLN A 1 338 ? 9.638 -8.670 -19.322 1.00 91.38 338 GLN A O 1
ATOM 2598 N N . CYS A 1 339 ? 7.754 -9.676 -18.644 1.00 93.06 339 CYS A N 1
ATOM 2599 C CA . CYS A 1 339 ? 8.012 -10.927 -19.377 1.00 93.06 339 CYS A CA 1
ATOM 2600 C C . CYS A 1 339 ? 8.040 -10.704 -20.899 1.00 93.06 339 CYS A C 1
ATOM 2602 O O . CYS A 1 339 ? 8.872 -11.275 -21.599 1.00 93.06 339 CYS A O 1
ATOM 2604 N N . VAL A 1 340 ? 7.138 -9.867 -21.423 1.00 93.31 340 VAL A N 1
ATOM 2605 C CA . VAL A 1 340 ? 7.103 -9.520 -22.852 1.00 93.31 340 VAL A CA 1
ATOM 2606 C C . VAL A 1 340 ? 8.332 -8.690 -23.237 1.00 93.31 340 VAL A C 1
ATOM 2608 O O . VAL A 1 340 ? 8.999 -9.008 -24.221 1.00 93.31 340 VAL A O 1
ATOM 2611 N N . LEU A 1 341 ? 8.682 -7.671 -22.443 1.00 91.44 341 LEU A N 1
ATOM 2612 C CA . LEU A 1 341 ? 9.884 -6.859 -22.648 1.00 91.44 341 LEU A CA 1
ATOM 2613 C C . LEU A 1 341 ? 11.157 -7.718 -22.633 1.00 91.44 341 LEU A C 1
ATOM 2615 O O . LEU A 1 341 ? 11.969 -7.606 -23.551 1.00 91.44 341 LEU A O 1
ATOM 2619 N N . SER A 1 342 ? 11.317 -8.600 -21.641 1.00 91.50 342 SER A N 1
ATOM 2620 C CA . SER A 1 342 ? 12.475 -9.491 -21.555 1.00 91.50 342 SER A CA 1
ATOM 2621 C C . SER A 1 342 ? 12.511 -10.491 -22.712 1.00 91.50 342 SER A C 1
ATOM 2623 O O . SER A 1 342 ? 13.584 -10.738 -23.253 1.00 91.50 342 SER A O 1
ATOM 2625 N N . GLY A 1 343 ? 11.354 -10.975 -23.178 1.00 92.25 343 GLY A N 1
ATOM 2626 C CA . GLY A 1 343 ? 11.234 -11.777 -24.397 1.00 92.25 343 GLY A CA 1
ATOM 2627 C C . GLY A 1 343 ? 11.789 -11.061 -25.635 1.00 92.25 343 GLY A C 1
ATOM 2628 O O . GLY A 1 343 ? 12.612 -11.626 -26.350 1.00 92.25 343 GLY A O 1
ATOM 2629 N N . PHE A 1 344 ? 11.433 -9.791 -25.855 1.00 90.94 344 PHE A N 1
ATOM 2630 C CA . PHE A 1 344 ? 12.006 -8.991 -26.948 1.00 90.94 344 PHE A CA 1
ATOM 2631 C C . PHE A 1 344 ? 13.488 -8.640 -26.741 1.00 90.94 344 PHE A C 1
ATOM 2633 O O . PHE A 1 344 ? 14.234 -8.539 -27.718 1.00 90.94 344 PHE A O 1
ATOM 2640 N N . MET A 1 345 ? 13.932 -8.426 -25.499 1.00 89.31 345 MET A N 1
ATOM 2641 C CA . MET A 1 345 ? 15.316 -8.041 -25.196 1.00 89.31 345 MET A CA 1
ATOM 2642 C C . MET A 1 345 ? 16.306 -9.211 -25.220 1.00 89.31 345 MET A C 1
ATOM 2644 O O . MET A 1 345 ? 17.463 -9.000 -25.571 1.00 89.31 345 MET A O 1
ATOM 2648 N N . TRP A 1 346 ? 15.873 -10.421 -24.867 1.00 89.56 346 TRP A N 1
ATOM 2649 C CA . TRP A 1 346 ? 16.719 -11.619 -24.829 1.00 89.56 346 TRP A CA 1
ATOM 2650 C C . TRP A 1 346 ? 16.511 -12.538 -26.038 1.00 89.56 346 TRP A C 1
ATOM 2652 O O . TRP A 1 346 ? 17.443 -13.228 -26.434 1.00 89.56 346 TRP A O 1
ATOM 2662 N N . GLY A 1 347 ? 15.316 -12.540 -26.638 1.00 89.31 347 GLY A N 1
ATOM 2663 C CA . GLY A 1 347 ? 14.985 -13.377 -27.795 1.00 89.31 347 GLY A CA 1
ATOM 2664 C C . GLY A 1 347 ? 15.329 -12.770 -29.158 1.00 89.31 347 GLY A C 1
ATOM 2665 O O . GLY A 1 347 ? 15.438 -13.516 -30.126 1.00 89.31 347 GLY A O 1
ATOM 2666 N N . LEU A 1 348 ? 15.514 -11.444 -29.258 1.00 88.12 348 LEU A N 1
ATOM 2667 C CA . LEU A 1 348 ? 15.901 -10.770 -30.506 1.00 88.12 348 LEU A CA 1
ATOM 2668 C C . LEU A 1 348 ? 17.236 -10.039 -30.372 1.00 88.12 348 LEU A C 1
ATOM 2670 O O . LEU A 1 348 ? 17.461 -9.283 -29.418 1.00 88.12 348 LEU A O 1
ATOM 2674 N N . ASN A 1 349 ? 18.073 -10.191 -31.398 1.00 85.94 349 ASN A N 1
ATOM 2675 C CA . ASN A 1 349 ? 19.299 -9.423 -31.558 1.00 85.94 349 ASN A CA 1
ATOM 2676 C C . ASN A 1 349 ? 19.007 -7.934 -31.779 1.00 85.94 349 ASN A C 1
ATOM 2678 O O . ASN A 1 349 ? 17.957 -7.530 -32.277 1.00 85.94 349 ASN A O 1
ATOM 2682 N N . ARG A 1 350 ? 20.009 -7.107 -31.474 1.00 81.69 350 ARG A N 1
ATOM 2683 C CA . ARG A 1 350 ? 19.990 -5.643 -31.629 1.00 81.69 350 ARG A CA 1
ATOM 2684 C C . ARG A 1 350 ? 19.619 -5.156 -33.041 1.00 81.69 350 ARG A C 1
ATOM 2686 O O . ARG A 1 350 ? 19.126 -4.040 -33.177 1.00 81.69 350 ARG A O 1
ATOM 2693 N N . TYR A 1 351 ? 19.897 -5.961 -34.065 1.00 82.12 351 TYR A N 1
ATOM 2694 C CA . TYR A 1 351 ? 19.648 -5.640 -35.474 1.00 82.12 351 TYR A CA 1
ATOM 2695 C C . TYR A 1 351 ? 18.203 -5.941 -35.894 1.00 82.12 351 TYR A C 1
ATOM 2697 O O . TYR A 1 351 ? 17.606 -5.150 -36.618 1.00 82.12 351 TYR A O 1
ATOM 2705 N N . ASP A 1 352 ? 17.629 -7.026 -35.369 1.00 83.62 352 ASP A N 1
ATOM 2706 C CA . ASP A 1 352 ? 16.309 -7.545 -35.754 1.00 83.62 352 ASP A CA 1
ATOM 2707 C C . ASP A 1 352 ? 15.179 -7.054 -34.831 1.00 83.62 352 ASP A C 1
ATOM 2709 O O . ASP A 1 352 ? 13.994 -7.207 -35.131 1.00 83.62 352 ASP A O 1
ATOM 2713 N N . ARG A 1 353 ? 15.522 -6.460 -33.678 1.00 87.75 353 ARG A N 1
ATOM 2714 C CA . ARG A 1 353 ? 14.537 -5.961 -32.713 1.00 87.75 353 ARG A CA 1
ATOM 2715 C C . ARG A 1 353 ? 13.808 -4.716 -33.247 1.00 87.75 353 ARG A C 1
ATOM 2717 O O . ARG A 1 353 ? 14.460 -3.708 -33.530 1.00 87.75 353 ARG A O 1
ATOM 2724 N N . PRO A 1 354 ? 12.459 -4.702 -33.277 1.00 85.94 354 PRO A N 1
ATOM 2725 C CA . PRO A 1 354 ? 11.701 -3.515 -33.664 1.00 85.94 354 PRO A CA 1
ATOM 2726 C C . PRO A 1 354 ? 11.998 -2.330 -32.737 1.00 85.94 354 PRO A C 1
ATOM 2728 O O . PRO A 1 354 ? 11.847 -2.435 -31.522 1.00 85.94 354 PRO A O 1
ATOM 2731 N N . SER A 1 355 ? 12.364 -1.173 -33.295 1.00 78.50 355 SER A N 1
ATOM 2732 C CA . SER A 1 355 ? 12.806 -0.004 -32.512 1.00 78.50 355 SER A CA 1
ATOM 2733 C C . SER A 1 355 ? 11.745 0.586 -31.575 1.00 78.50 355 SER A C 1
ATOM 2735 O O . SER A 1 355 ? 12.082 1.341 -30.668 1.00 78.50 355 SER A O 1
ATOM 2737 N N . TRP A 1 356 ? 10.467 0.268 -31.796 1.00 83.12 356 TRP A N 1
ATOM 2738 C CA . TRP A 1 356 ? 9.354 0.697 -30.949 1.00 83.12 356 TRP A CA 1
ATOM 2739 C C . TRP A 1 356 ? 9.135 -0.209 -29.726 1.00 83.12 356 TRP A C 1
ATOM 2741 O O . TRP A 1 356 ? 8.546 0.249 -28.748 1.00 83.12 356 TRP A O 1
ATOM 2751 N N . SER A 1 357 ? 9.578 -1.474 -29.756 1.00 86.62 357 SER A N 1
ATOM 2752 C CA . SER A 1 357 ? 9.120 -2.491 -28.795 1.00 86.62 357 SER A CA 1
ATOM 2753 C C . SER A 1 357 ? 9.603 -2.222 -27.373 1.00 86.62 357 SER A C 1
ATOM 2755 O O . SER A 1 357 ? 8.789 -2.141 -26.454 1.00 86.62 357 SER A O 1
ATOM 2757 N N . THR A 1 358 ? 10.905 -1.997 -27.187 1.00 84.75 358 THR A N 1
ATOM 2758 C CA . THR A 1 358 ? 11.493 -1.684 -25.876 1.00 84.75 358 THR A CA 1
ATOM 2759 C C . THR A 1 358 ? 10.890 -0.423 -25.269 1.00 84.75 358 THR A C 1
ATOM 2761 O O . THR A 1 358 ? 10.469 -0.447 -24.115 1.00 84.75 358 THR A O 1
ATOM 2764 N N . GLY A 1 359 ? 10.779 0.656 -26.050 1.00 83.38 359 GLY A N 1
ATOM 2765 C CA . GLY A 1 359 ? 10.179 1.911 -25.593 1.00 83.38 359 GLY A CA 1
ATOM 2766 C C . GLY A 1 359 ? 8.716 1.751 -25.168 1.00 83.38 359 GLY A C 1
ATOM 2767 O O . GLY A 1 359 ? 8.337 2.210 -24.090 1.00 83.38 359 GLY A O 1
ATOM 2768 N N . LEU A 1 360 ? 7.908 1.052 -25.975 1.00 88.94 360 LEU A N 1
ATOM 2769 C CA . LEU A 1 360 ? 6.491 0.823 -25.688 1.00 88.94 360 LEU A CA 1
ATOM 2770 C C . LEU A 1 360 ? 6.289 -0.011 -24.418 1.00 88.94 360 LEU A C 1
ATOM 2772 O O . LEU A 1 360 ? 5.541 0.403 -23.534 1.00 88.94 360 LEU A O 1
ATOM 2776 N N . PHE A 1 361 ? 6.945 -1.169 -24.299 1.00 90.56 361 PHE A N 1
ATOM 2777 C CA . PHE A 1 361 ? 6.717 -2.061 -23.157 1.00 90.56 361 PHE A CA 1
ATOM 2778 C C . PHE A 1 361 ? 7.290 -1.507 -21.846 1.00 90.56 361 PHE A C 1
ATOM 2780 O O . PHE A 1 361 ? 6.652 -1.681 -20.806 1.00 90.56 361 PHE A O 1
ATOM 2787 N N . VAL A 1 362 ? 8.404 -0.760 -21.880 1.00 86.38 362 VAL A N 1
ATOM 2788 C CA . VAL A 1 362 ? 8.883 0.005 -20.712 1.00 86.38 362 VAL A CA 1
ATOM 2789 C C . VAL A 1 362 ? 7.849 1.055 -20.296 1.00 86.38 362 VAL A C 1
ATOM 2791 O O . VAL A 1 362 ? 7.467 1.099 -19.126 1.00 86.38 362 VAL A O 1
ATOM 2794 N N . ALA A 1 363 ? 7.337 1.860 -21.236 1.00 87.88 363 ALA A N 1
ATOM 2795 C CA . ALA A 1 363 ? 6.336 2.881 -20.930 1.00 87.88 363 ALA A CA 1
ATOM 2796 C C . ALA A 1 363 ? 5.049 2.273 -20.345 1.00 87.88 363 ALA A C 1
ATOM 2798 O O . ALA A 1 363 ? 4.570 2.734 -19.308 1.00 87.88 363 ALA A O 1
ATOM 2799 N N . LEU A 1 364 ? 4.524 1.202 -20.950 1.00 91.75 364 LEU A N 1
ATOM 2800 C CA . LEU A 1 364 ? 3.337 0.497 -20.458 1.00 91.75 364 LEU A CA 1
ATOM 2801 C C . LEU A 1 364 ? 3.555 -0.089 -19.056 1.00 91.75 364 LEU A C 1
ATOM 2803 O O . LEU A 1 364 ? 2.700 0.096 -18.189 1.00 91.75 364 LEU A O 1
ATOM 2807 N N . ALA A 1 365 ? 4.693 -0.745 -18.798 1.00 89.19 365 ALA A N 1
ATOM 2808 C CA . ALA A 1 365 ? 5.004 -1.303 -17.480 1.00 89.19 365 ALA A CA 1
ATOM 2809 C C . ALA A 1 365 ? 5.077 -0.205 -16.402 1.00 89.19 365 ALA A C 1
ATOM 2811 O O . ALA A 1 365 ? 4.477 -0.345 -15.332 1.00 89.19 365 ALA A O 1
ATOM 2812 N N . CYS A 1 366 ? 5.731 0.923 -16.704 1.00 86.12 366 CYS A N 1
ATOM 2813 C CA . CYS A 1 366 ? 5.795 2.084 -15.815 1.00 86.12 366 CYS A CA 1
ATOM 2814 C C . CYS A 1 366 ? 4.413 2.706 -15.553 1.00 86.12 366 CYS A C 1
ATOM 2816 O O . CYS A 1 366 ? 4.091 2.984 -14.398 1.00 86.12 366 CYS A O 1
ATOM 2818 N N . ILE A 1 367 ? 3.575 2.885 -16.582 1.00 90.56 367 ILE A N 1
ATOM 2819 C CA . ILE A 1 367 ? 2.210 3.426 -16.445 1.00 90.56 367 ILE A CA 1
ATOM 2820 C C . ILE A 1 367 ? 1.354 2.512 -15.562 1.00 90.56 367 ILE A C 1
ATOM 2822 O O . ILE A 1 367 ? 0.725 2.975 -14.612 1.00 90.56 367 ILE A O 1
ATOM 2826 N N . VAL A 1 368 ? 1.357 1.207 -15.837 1.00 91.75 368 VAL A N 1
ATOM 2827 C CA . VAL A 1 368 ? 0.580 0.212 -15.087 1.00 91.75 368 VAL A CA 1
ATOM 2828 C C . VAL A 1 368 ? 1.022 0.152 -13.618 1.00 91.75 368 VAL A C 1
ATOM 2830 O O . VAL A 1 368 ? 0.177 0.150 -12.718 1.00 91.75 368 VAL A O 1
ATOM 2833 N N . ALA A 1 369 ? 2.332 0.186 -13.352 1.00 87.06 369 ALA A N 1
ATOM 2834 C CA . ALA A 1 369 ? 2.871 0.265 -11.995 1.00 87.06 369 ALA A CA 1
ATOM 2835 C C . ALA A 1 369 ? 2.453 1.561 -11.274 1.00 87.06 369 ALA A C 1
ATOM 2837 O O . ALA A 1 369 ? 2.009 1.510 -10.124 1.00 87.06 369 ALA A O 1
ATOM 2838 N N . ALA A 1 370 ? 2.542 2.710 -11.955 1.00 87.12 370 ALA A N 1
ATOM 2839 C CA . ALA A 1 370 ? 2.175 4.014 -11.407 1.00 87.12 370 ALA A CA 1
ATOM 2840 C C . ALA A 1 370 ? 0.677 4.111 -11.078 1.00 87.12 370 ALA A C 1
ATOM 2842 O O . ALA A 1 370 ? 0.323 4.605 -10.009 1.00 87.12 370 ALA A O 1
ATOM 2843 N N . LEU A 1 371 ? -0.204 3.588 -11.939 1.00 91.44 371 LEU A N 1
ATOM 2844 C CA . LEU A 1 371 ? -1.649 3.537 -11.688 1.00 91.44 371 LEU A CA 1
ATOM 2845 C C . LEU A 1 371 ? -1.984 2.682 -10.457 1.00 91.44 371 LEU A C 1
ATOM 2847 O O . LEU A 1 371 ? -2.769 3.111 -9.610 1.00 91.44 371 LEU A O 1
ATOM 2851 N N . GLY A 1 372 ? -1.353 1.511 -10.310 1.00 88.62 372 GLY A N 1
ATOM 2852 C CA . GLY A 1 372 ? -1.537 0.663 -9.128 1.00 88.62 372 GLY A CA 1
ATOM 2853 C C . GLY A 1 372 ? -1.061 1.354 -7.846 1.00 88.62 372 GLY A C 1
ATOM 2854 O O . GLY A 1 372 ? -1.781 1.376 -6.845 1.00 88.62 372 GLY A O 1
ATOM 2855 N N . GLY A 1 373 ? 0.116 1.989 -7.895 1.00 86.31 373 GLY A N 1
ATOM 2856 C CA . GLY A 1 373 ? 0.651 2.805 -6.801 1.00 86.31 373 GLY A CA 1
ATOM 2857 C C . GLY A 1 373 ? -0.258 3.978 -6.420 1.00 86.31 373 GLY A C 1
ATOM 2858 O O . GLY A 1 373 ? -0.493 4.212 -5.235 1.00 86.31 373 GLY A O 1
ATOM 2859 N N . LEU A 1 374 ? -0.827 4.674 -7.408 1.00 88.44 374 LEU A N 1
ATOM 2860 C CA . LEU A 1 374 ? -1.724 5.811 -7.201 1.00 88.44 374 LEU A CA 1
ATOM 2861 C C . LEU A 1 374 ? -3.023 5.404 -6.492 1.00 88.44 374 LEU A C 1
ATOM 2863 O O . LEU A 1 374 ? -3.447 6.098 -5.568 1.00 88.44 374 LEU A O 1
ATOM 2867 N N . VAL A 1 375 ? -3.635 4.273 -6.867 1.00 89.12 375 VAL A N 1
ATOM 2868 C CA . VAL A 1 375 ? -4.845 3.764 -6.192 1.00 89.12 375 VAL A CA 1
ATOM 2869 C C . VAL A 1 375 ? -4.554 3.435 -4.725 1.00 89.12 375 VAL A C 1
ATOM 2871 O O . VAL A 1 375 ? -5.277 3.907 -3.845 1.00 89.12 375 VAL A O 1
ATOM 2874 N N . MET A 1 376 ? -3.467 2.705 -4.447 1.00 87.12 376 MET A N 1
ATOM 2875 C CA . MET A 1 376 ? -3.049 2.391 -3.073 1.00 87.12 376 MET A CA 1
ATOM 2876 C C . MET A 1 376 ? -2.735 3.654 -2.258 1.00 87.12 376 MET A C 1
ATOM 2878 O O . MET A 1 376 ? -3.099 3.740 -1.086 1.00 87.12 376 MET A O 1
ATOM 2882 N N . PHE A 1 377 ? -2.101 4.660 -2.870 1.00 85.19 377 PHE A N 1
ATOM 2883 C CA . PHE A 1 377 ? -1.798 5.933 -2.215 1.00 85.19 377 PHE A CA 1
ATOM 2884 C C . PHE A 1 377 ? -3.060 6.742 -1.883 1.00 85.19 377 PHE A C 1
ATOM 2886 O O . PHE A 1 377 ? -3.161 7.282 -0.782 1.00 85.19 377 PHE A O 1
ATOM 2893 N N . ILE A 1 378 ? -4.033 6.819 -2.799 1.00 87.38 378 ILE A N 1
ATOM 2894 C CA . ILE A 1 378 ? -5.284 7.565 -2.588 1.00 87.38 378 ILE A CA 1
ATOM 2895 C C . ILE A 1 378 ? -6.121 6.926 -1.474 1.00 87.38 378 ILE A C 1
ATOM 2897 O O . ILE A 1 378 ? -6.514 7.626 -0.538 1.00 87.38 378 ILE A O 1
ATOM 2901 N N . GLU A 1 379 ? -6.371 5.614 -1.538 1.00 89.00 379 GLU A N 1
ATOM 2902 C CA . GLU A 1 379 ? -7.163 4.928 -0.508 1.00 89.00 379 GLU A CA 1
ATOM 2903 C C . GLU A 1 379 ? -6.393 4.874 0.827 1.00 89.00 379 GLU A C 1
ATOM 2905 O O . GLU A 1 379 ? -6.964 5.168 1.874 1.00 89.00 379 GLU A O 1
ATOM 2910 N N . GLY A 1 380 ? -5.071 4.654 0.813 1.00 87.00 380 GLY A N 1
ATOM 2911 C CA . GLY A 1 380 ? -4.233 4.717 2.018 1.00 87.00 380 GLY A CA 1
ATOM 2912 C C . GLY A 1 380 ? -4.231 6.099 2.683 1.00 87.00 380 GLY A C 1
ATOM 2913 O O . GLY A 1 380 ? -4.321 6.201 3.905 1.00 87.00 380 GLY A O 1
ATOM 2914 N N . LYS A 1 381 ? -4.209 7.184 1.898 1.00 84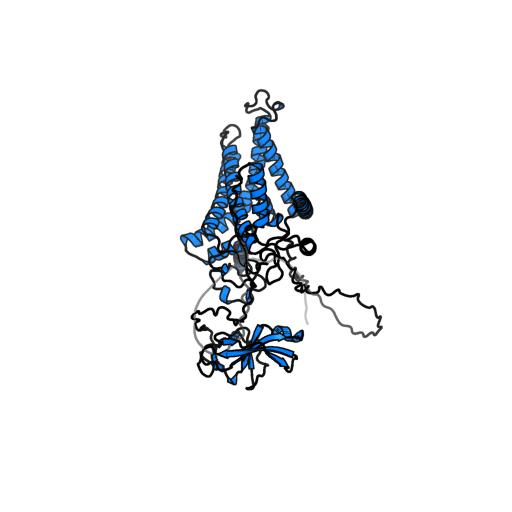.94 381 LYS A N 1
ATOM 2915 C CA . LYS A 1 381 ? -4.347 8.558 2.409 1.00 84.94 381 LYS A CA 1
ATOM 2916 C C . LYS A 1 381 ? -5.741 8.820 2.988 1.00 84.94 381 LYS A C 1
ATOM 2918 O O . LYS A 1 381 ? -5.849 9.512 3.997 1.00 84.94 381 LYS A O 1
ATOM 2923 N N . LYS A 1 382 ? -6.795 8.267 2.381 1.00 86.75 382 LYS A N 1
ATOM 2924 C CA . LYS A 1 382 ? -8.172 8.347 2.893 1.00 86.75 382 LYS A CA 1
ATOM 2925 C C . LYS A 1 382 ? -8.314 7.613 4.231 1.00 86.75 382 LYS A C 1
ATOM 2927 O O . LYS A 1 382 ? -8.885 8.180 5.153 1.00 86.75 382 LYS A O 1
ATOM 2932 N N . VAL A 1 383 ? -7.752 6.408 4.352 1.00 87.88 383 VAL A N 1
ATOM 2933 C CA . VAL A 1 383 ? -7.730 5.622 5.598 1.00 87.88 383 VAL A CA 1
ATOM 2934 C C . VAL A 1 383 ? -6.977 6.369 6.703 1.00 87.88 383 VAL A C 1
ATOM 2936 O O . VAL A 1 383 ? -7.553 6.636 7.754 1.00 87.88 383 VAL A O 1
ATOM 2939 N N . LYS A 1 384 ? -5.736 6.808 6.449 1.00 86.00 384 LYS A N 1
ATOM 2940 C CA . LYS A 1 384 ? -4.924 7.575 7.419 1.00 86.00 384 LYS A CA 1
ATOM 2941 C C . LYS A 1 384 ? -5.549 8.914 7.822 1.00 86.00 384 LYS A C 1
ATOM 2943 O O . LYS A 1 384 ? -5.361 9.367 8.944 1.00 86.00 384 LYS A O 1
ATOM 2948 N N . GLY A 1 385 ? -6.311 9.543 6.926 1.00 82.69 385 GLY A N 1
ATOM 2949 C CA . GLY A 1 385 ? -7.068 10.763 7.219 1.00 82.69 385 GLY A CA 1
ATOM 2950 C C . GLY A 1 385 ? -8.313 10.555 8.090 1.00 82.69 385 GLY A C 1
ATOM 2951 O O . GLY A 1 385 ? -8.923 11.545 8.478 1.00 82.69 385 GLY A O 1
ATOM 2952 N N . ILE A 1 386 ? -8.704 9.306 8.373 1.00 85.12 386 ILE A N 1
ATOM 2953 C CA . ILE A 1 386 ? -9.853 8.959 9.228 1.00 85.12 386 ILE A CA 1
ATOM 2954 C C . ILE A 1 386 ? -9.381 8.268 10.510 1.00 85.12 386 ILE A C 1
ATOM 2956 O O . ILE A 1 386 ? -9.810 8.651 11.590 1.00 85.12 386 ILE A O 1
ATOM 2960 N N . GLU A 1 387 ? -8.473 7.295 10.404 1.00 85.06 387 GLU A N 1
ATOM 2961 C CA . GLU A 1 387 ? -7.950 6.519 11.542 1.00 85.06 387 GLU A CA 1
ATOM 2962 C C . GLU A 1 387 ? -6.803 7.225 12.283 1.00 85.06 387 GLU A C 1
ATOM 2964 O O . GLU A 1 387 ? -6.454 6.839 13.396 1.00 85.06 387 GLU A O 1
ATOM 2969 N N . GLY A 1 388 ? -6.222 8.264 11.680 1.00 82.38 388 GLY A N 1
ATOM 2970 C CA . GLY A 1 388 ? -5.104 9.022 12.233 1.00 82.38 388 GLY A CA 1
ATOM 2971 C C . GLY A 1 388 ? -3.723 8.516 11.805 1.00 82.38 388 GLY A C 1
ATOM 2972 O O . GLY A 1 388 ? -3.547 7.477 11.166 1.00 82.38 388 GLY A O 1
ATOM 2973 N N . VAL A 1 389 ? -2.716 9.308 12.166 1.00 83.44 389 VAL A N 1
ATOM 2974 C CA . VAL A 1 389 ? -1.280 9.056 11.973 1.00 83.44 389 VAL A CA 1
ATOM 2975 C C . VAL A 1 389 ? -0.568 9.292 13.313 1.00 83.44 389 VAL A C 1
ATOM 2977 O O . VAL A 1 389 ? -0.913 10.264 13.991 1.00 83.44 389 VAL A O 1
ATOM 2980 N N . PRO A 1 390 ? 0.394 8.445 13.731 1.00 80.44 390 PRO A N 1
ATOM 2981 C CA . PRO A 1 390 ? 1.157 8.679 14.957 1.00 80.44 390 PRO A CA 1
ATOM 2982 C C . PRO A 1 390 ? 1.863 10.040 14.928 1.00 80.44 390 PRO A C 1
ATOM 2984 O O . PRO A 1 390 ? 2.412 10.455 13.906 1.00 80.44 390 PRO A O 1
ATOM 2987 N N . ILE A 1 391 ? 1.826 10.722 16.069 1.00 81.12 391 ILE A N 1
ATOM 2988 C CA . ILE A 1 391 ? 2.360 12.069 16.285 1.00 81.12 391 ILE A CA 1
ATOM 2989 C C . ILE A 1 391 ? 3.699 11.924 17.019 1.00 81.12 391 ILE A C 1
ATOM 2991 O O . ILE A 1 391 ? 3.831 11.041 17.866 1.00 81.12 391 ILE A O 1
ATOM 2995 N N . SER A 1 392 ? 4.690 12.760 16.708 1.00 82.44 392 SER A N 1
ATOM 2996 C CA . SER A 1 392 ? 5.938 12.814 17.485 1.00 82.44 392 SER A CA 1
ATOM 2997 C C . SER A 1 392 ? 5.755 13.641 18.758 1.00 82.44 392 SER A C 1
ATOM 2999 O O . SER A 1 392 ? 4.977 14.594 18.761 1.00 82.44 392 SER A O 1
ATOM 3001 N N . ASP A 1 393 ? 6.534 13.374 19.805 1.00 82.75 393 ASP A N 1
ATOM 3002 C CA . ASP A 1 393 ? 6.498 14.160 21.051 1.00 82.75 393 ASP A CA 1
ATOM 3003 C C . ASP A 1 393 ? 6.818 15.651 20.813 1.00 82.75 393 ASP A C 1
ATOM 3005 O O . ASP A 1 393 ? 6.303 16.534 21.498 1.00 82.75 393 ASP A O 1
ATOM 3009 N N . GLU A 1 394 ? 7.643 15.941 19.802 1.00 82.62 394 GLU A N 1
ATOM 3010 C CA . GLU A 1 394 ? 7.929 17.295 19.305 1.00 82.62 394 GLU A CA 1
ATOM 3011 C C . GLU A 1 394 ? 6.681 17.968 18.713 1.00 82.62 394 GLU A C 1
ATOM 3013 O O . GLU A 1 394 ? 6.400 19.130 19.000 1.00 82.62 394 GLU A O 1
ATOM 3018 N N . ASP A 1 395 ? 5.918 17.225 17.908 1.00 85.44 395 ASP A N 1
ATOM 3019 C CA . ASP A 1 395 ? 4.718 17.721 17.233 1.00 85.44 395 ASP A CA 1
ATOM 3020 C C . ASP A 1 395 ? 3.581 17.924 18.255 1.00 85.44 395 ASP A C 1
ATOM 3022 O O . ASP A 1 395 ? 2.828 18.889 18.152 1.00 85.44 395 ASP A O 1
ATOM 3026 N N . MET A 1 396 ? 3.500 17.073 19.289 1.00 84.62 396 MET A N 1
ATOM 3027 C CA . MET A 1 396 ? 2.588 17.241 20.431 1.00 84.62 396 MET A CA 1
ATOM 3028 C C . MET A 1 396 ? 2.886 18.516 21.228 1.00 84.62 396 MET A C 1
ATOM 3030 O O . MET A 1 396 ? 1.963 19.262 21.555 1.00 84.62 396 MET A O 1
ATOM 3034 N N . LYS A 1 397 ? 4.166 18.800 21.511 1.00 86.62 397 LYS A N 1
ATOM 3035 C CA . LYS A 1 397 ? 4.581 20.054 22.165 1.00 86.62 397 LYS A CA 1
ATOM 3036 C C . LYS A 1 397 ? 4.241 21.268 21.307 1.00 86.62 397 LYS A C 1
ATOM 3038 O O . LYS A 1 397 ? 3.668 22.221 21.821 1.00 86.62 397 LYS A O 1
ATOM 3043 N N . LEU A 1 398 ? 4.513 21.209 20.002 1.00 86.19 398 LEU A N 1
ATOM 3044 C CA . LEU A 1 398 ? 4.174 22.286 19.071 1.00 86.19 398 LEU A CA 1
ATOM 3045 C C . LEU A 1 398 ? 2.661 22.551 19.017 1.00 86.19 398 LEU A C 1
ATOM 3047 O O . LEU A 1 398 ? 2.253 23.707 19.034 1.00 86.19 398 LEU A O 1
ATOM 3051 N N . LEU A 1 399 ? 1.827 21.503 19.008 1.00 86.19 399 LEU A N 1
ATOM 3052 C CA . LEU A 1 399 ? 0.368 21.642 19.098 1.00 86.19 399 LEU A CA 1
ATOM 3053 C C . LEU A 1 399 ? -0.069 22.295 20.416 1.00 86.19 399 LEU A C 1
ATOM 3055 O O . LEU A 1 399 ? -0.987 23.114 20.408 1.00 86.19 399 LEU A O 1
ATOM 3059 N N . GLN A 1 400 ? 0.582 21.968 21.536 1.00 85.88 400 GLN A N 1
ATOM 3060 C CA . GLN A 1 400 ? 0.296 22.603 22.822 1.00 85.88 400 GLN A CA 1
ATOM 3061 C C . GLN A 1 400 ? 0.705 24.086 22.830 1.00 85.88 400 GLN A C 1
ATOM 3063 O O . GLN A 1 400 ? -0.104 24.927 23.214 1.00 85.88 400 GLN A O 1
ATOM 3068 N N . GLU A 1 401 ? 1.905 24.425 22.354 1.00 86.56 401 GLU A N 1
ATOM 3069 C CA . GLU A 1 401 ? 2.355 25.818 22.230 1.00 86.56 401 GLU A CA 1
ATOM 3070 C C . GLU A 1 401 ? 1.468 26.634 21.280 1.00 86.56 401 GLU A C 1
ATOM 3072 O O . GLU A 1 401 ? 1.131 27.777 21.573 1.00 86.56 401 GLU A O 1
ATOM 3077 N N . ASP A 1 402 ? 1.075 26.069 20.136 1.00 85.69 402 ASP A N 1
ATOM 3078 C CA . ASP A 1 402 ? 0.186 26.739 19.184 1.00 85.69 402 ASP A CA 1
ATOM 3079 C C . ASP A 1 402 ? -1.201 26.971 19.788 1.00 85.69 402 ASP A C 1
ATOM 3081 O O . ASP A 1 402 ? -1.746 28.066 19.652 1.00 85.69 402 ASP A O 1
ATOM 3085 N N . ARG A 1 403 ? -1.728 26.004 20.547 1.00 83.38 403 ARG A N 1
ATOM 3086 C CA . ARG A 1 403 ? -2.976 26.142 21.309 1.00 83.38 403 ARG A CA 1
ATOM 3087 C C . ARG A 1 403 ? -2.885 27.230 22.381 1.00 83.38 403 ARG A C 1
ATOM 3089 O O . ARG A 1 403 ? -3.807 28.032 22.511 1.00 83.38 403 ARG A O 1
ATOM 3096 N N . GLU A 1 404 ? -1.761 27.322 23.091 1.00 85.06 404 GLU A N 1
ATOM 3097 C CA . GLU A 1 404 ? -1.478 28.406 24.045 1.00 85.06 404 GLU A CA 1
ATOM 3098 C C . GLU A 1 404 ? -1.322 29.775 23.348 1.00 85.06 404 GLU A C 1
ATOM 3100 O O . GLU A 1 404 ? -1.735 30.795 23.898 1.00 85.06 404 GLU A O 1
ATOM 3105 N N . ARG A 1 405 ? -0.824 29.803 22.102 1.00 83.81 405 ARG A N 1
ATOM 3106 C CA . ARG A 1 405 ? -0.777 30.986 21.218 1.00 83.81 405 ARG A CA 1
ATOM 3107 C C . ARG A 1 405 ? -2.114 31.311 20.522 1.00 83.81 405 ARG A C 1
ATOM 3109 O O . ARG A 1 405 ? -2.175 32.284 19.772 1.00 83.81 405 ARG A O 1
ATOM 3116 N N . GLY A 1 406 ? -3.176 30.525 20.731 1.00 78.88 406 GLY A N 1
ATOM 3117 C CA . GLY A 1 406 ? -4.479 30.698 20.068 1.00 78.88 406 GLY A CA 1
ATOM 3118 C C . GLY A 1 406 ? -4.495 30.342 18.572 1.00 78.88 406 GLY A C 1
ATOM 3119 O O . GLY A 1 406 ? -5.377 30.788 17.836 1.00 78.88 406 GLY A O 1
ATOM 3120 N N . VAL A 1 407 ? -3.518 29.562 18.105 1.00 81.38 407 VAL A N 1
ATOM 3121 C CA . VAL A 1 407 ? -3.405 29.057 16.731 1.00 81.38 407 VAL A CA 1
ATOM 3122 C C . VAL A 1 407 ? -4.040 27.668 16.652 1.00 81.38 407 VAL A C 1
ATOM 3124 O O . VAL A 1 407 ? -3.481 26.672 17.105 1.00 81.38 407 VAL A O 1
ATOM 3127 N N . TRP A 1 408 ? -5.224 27.601 16.047 1.00 81.12 408 TRP A N 1
ATOM 3128 C CA . TRP A 1 408 ? -6.011 26.372 15.953 1.00 81.12 408 TRP A CA 1
ATOM 3129 C C . TRP A 1 408 ? -5.605 25.509 14.751 1.00 81.12 408 TRP A C 1
ATOM 3131 O O . TRP A 1 408 ? -5.636 25.956 13.599 1.00 81.12 408 TRP A O 1
ATOM 3141 N N . HIS A 1 409 ? -5.280 24.243 15.013 1.00 81.19 409 HIS A N 1
ATOM 3142 C CA . HIS A 1 409 ? -5.104 23.212 13.990 1.00 81.19 409 HIS A CA 1
ATOM 3143 C C . HIS A 1 409 ? -6.386 22.380 13.902 1.00 81.19 409 HIS A C 1
ATOM 3145 O O . HIS A 1 409 ? -6.990 22.079 14.916 1.00 81.19 409 HIS A O 1
ATOM 3151 N N . TYR A 1 410 ? -6.829 22.032 12.696 1.00 79.25 410 TYR A N 1
ATOM 3152 C CA . TYR A 1 410 ? -8.132 21.389 12.481 1.00 79.25 410 TYR A CA 1
ATOM 3153 C C . TYR A 1 410 ? -7.976 19.903 12.156 1.00 79.25 410 TYR A C 1
ATOM 3155 O O . TYR A 1 410 ? -7.094 19.539 11.371 1.00 79.25 410 TYR A O 1
ATOM 3163 N N . ASN A 1 411 ? -8.857 19.064 12.707 1.00 73.50 411 ASN A N 1
ATOM 3164 C CA . ASN A 1 411 ? -8.720 17.607 12.644 1.00 73.50 411 ASN A CA 1
ATOM 3165 C C . ASN A 1 411 ? -8.869 17.028 11.225 1.00 73.50 411 ASN A C 1
ATOM 3167 O O . ASN A 1 411 ? -8.079 16.176 10.828 1.00 73.50 411 ASN A O 1
ATOM 3171 N N . ASN A 1 412 ? -9.835 17.483 10.420 1.00 67.19 412 ASN A N 1
ATOM 3172 C CA . ASN A 1 412 ? -10.029 16.958 9.062 1.00 67.19 412 ASN A CA 1
ATOM 3173 C C . ASN A 1 412 ? -9.514 17.918 7.975 1.00 67.19 412 ASN A C 1
ATOM 3175 O O . ASN A 1 412 ? -9.610 19.139 8.067 1.00 67.19 412 ASN A O 1
ATOM 3179 N N . ILE A 1 413 ? -9.072 17.355 6.845 1.00 52.69 413 ILE A N 1
ATOM 3180 C CA . ILE A 1 413 ? -8.806 18.098 5.599 1.00 52.69 413 ILE A CA 1
ATOM 3181 C C . ILE A 1 413 ? -10.073 18.812 5.086 1.00 52.69 413 ILE A C 1
ATOM 3183 O O . ILE A 1 413 ? -9.959 19.828 4.394 1.00 52.69 413 ILE A O 1
ATOM 3187 N N . LYS A 1 414 ? -11.264 18.290 5.412 1.00 54.41 414 LYS A N 1
ATOM 3188 C CA . LYS A 1 414 ? -12.560 18.925 5.125 1.00 54.41 414 LYS A CA 1
ATOM 3189 C C . LYS A 1 414 ? -12.939 20.019 6.123 1.00 54.41 414 LYS A C 1
ATOM 3191 O O . LYS A 1 414 ? -13.558 20.993 5.705 1.00 54.41 414 LYS A O 1
ATOM 3196 N N . ASP A 1 415 ? -12.488 19.918 7.370 1.00 58.78 415 ASP A N 1
ATOM 3197 C CA . ASP A 1 415 ? -12.783 20.862 8.456 1.00 58.78 415 ASP A CA 1
ATOM 3198 C C . ASP A 1 415 ? -11.866 22.089 8.383 1.00 58.78 415 ASP A C 1
ATOM 3200 O O . ASP A 1 415 ? -11.370 22.596 9.385 1.00 58.78 415 ASP A O 1
ATOM 3204 N N . LYS A 1 416 ? -11.585 22.567 7.166 1.00 57.41 416 LYS A N 1
ATOM 3205 C CA . LYS A 1 416 ? -10.875 23.829 6.983 1.00 57.41 416 LYS A CA 1
ATOM 3206 C C . LYS A 1 416 ? -11.635 24.927 7.708 1.00 57.41 416 LYS A C 1
ATOM 3208 O O . LYS A 1 416 ? -12.853 25.006 7.586 1.00 57.41 416 LYS A O 1
ATOM 3213 N N . ASP A 1 417 ? -10.883 25.837 8.312 1.00 62.72 417 ASP A N 1
ATOM 3214 C CA . ASP A 1 417 ? -11.374 27.130 8.766 1.00 62.72 417 ASP A CA 1
ATOM 3215 C C . ASP A 1 417 ? -12.183 27.827 7.654 1.00 62.72 417 ASP A C 1
ATOM 3217 O O . ASP A 1 417 ? -11.631 28.417 6.714 1.00 62.72 417 ASP A O 1
ATOM 3221 N N . LEU A 1 418 ? -13.510 27.708 7.745 1.00 58.84 418 LEU A N 1
ATOM 3222 C CA . LEU A 1 418 ? -14.439 28.267 6.773 1.00 58.84 418 LEU A CA 1
ATOM 3223 C C . LEU A 1 418 ? -14.377 29.794 6.806 1.00 58.84 418 LEU A C 1
ATOM 3225 O O . LEU A 1 418 ? -14.495 30.412 5.752 1.00 58.84 418 LEU A O 1
ATOM 3229 N N . ALA A 1 419 ? -14.095 30.403 7.962 1.00 58.59 419 ALA A N 1
ATOM 3230 C CA . ALA A 1 419 ? -13.926 31.844 8.089 1.00 58.59 419 ALA A CA 1
ATOM 3231 C C . ALA A 1 419 ? -12.636 32.329 7.403 1.00 58.59 419 ALA A C 1
ATOM 3233 O O . ALA A 1 419 ? -12.656 33.361 6.733 1.00 58.59 419 ALA A O 1
ATOM 3234 N N . ALA A 1 420 ? -11.533 31.578 7.472 1.00 62.09 420 ALA A N 1
ATOM 3235 C CA . ALA A 1 420 ? -10.288 31.904 6.775 1.00 62.09 420 ALA A CA 1
ATOM 3236 C C . ALA A 1 420 ? -10.352 31.619 5.261 1.00 62.09 420 ALA A C 1
ATOM 3238 O O . ALA A 1 420 ? -9.809 32.394 4.467 1.00 62.09 420 ALA A O 1
ATOM 3239 N N . GLU A 1 421 ? -11.023 30.545 4.828 1.00 64.75 421 GLU A N 1
ATOM 3240 C CA . GLU A 1 421 ? -11.343 30.297 3.411 1.00 64.75 421 GLU A CA 1
ATOM 3241 C C . GLU A 1 421 ? -12.287 31.377 2.865 1.00 64.75 421 GLU A C 1
ATOM 3243 O O . GLU A 1 421 ? -12.025 31.928 1.796 1.00 64.75 421 GLU A O 1
ATOM 3248 N N . GLU A 1 422 ? -13.328 31.764 3.606 1.00 62.91 422 GLU A N 1
ATOM 3249 C CA . GLU A 1 422 ? -14.184 32.897 3.258 1.00 62.91 422 GLU A CA 1
ATOM 3250 C C . GLU A 1 422 ? -13.421 34.215 3.239 1.00 62.91 422 GLU A C 1
ATOM 3252 O O . GLU A 1 422 ? -13.610 34.993 2.313 1.00 62.91 422 GLU A O 1
ATOM 3257 N N . ALA A 1 423 ? -12.537 34.487 4.200 1.00 68.38 423 ALA A N 1
ATOM 3258 C CA . ALA A 1 423 ? -11.722 35.697 4.210 1.00 68.38 423 ALA A CA 1
ATOM 3259 C C . ALA A 1 423 ? -10.768 35.734 3.007 1.00 68.38 423 ALA A C 1
ATOM 3261 O O . ALA A 1 423 ? -10.594 36.789 2.394 1.00 68.38 423 ALA A O 1
ATOM 3262 N N . LYS A 1 424 ? -10.198 34.590 2.602 1.00 73.62 424 LYS A N 1
ATOM 3263 C CA . LYS A 1 424 ? -9.408 34.464 1.366 1.00 73.62 424 LYS A CA 1
ATOM 3264 C C . LYS A 1 424 ? -10.272 34.639 0.115 1.00 73.62 424 LYS A C 1
ATOM 3266 O O . LYS A 1 424 ? -9.859 35.367 -0.783 1.00 73.62 424 LYS A O 1
ATOM 3271 N N . LYS A 1 425 ? -11.478 34.062 0.062 1.00 74.06 425 LYS A N 1
ATOM 3272 C CA . LYS A 1 425 ? -12.445 34.265 -1.034 1.00 74.06 425 LYS A CA 1
ATOM 3273 C C . LYS A 1 425 ? -12.909 35.721 -1.118 1.00 74.06 425 LYS A C 1
ATOM 3275 O O . LYS A 1 425 ? -12.900 36.275 -2.207 1.00 74.06 425 LYS A O 1
ATOM 3280 N N . LYS A 1 426 ? -13.215 36.372 0.009 1.00 74.00 426 LYS A N 1
ATOM 3281 C CA . LYS A 1 426 ? -13.582 37.795 0.127 1.00 74.00 426 LYS A CA 1
ATOM 3282 C C . LYS A 1 426 ? -12.421 38.702 -0.297 1.00 74.00 426 LYS A C 1
ATOM 3284 O O . LYS A 1 426 ? -12.633 39.608 -1.095 1.00 74.00 426 LYS A O 1
ATOM 3289 N N . LYS A 1 427 ? -11.180 38.426 0.133 1.00 76.94 427 LYS A N 1
ATOM 3290 C CA . LYS A 1 427 ? -9.972 39.133 -0.348 1.00 76.94 427 LYS A CA 1
ATOM 3291 C C . LYS A 1 427 ? -9.754 38.937 -1.853 1.00 76.94 427 LYS A C 1
ATOM 3293 O O . LYS A 1 427 ? -9.507 39.916 -2.548 1.00 76.94 427 LYS A O 1
ATOM 3298 N N . LYS A 1 428 ? -9.912 37.713 -2.374 1.00 76.75 428 LYS A N 1
ATOM 3299 C CA . LYS A 1 428 ? -9.798 37.407 -3.810 1.00 76.75 428 LYS A CA 1
ATOM 3300 C C . LYS A 1 428 ? -10.898 38.094 -4.631 1.00 76.75 428 LYS A C 1
ATOM 3302 O O . LYS A 1 428 ? -10.585 38.721 -5.631 1.00 76.75 428 LYS A O 1
ATOM 3307 N N . ALA A 1 429 ? -12.153 38.061 -4.185 1.00 72.12 429 ALA A N 1
ATOM 3308 C CA . ALA A 1 429 ? -13.278 38.746 -4.828 1.00 72.12 429 ALA A CA 1
ATOM 3309 C C . ALA A 1 429 ? -13.127 40.276 -4.805 1.00 72.12 429 ALA A C 1
ATOM 3311 O O . ALA A 1 429 ? -13.445 40.933 -5.792 1.00 72.12 429 ALA A O 1
ATOM 3312 N N . LYS A 1 430 ? -12.581 40.840 -3.716 1.00 73.69 430 LYS A N 1
ATOM 3313 C CA . LYS A 1 430 ? -12.241 42.268 -3.616 1.00 73.69 430 LYS A CA 1
ATOM 3314 C C . LYS A 1 430 ? -11.086 42.651 -4.551 1.00 73.69 430 LYS A C 1
ATOM 3316 O O . LYS A 1 430 ? -11.151 43.705 -5.169 1.00 73.69 430 LYS A O 1
ATOM 3321 N N . ALA A 1 431 ? -10.075 41.791 -4.703 1.00 73.25 431 ALA A N 1
ATOM 3322 C CA . ALA A 1 431 ? -8.983 41.977 -5.666 1.00 73.25 431 ALA A CA 1
ATOM 3323 C C . ALA A 1 431 ? -9.433 41.817 -7.135 1.00 73.25 431 ALA A C 1
ATOM 3325 O O . ALA A 1 431 ? -8.862 42.445 -8.016 1.00 73.25 431 ALA A O 1
ATOM 3326 N N . LEU A 1 432 ? -10.476 41.020 -7.390 1.00 76.56 432 LEU A N 1
ATOM 3327 C CA . LEU A 1 432 ? -11.141 40.868 -8.693 1.00 76.56 432 LEU A CA 1
ATOM 3328 C C . LEU A 1 432 ? -12.292 41.874 -8.923 1.00 76.56 432 LEU A C 1
ATOM 3330 O O . LEU A 1 432 ? -13.032 41.733 -9.889 1.00 76.56 432 LEU A O 1
ATOM 3334 N N . GLY A 1 433 ? -12.475 42.872 -8.048 1.00 55.78 433 GLY A N 1
ATOM 3335 C CA . GLY A 1 433 ? -13.447 43.963 -8.234 1.00 55.78 433 GLY A CA 1
ATOM 3336 C C . GLY A 1 433 ? -14.936 43.584 -8.150 1.00 55.78 433 GLY A C 1
ATOM 3337 O O . GLY A 1 433 ? -15.793 44.422 -8.411 1.00 55.78 433 GLY A O 1
ATOM 3338 N N . LEU A 1 434 ? -15.278 42.352 -7.760 1.00 59.75 434 LEU A N 1
ATOM 3339 C CA . LEU A 1 434 ? -16.618 41.763 -7.934 1.00 59.75 434 LEU A CA 1
ATOM 3340 C C . LEU A 1 434 ? -17.649 42.087 -6.829 1.00 59.75 434 LEU A C 1
ATOM 3342 O O . LEU A 1 434 ? -18.612 41.345 -6.646 1.00 59.75 434 LEU A O 1
ATOM 3346 N N . VAL A 1 435 ? -17.485 43.180 -6.074 1.00 49.31 435 VAL A N 1
ATOM 3347 C CA . VAL A 1 435 ? -18.419 43.553 -4.990 1.00 49.31 435 VAL A CA 1
ATOM 3348 C C . VAL A 1 435 ? -19.021 44.935 -5.235 1.00 49.31 435 VAL A C 1
ATOM 3350 O O . VAL A 1 435 ? -18.454 45.959 -4.855 1.00 49.31 435 VAL A O 1
ATOM 3353 N N . SER A 1 436 ? -20.211 44.950 -5.842 1.00 44.03 436 SER A N 1
ATOM 3354 C CA . SER A 1 436 ? -21.029 46.159 -5.975 1.00 44.03 436 SER A CA 1
ATOM 3355 C C . SER A 1 436 ? -21.660 46.550 -4.634 1.00 44.03 436 SER A C 1
ATOM 3357 O O . SER A 1 436 ? -22.208 45.720 -3.905 1.00 44.03 436 SER A O 1
ATOM 3359 N N . LYS A 1 437 ? -21.572 47.839 -4.305 1.00 40.56 437 LYS A N 1
ATOM 3360 C CA . LYS A 1 437 ? -21.969 48.425 -3.022 1.00 40.56 437 LYS A CA 1
ATOM 3361 C C . LYS A 1 437 ? -23.480 48.700 -3.005 1.00 40.56 437 LYS A C 1
ATOM 3363 O O . LYS A 1 437 ? -23.905 49.790 -3.387 1.00 40.56 437 LYS A O 1
ATOM 3368 N N . ARG A 1 438 ? -24.297 47.736 -2.556 1.00 37.78 438 ARG A N 1
ATOM 3369 C CA . ARG A 1 438 ? -25.702 48.028 -2.203 1.00 37.78 438 ARG A CA 1
ATOM 3370 C C . ARG A 1 438 ? -25.761 48.948 -0.976 1.00 37.78 438 ARG A C 1
ATOM 3372 O O . ARG A 1 438 ? -24.844 48.975 -0.158 1.00 37.78 438 ARG A O 1
ATOM 3379 N N . ARG A 1 439 ? -26.808 49.770 -0.940 1.00 36.66 439 ARG A N 1
ATOM 3380 C CA . ARG A 1 439 ? -26.987 50.928 -0.059 1.00 36.66 439 ARG A CA 1
ATOM 3381 C C . ARG A 1 439 ? -28.250 50.683 0.769 1.00 36.66 439 ARG A C 1
ATOM 3383 O O . ARG A 1 439 ? -29.321 50.585 0.177 1.00 36.66 439 ARG A O 1
ATOM 3390 N N . ASP A 1 440 ? -28.119 50.569 2.087 1.00 34.78 440 ASP A N 1
ATOM 3391 C CA . ASP A 1 440 ? -29.262 50.350 2.982 1.00 34.78 440 ASP A CA 1
ATOM 3392 C C . ASP A 1 440 ? -30.082 51.639 3.186 1.00 34.78 440 ASP A C 1
ATOM 3394 O O . ASP A 1 440 ? -29.497 52.707 3.403 1.00 34.78 440 ASP A O 1
ATOM 3398 N N . PRO A 1 441 ? -31.425 51.566 3.173 1.00 39.28 441 PRO A N 1
ATOM 3399 C CA . PRO A 1 441 ? -32.298 52.532 3.829 1.00 39.28 441 PRO A CA 1
ATOM 3400 C C . PRO A 1 441 ? -32.561 52.105 5.292 1.00 39.28 441 PRO A C 1
ATOM 3402 O O . PRO A 1 441 ? -32.802 50.934 5.565 1.00 39.28 441 PRO A O 1
ATOM 3405 N N . GLY A 1 442 ? -32.485 53.049 6.240 1.00 34.03 442 GLY A N 1
ATOM 3406 C CA . GLY A 1 442 ? -32.567 52.775 7.692 1.00 34.03 442 GLY A CA 1
ATOM 3407 C C . GLY A 1 442 ? -33.976 52.864 8.307 1.00 34.03 442 GLY A C 1
ATOM 3408 O O . GLY A 1 442 ? -34.954 52.638 7.600 1.00 34.03 442 GLY A O 1
ATOM 3409 N N . ARG A 1 443 ? -34.046 53.307 9.591 1.00 31.94 443 ARG A N 1
ATOM 3410 C CA . ARG A 1 443 ? -35.240 53.468 10.487 1.00 31.94 443 ARG A CA 1
ATOM 3411 C C . ARG A 1 443 ? -35.603 52.160 11.241 1.00 31.94 443 ARG A C 1
ATOM 3413 O O . ARG A 1 443 ? -35.668 51.131 10.590 1.00 31.94 443 ARG A O 1
ATOM 3420 N N . LEU A 1 444 ? -35.864 52.061 12.560 1.00 29.30 444 LEU A N 1
ATOM 3421 C CA . LEU A 1 444 ? -35.811 52.906 13.791 1.00 29.30 444 LEU A CA 1
ATOM 3422 C C . LEU A 1 444 ? -35.664 51.944 15.025 1.00 29.30 444 LEU A C 1
ATOM 3424 O O . LEU A 1 444 ? -35.895 50.748 14.858 1.00 29.30 444 LEU A O 1
ATOM 3428 N N . PRO A 1 445 ? -35.328 52.408 16.252 1.00 47.25 445 PRO A N 1
ATOM 3429 C CA . PRO A 1 445 ? -35.474 51.659 17.521 1.00 47.25 445 PRO A CA 1
ATOM 3430 C C . PRO A 1 445 ? -36.876 51.937 18.153 1.00 47.25 445 PRO A C 1
ATOM 3432 O O . PRO A 1 445 ? -37.670 52.600 17.480 1.00 47.25 445 PRO A O 1
ATOM 3435 N N . PRO A 1 446 ? -37.226 51.559 19.414 1.00 46.94 446 PRO A N 1
ATOM 3436 C CA . PRO A 1 446 ? -36.499 50.807 20.456 1.00 46.94 446 PRO A CA 1
ATOM 3437 C C . PRO A 1 446 ? -37.330 49.662 21.108 1.00 46.94 446 PRO A C 1
ATOM 3439 O O . PRO A 1 446 ? -38.481 49.433 20.752 1.00 46.94 446 PRO A O 1
ATOM 3442 N N . SER A 1 447 ? -36.791 48.997 22.141 1.00 26.48 447 SER A N 1
ATOM 3443 C CA . SER A 1 447 ? -37.393 48.900 23.500 1.00 26.48 447 SER A CA 1
ATOM 3444 C C . SER A 1 447 ? -36.840 47.718 24.313 1.00 26.48 447 SER A C 1
ATOM 3446 O O . SER A 1 447 ? -36.208 46.807 23.786 1.00 26.48 447 SER A O 1
ATOM 3448 N N . SER A 1 448 ? -37.032 47.784 25.630 1.00 31.83 448 SER A N 1
ATOM 3449 C CA . SER A 1 448 ? -36.512 46.858 26.634 1.00 31.83 448 SER A CA 1
ATOM 3450 C C . SER A 1 448 ? -37.627 46.057 27.311 1.00 31.83 448 SER A C 1
ATOM 3452 O O . SER A 1 448 ? -38.681 46.615 27.614 1.00 31.83 448 SER A O 1
ATOM 3454 N N . ARG A 1 449 ? -37.351 44.784 27.636 1.00 31.42 449 ARG A N 1
ATOM 3455 C CA . ARG A 1 449 ? -37.740 44.088 28.886 1.00 31.42 449 ARG A CA 1
ATOM 3456 C C . ARG A 1 449 ? -37.147 42.664 28.932 1.00 31.42 449 ARG A C 1
ATOM 3458 O O . ARG A 1 449 ? -36.903 42.095 27.870 1.00 31.42 449 ARG A O 1
ATOM 3465 N N . PRO A 1 450 ? -36.880 42.108 30.127 1.00 45.38 450 PRO A N 1
ATOM 3466 C CA . PRO A 1 450 ? -36.439 40.726 30.304 1.00 45.38 450 PRO A CA 1
ATOM 3467 C C . PRO A 1 450 ? -37.624 39.795 30.605 1.00 45.38 450 PRO A C 1
ATOM 3469 O O . PRO A 1 450 ? -38.563 40.213 31.278 1.00 45.38 450 PRO A O 1
ATOM 3472 N N . ASP A 1 451 ? -37.529 38.523 30.211 1.00 32.88 451 ASP A N 1
ATOM 3473 C CA . ASP A 1 451 ? -38.457 37.478 30.657 1.00 32.88 451 ASP A CA 1
ATOM 3474 C C . ASP A 1 451 ? -37.718 36.243 31.189 1.00 32.88 451 ASP A C 1
ATOM 3476 O O . ASP A 1 451 ? -36.758 35.742 30.599 1.00 32.88 451 ASP A O 1
ATOM 3480 N N . HIS A 1 452 ? -38.192 35.748 32.332 1.00 32.03 452 HIS A N 1
ATOM 3481 C CA . HIS A 1 452 ? -37.737 34.510 32.960 1.00 32.03 452 HIS A CA 1
ATOM 3482 C C . HIS A 1 452 ? -38.484 33.299 32.385 1.00 32.03 452 HIS A C 1
ATOM 3484 O O . HIS A 1 452 ? -39.712 33.297 32.383 1.00 32.03 452 HIS A O 1
ATOM 3490 N N . ARG A 1 453 ? -37.772 32.193 32.118 1.00 30.69 453 ARG A N 1
ATOM 3491 C CA . ARG A 1 453 ? -38.067 30.871 32.725 1.00 30.69 453 ARG A CA 1
ATOM 3492 C C . ARG A 1 453 ? -36.991 29.818 32.398 1.00 30.69 453 ARG A C 1
ATOM 3494 O O . ARG A 1 453 ? -36.356 29.907 31.351 1.00 30.69 453 ARG A O 1
ATOM 3501 N N . PRO A 1 454 ? -36.787 28.812 33.271 1.00 42.50 454 PRO A N 1
ATOM 3502 C CA . PRO A 1 454 ? -35.918 27.671 32.996 1.00 42.50 454 PRO A CA 1
ATOM 3503 C C . PRO A 1 454 ? -36.674 26.568 32.235 1.00 42.50 454 PRO A C 1
ATOM 3505 O O . PRO A 1 454 ? -37.897 26.467 32.334 1.00 42.50 454 PRO A O 1
ATOM 3508 N N . SER A 1 455 ? -35.945 25.683 31.552 1.00 30.78 455 SER A N 1
ATOM 3509 C CA . SER A 1 455 ? -36.482 24.397 31.091 1.00 30.78 455 SER A CA 1
ATOM 3510 C C . SER A 1 455 ? -35.468 23.270 31.290 1.00 30.78 455 SER A C 1
ATOM 3512 O O . SER A 1 455 ? -34.257 23.493 31.262 1.00 30.78 455 SER A O 1
ATOM 3514 N N . LEU A 1 456 ? -35.990 22.077 31.571 1.00 33.12 456 LEU A N 1
ATOM 3515 C CA . LEU A 1 456 ? -35.257 20.918 32.078 1.00 33.12 456 LEU A CA 1
ATOM 3516 C C . LEU A 1 456 ? -34.473 20.162 30.997 1.00 33.12 456 LEU A C 1
ATOM 3518 O O . LEU A 1 456 ? -34.769 20.212 29.805 1.00 33.12 456 LEU A O 1
ATOM 3522 N N . ALA A 1 457 ? -33.505 19.378 31.468 1.00 37.81 457 ALA A N 1
ATOM 3523 C CA . ALA A 1 457 ? -32.768 18.414 30.668 1.00 37.81 457 ALA A CA 1
ATOM 3524 C C . ALA A 1 457 ? -33.657 17.282 30.119 1.00 37.81 457 ALA A C 1
ATOM 3526 O O . ALA A 1 457 ? -34.443 16.683 30.853 1.00 37.81 457 ALA A O 1
ATOM 3527 N N . ALA A 1 458 ? -33.410 16.896 28.866 1.00 32.38 458 ALA A N 1
ATOM 3528 C CA . ALA A 1 458 ? -33.715 15.566 28.343 1.00 32.38 458 ALA A CA 1
ATOM 3529 C C . ALA A 1 458 ? -32.712 15.211 27.231 1.00 32.38 458 ALA A C 1
ATOM 3531 O O . ALA A 1 458 ? -32.770 15.755 26.131 1.00 32.38 458 ALA A O 1
ATOM 3532 N N . GLY A 1 459 ? -31.772 14.305 27.519 1.00 35.03 459 GLY A N 1
ATOM 3533 C CA . GLY A 1 459 ? -30.907 13.718 26.490 1.00 35.03 459 GLY A CA 1
ATOM 3534 C C . GLY A 1 459 ? -31.677 12.709 25.622 1.00 35.03 459 GLY A C 1
ATOM 3535 O O . GLY A 1 459 ? -32.635 12.099 26.110 1.00 35.03 459 GLY A O 1
ATOM 3536 N N . PRO A 1 460 ? -31.285 12.494 24.353 1.00 40.06 460 PRO A N 1
ATOM 3537 C CA . PRO A 1 460 ? -32.015 11.613 23.447 1.00 40.06 460 PRO A CA 1
ATOM 3538 C C . PRO A 1 460 ? -31.899 10.144 23.880 1.00 40.06 460 PRO A C 1
ATOM 3540 O O . PRO A 1 460 ? -30.829 9.538 23.814 1.00 40.06 460 PRO A O 1
ATOM 3543 N N . ARG A 1 461 ? -33.022 9.540 24.289 1.00 39.81 461 ARG A N 1
ATOM 3544 C CA . ARG A 1 461 ? -33.120 8.086 24.484 1.00 39.81 461 ARG A CA 1
ATOM 3545 C C . ARG A 1 461 ? -33.174 7.399 23.120 1.00 39.81 461 ARG A C 1
ATOM 3547 O O . ARG A 1 461 ? -34.165 7.525 22.406 1.00 39.81 461 ARG A O 1
ATOM 3554 N N . ILE A 1 462 ? -32.128 6.648 22.780 1.00 40.47 462 ILE A N 1
ATOM 3555 C CA . ILE A 1 462 ? -32.103 5.801 21.583 1.00 40.47 462 ILE A CA 1
ATOM 3556 C C . ILE A 1 462 ? -33.080 4.635 21.793 1.00 40.47 462 ILE A C 1
ATOM 3558 O O . ILE A 1 462 ? -32.797 3.702 22.543 1.00 40.47 462 ILE A O 1
ATOM 3562 N N . MET A 1 463 ? -34.240 4.699 21.138 1.00 41.56 463 MET A N 1
ATOM 3563 C CA . MET A 1 463 ? -35.236 3.625 21.131 1.00 41.56 463 MET A CA 1
ATOM 3564 C C . MET A 1 463 ? -34.914 2.619 20.022 1.00 41.56 463 MET A C 1
ATOM 3566 O O . MET A 1 463 ? -35.332 2.785 18.880 1.00 41.56 463 MET A O 1
ATOM 3570 N N . GLY A 1 464 ? -34.171 1.567 20.365 1.00 42.88 464 GLY A N 1
ATOM 3571 C CA . GLY A 1 464 ? -34.003 0.381 19.524 1.00 42.88 464 GLY A CA 1
ATOM 3572 C C . GLY A 1 464 ? -34.544 -0.858 20.233 1.00 42.88 464 GLY A C 1
ATOM 3573 O O . GLY A 1 464 ? -34.251 -1.061 21.413 1.00 42.88 464 GLY A O 1
ATOM 3574 N N . LEU A 1 465 ? -35.302 -1.709 19.527 1.00 51.38 465 LEU A N 1
ATOM 3575 C CA . LEU A 1 465 ? -35.569 -3.062 20.021 1.00 51.38 465 LEU A CA 1
ATOM 3576 C C . LEU A 1 465 ? -34.233 -3.800 20.109 1.00 51.38 465 LEU A C 1
ATOM 3578 O O . LEU A 1 465 ? -33.564 -4.004 19.097 1.00 51.38 465 LEU A O 1
ATOM 3582 N N . ALA A 1 466 ? -33.846 -4.186 21.319 1.00 59.22 466 ALA A N 1
ATOM 3583 C CA . ALA A 1 466 ? -32.606 -4.902 21.560 1.00 59.22 466 ALA A CA 1
ATOM 3584 C C . ALA A 1 466 ? -32.924 -6.300 22.103 1.00 59.22 466 ALA A C 1
ATOM 3586 O O . ALA A 1 466 ? -33.547 -6.464 23.154 1.00 59.22 466 ALA A O 1
ATOM 3587 N N . TYR A 1 467 ? -32.522 -7.288 21.310 1.00 76.00 467 TYR A N 1
ATOM 3588 C CA . TYR A 1 467 ? -32.839 -8.702 21.454 1.00 76.00 467 TYR A CA 1
ATOM 3589 C C . TYR A 1 467 ? -31.940 -9.385 22.496 1.00 76.00 467 TYR A C 1
ATOM 3591 O O . TYR A 1 467 ? -30.876 -8.867 22.847 1.00 76.00 467 TYR A O 1
ATOM 3599 N N . ASN A 1 468 ? -32.361 -10.556 22.978 1.00 83.69 468 ASN A N 1
ATOM 3600 C CA . ASN A 1 468 ? -31.524 -11.406 23.824 1.00 83.69 468 ASN A CA 1
ATOM 3601 C C . ASN A 1 468 ? -30.474 -12.141 22.972 1.00 83.69 468 ASN A C 1
ATOM 3603 O O . ASN A 1 468 ? -30.787 -12.685 21.913 1.00 83.69 468 ASN A O 1
ATOM 3607 N N . THR A 1 469 ? -29.240 -12.201 23.467 1.00 85.50 469 THR A N 1
ATOM 3608 C CA . THR A 1 469 ? -28.136 -12.970 22.884 1.00 85.50 469 THR A CA 1
ATOM 3609 C C . THR A 1 469 ? -28.171 -14.401 23.411 1.00 85.50 469 THR A C 1
ATOM 3611 O O . THR A 1 469 ? -28.048 -14.618 24.617 1.00 85.50 469 THR A O 1
ATOM 3614 N N . TYR A 1 470 ? -28.290 -15.387 22.525 1.00 88.12 470 TYR A N 1
ATOM 3615 C CA . TYR A 1 470 ? -28.244 -16.801 22.897 1.00 88.12 470 TYR A CA 1
ATOM 3616 C C . TYR A 1 470 ? -26.826 -17.348 22.713 1.00 88.12 470 TYR A C 1
ATOM 3618 O O . TYR A 1 470 ? -26.255 -17.283 21.627 1.00 88.12 470 TYR A O 1
ATOM 3626 N N . LEU A 1 471 ? -26.252 -17.856 23.803 1.00 88.56 471 LEU A N 1
ATOM 3627 C CA . LEU A 1 471 ? -24.945 -18.519 23.813 1.00 88.56 471 LEU A CA 1
ATOM 3628 C C . LEU A 1 471 ? -25.070 -19.984 23.365 1.00 88.56 471 LEU A C 1
ATOM 3630 O O . LEU A 1 471 ? -26.103 -20.604 23.612 1.00 88.56 471 LEU A O 1
ATOM 3634 N N . ASN A 1 472 ? -24.013 -20.537 22.766 1.00 82.25 472 ASN A N 1
ATOM 3635 C CA . ASN A 1 472 ? -23.926 -21.940 22.350 1.00 82.25 472 ASN A CA 1
ATOM 3636 C C . ASN A 1 472 ? -22.598 -22.539 22.852 1.00 82.25 472 ASN A C 1
ATOM 3638 O O . ASN A 1 472 ? -21.534 -22.199 22.340 1.00 82.25 472 ASN A O 1
ATOM 3642 N N . SER A 1 473 ? -22.666 -23.371 23.892 1.00 84.38 473 SER A N 1
ATOM 3643 C CA . SER A 1 473 ? -21.537 -24.055 24.538 1.00 84.38 473 SER A CA 1
ATOM 3644 C C . SER A 1 473 ? -22.063 -25.294 25.276 1.00 84.38 473 SER A C 1
ATOM 3646 O O . SER A 1 473 ? -23.259 -25.407 25.542 1.00 84.38 473 SER A O 1
ATOM 3648 N N . SER A 1 474 ? -21.164 -26.212 25.636 1.00 80.62 474 SER A N 1
ATOM 3649 C CA . SER A 1 474 ? -21.470 -27.456 26.359 1.00 80.62 474 SER A CA 1
ATOM 3650 C C . SER A 1 474 ? -22.061 -27.251 27.761 1.00 80.62 474 SER A C 1
ATOM 3652 O O . SER A 1 474 ? -22.678 -28.167 28.301 1.00 80.62 474 SER A O 1
ATOM 3654 N N . LYS A 1 475 ? -21.868 -26.070 28.367 1.00 90.50 475 LYS A N 1
ATOM 3655 C CA . LYS A 1 475 ? -22.431 -25.716 29.676 1.00 90.50 475 LYS A CA 1
ATOM 3656 C C . LYS A 1 475 ? -22.624 -24.206 29.804 1.00 90.50 475 LYS A C 1
ATOM 3658 O O . LYS A 1 475 ? -21.661 -23.442 29.720 1.00 90.50 475 LYS A O 1
ATOM 3663 N N . ILE A 1 476 ? -23.864 -23.781 30.041 1.00 94.25 476 ILE A N 1
ATOM 3664 C CA . ILE A 1 476 ? -24.282 -22.373 30.004 1.00 94.25 476 ILE A CA 1
ATOM 3665 C C . ILE A 1 476 ? -24.955 -22.002 31.322 1.00 94.25 476 ILE A C 1
ATOM 3667 O O . ILE A 1 476 ? -25.971 -22.581 31.706 1.00 94.25 476 ILE A O 1
ATOM 3671 N N . TYR A 1 477 ? -24.423 -20.975 31.978 1.00 95.25 477 TYR A N 1
ATOM 3672 C CA . TYR A 1 477 ? -25.064 -20.341 33.119 1.00 95.25 477 TYR A CA 1
ATOM 3673 C C . TYR A 1 477 ? -26.118 -19.349 32.639 1.00 95.25 477 TYR A C 1
ATOM 3675 O O . TYR A 1 477 ? -25.814 -18.422 31.888 1.00 95.25 477 TYR A O 1
ATOM 3683 N N . GLY A 1 478 ? -27.350 -19.515 33.109 1.00 94.75 478 GLY A N 1
ATOM 3684 C CA . GLY A 1 478 ? -28.438 -18.563 32.910 1.00 94.75 478 GLY A CA 1
ATOM 3685 C C . GLY A 1 478 ? -29.088 -18.137 34.220 1.00 94.75 478 GLY A C 1
ATOM 3686 O O . GLY A 1 478 ? -28.869 -18.742 35.271 1.00 94.75 478 GLY A O 1
ATOM 3687 N N . CYS A 1 479 ? -29.899 -17.084 34.156 1.00 95.81 479 CYS A N 1
ATOM 3688 C CA . CYS A 1 479 ? -30.614 -16.549 35.312 1.00 95.81 479 CYS A CA 1
ATOM 3689 C C . CYS A 1 479 ? -31.548 -17.609 35.917 1.00 95.81 479 CYS A C 1
ATOM 3691 O O . CYS A 1 479 ? -32.368 -18.194 35.204 1.00 95.81 479 CYS A O 1
ATOM 3693 N N . LYS A 1 480 ? -31.471 -17.831 37.236 1.00 94.81 480 LYS A N 1
ATOM 3694 C CA . LYS A 1 480 ? -32.294 -18.820 37.953 1.00 94.81 480 LYS A CA 1
ATOM 3695 C C . LYS A 1 480 ? -33.796 -18.643 37.699 1.00 94.81 480 LYS A C 1
ATOM 3697 O O . LYS A 1 480 ? -34.472 -19.649 37.474 1.00 94.81 480 LYS A O 1
ATOM 3702 N N . THR A 1 481 ? -34.270 -17.396 37.654 1.00 93.31 481 THR A N 1
ATOM 3703 C CA . THR A 1 481 ? -35.687 -17.014 37.520 1.00 93.31 481 THR A CA 1
ATOM 3704 C C . THR A 1 481 ? -36.243 -17.205 36.106 1.00 93.31 481 THR A C 1
ATOM 3706 O O . THR A 1 481 ? -37.284 -17.830 35.945 1.00 93.31 481 THR A O 1
ATOM 3709 N N . CYS A 1 482 ? -35.570 -16.690 35.069 1.00 93.06 482 CYS A N 1
ATOM 3710 C CA . CYS A 1 482 ? -36.114 -16.639 33.698 1.00 93.06 482 CYS A CA 1
ATOM 3711 C C . CYS A 1 482 ? -35.354 -17.477 32.657 1.00 93.06 482 CYS A C 1
ATOM 3713 O O . CYS A 1 482 ? -35.716 -17.455 31.484 1.00 93.06 482 CYS A O 1
ATOM 3715 N N . LYS A 1 483 ? -34.289 -18.182 33.061 1.00 93.12 483 LYS A N 1
ATOM 3716 C CA . LYS A 1 483 ? -33.410 -19.006 32.205 1.00 93.12 483 LYS A CA 1
ATOM 3717 C C . LYS A 1 483 ? -32.694 -18.263 31.066 1.00 93.12 483 LYS A C 1
ATOM 3719 O O . LYS A 1 483 ? -32.014 -18.898 30.268 1.00 93.12 483 LYS A O 1
ATOM 3724 N N . ALA A 1 484 ? -32.763 -16.929 31.011 1.00 93.06 484 ALA A N 1
ATOM 3725 C CA . ALA A 1 484 ? -31.979 -16.132 30.067 1.00 93.06 484 ALA A CA 1
ATOM 3726 C C . ALA A 1 484 ? -30.482 -16.458 30.202 1.00 93.06 484 ALA A C 1
ATOM 3728 O O . ALA A 1 484 ? -29.958 -16.466 31.318 1.00 93.06 484 ALA A O 1
ATOM 3729 N N . HIS A 1 485 ? -29.800 -16.724 29.083 1.00 94.88 485 HIS A N 1
ATOM 3730 C CA . HIS A 1 485 ? -28.374 -17.071 29.073 1.00 94.88 485 HIS A CA 1
ATOM 3731 C C . HIS A 1 485 ? -27.570 -15.875 29.603 1.00 94.88 485 HIS A C 1
ATOM 3733 O O . HIS A 1 485 ? -27.820 -14.750 29.176 1.00 94.88 485 HIS A O 1
ATOM 3739 N N . LEU A 1 486 ? -26.623 -16.104 30.514 1.00 94.62 486 LEU A N 1
ATOM 3740 C CA . LEU A 1 486 ? -25.783 -15.058 31.105 1.00 94.62 486 LEU A CA 1
ATOM 3741 C C . LEU A 1 486 ? -24.308 -15.245 30.731 1.00 94.62 486 LEU A C 1
ATOM 3743 O O . LEU A 1 486 ? -23.696 -14.296 30.257 1.00 94.62 486 LEU A O 1
ATOM 3747 N N . ALA A 1 487 ? -23.735 -16.442 30.895 1.00 95.12 487 ALA A N 1
ATOM 3748 C CA . ALA A 1 487 ? -22.319 -16.701 30.597 1.00 95.12 487 ALA A CA 1
ATOM 3749 C C . ALA A 1 487 ? -22.036 -18.178 30.268 1.00 95.12 487 ALA A C 1
ATOM 3751 O O . ALA A 1 487 ? -22.768 -19.067 30.710 1.00 95.12 487 ALA A O 1
ATOM 3752 N N . ASN A 1 488 ? -20.951 -18.463 29.540 1.00 94.06 488 ASN A N 1
ATOM 3753 C CA . ASN A 1 488 ? -20.491 -19.840 29.323 1.00 94.06 488 ASN A CA 1
ATOM 3754 C C . ASN A 1 488 ? -19.656 -20.336 30.508 1.00 94.06 488 ASN A C 1
ATOM 3756 O O . ASN A 1 488 ? -19.077 -19.551 31.258 1.00 94.06 488 ASN A O 1
ATOM 3760 N N . HIS A 1 489 ? -19.521 -21.654 30.655 1.00 91.56 489 HIS A N 1
ATOM 3761 C CA . HIS A 1 489 ? -18.632 -22.235 31.666 1.00 91.56 489 HIS A CA 1
ATOM 3762 C C . HIS A 1 489 ? -17.142 -21.955 31.412 1.00 91.56 489 HIS A C 1
ATOM 3764 O O . HIS A 1 489 ? -16.368 -21.849 32.363 1.00 91.56 489 HIS A O 1
ATOM 3770 N N . GLU A 1 490 ? -16.765 -21.804 30.143 1.00 90.31 490 GLU A N 1
ATOM 3771 C CA . GLU A 1 490 ? -15.403 -21.500 29.686 1.00 90.31 490 GLU A CA 1
ATOM 3772 C C . GLU A 1 490 ? -14.979 -20.052 30.001 1.00 90.31 490 GLU A C 1
ATOM 3774 O O . GLU A 1 490 ? -13.792 -19.784 30.162 1.00 90.31 490 GLU A O 1
ATOM 3779 N N . ASP A 1 491 ? -15.934 -19.131 30.182 1.00 90.75 491 ASP A N 1
ATOM 3780 C CA . ASP A 1 491 ? -15.667 -17.721 30.502 1.00 90.75 491 ASP A CA 1
ATOM 3781 C C . ASP A 1 491 ? -15.278 -17.487 31.980 1.00 90.75 491 ASP A C 1
ATOM 3783 O O . ASP A 1 491 ? -15.009 -16.347 32.370 1.00 90.75 491 ASP A O 1
ATOM 3787 N N . ILE A 1 492 ? -15.252 -18.525 32.830 1.00 94.00 492 ILE A N 1
ATOM 3788 C CA . ILE A 1 492 ? -14.870 -18.401 34.248 1.00 94.00 492 ILE A CA 1
ATOM 3789 C C . ILE A 1 492 ? -13.356 -18.190 34.379 1.00 94.00 492 ILE A C 1
ATOM 3791 O O . ILE A 1 492 ? -12.565 -19.104 34.166 1.00 94.00 492 ILE A O 1
ATOM 3795 N N . ILE A 1 493 ? -12.966 -17.014 34.869 1.00 93.31 493 ILE A N 1
ATOM 3796 C CA . ILE A 1 493 ? -11.586 -16.669 35.234 1.00 93.31 493 ILE A CA 1
ATOM 3797 C C . ILE A 1 493 ? -11.219 -17.270 36.598 1.00 93.31 493 ILE A C 1
ATOM 3799 O O . ILE A 1 493 ? -10.121 -17.788 36.781 1.00 93.31 493 ILE A O 1
ATOM 3803 N N . SER A 1 494 ? -12.117 -17.187 37.586 1.00 92.31 494 SER A N 1
ATOM 3804 C CA . SER A 1 494 ? -11.850 -17.688 38.941 1.00 92.31 494 SER A CA 1
ATOM 3805 C C . SER A 1 494 ? -13.130 -18.000 39.712 1.00 92.31 494 SER A C 1
ATOM 3807 O O . SER A 1 494 ? -14.141 -17.309 39.589 1.00 92.31 494 SER A O 1
ATOM 3809 N N . ARG A 1 495 ? -13.074 -19.044 40.548 1.00 93.00 495 ARG A N 1
ATOM 3810 C CA . ARG A 1 495 ? -14.190 -19.511 41.394 1.00 93.00 495 ARG A CA 1
ATOM 3811 C C . ARG A 1 495 ? -14.039 -19.145 42.874 1.00 93.00 495 ARG A C 1
ATOM 3813 O O . ARG A 1 495 ? -14.855 -19.578 43.689 1.00 93.00 495 ARG A O 1
ATOM 3820 N N . ASN A 1 496 ? -13.009 -18.368 43.211 1.00 89.75 496 ASN A N 1
ATOM 3821 C CA . ASN A 1 496 ? -12.623 -18.035 44.585 1.00 89.75 496 ASN A CA 1
ATOM 3822 C C . ASN A 1 496 ? -13.201 -16.684 45.039 1.00 89.75 496 ASN A C 1
ATOM 3824 O O . ASN A 1 496 ? -12.546 -15.929 45.752 1.00 89.75 496 ASN A O 1
ATOM 3828 N N . PHE A 1 497 ? -14.425 -16.372 44.610 1.00 92.19 497 PHE A N 1
ATOM 3829 C CA . PHE A 1 497 ? -15.127 -15.141 44.961 1.00 92.19 497 PHE A CA 1
ATOM 3830 C C . PHE A 1 497 ? -16.341 -15.435 45.847 1.00 92.19 497 PHE A C 1
ATOM 3832 O O . PHE A 1 497 ? -16.893 -16.540 45.858 1.00 92.19 497 PHE A O 1
ATOM 3839 N N . ARG A 1 498 ? -16.754 -14.423 46.612 1.00 90.38 498 ARG A N 1
ATOM 3840 C CA . ARG A 1 498 ? -17.972 -14.437 47.422 1.00 90.38 498 ARG A CA 1
ATOM 3841 C C . ARG A 1 498 ? -18.765 -13.157 47.182 1.00 90.38 498 ARG A C 1
ATOM 3843 O O . ARG A 1 498 ? -18.168 -12.092 47.035 1.00 90.38 498 ARG A O 1
ATOM 3850 N N . GLY A 1 499 ? -20.081 -13.301 47.113 1.00 88.12 499 GLY A N 1
ATOM 3851 C CA . GLY A 1 499 ? -21.059 -12.221 47.012 1.00 88.12 499 GLY A CA 1
ATOM 3852 C C . GLY A 1 499 ? -22.013 -12.228 48.201 1.00 88.12 499 GLY A C 1
ATOM 3853 O O . GLY A 1 499 ? -21.704 -12.810 49.242 1.00 88.12 499 GLY A O 1
ATOM 3854 N N . GLN A 1 500 ? -23.164 -11.580 48.047 1.00 86.75 500 GLN A N 1
ATOM 3855 C CA . GLN A 1 500 ? -24.149 -11.424 49.121 1.00 86.75 500 GLN A CA 1
ATOM 3856 C C . GLN A 1 500 ? -24.835 -12.759 49.461 1.00 86.75 500 GLN A C 1
ATOM 3858 O O . GLN A 1 500 ? -25.017 -13.086 50.630 1.00 86.75 500 GLN A O 1
ATOM 3863 N N . HIS A 1 501 ? -25.103 -13.584 48.448 1.00 86.88 501 HIS A N 1
ATOM 3864 C CA . HIS A 1 501 ? -25.738 -14.902 48.530 1.00 86.88 501 HIS A CA 1
ATOM 3865 C C . HIS A 1 501 ? -24.700 -16.045 48.559 1.00 86.88 501 HIS A C 1
ATOM 3867 O O . HIS A 1 501 ? -24.959 -17.166 48.122 1.00 86.88 501 HIS A O 1
ATOM 3873 N N . GLY A 1 502 ? -23.489 -15.779 49.062 1.00 90.38 502 GLY A N 1
ATOM 3874 C CA . GLY A 1 502 ? -22.458 -16.797 49.268 1.00 90.38 502 GLY A CA 1
ATOM 3875 C C . GLY A 1 502 ? -21.456 -16.913 48.118 1.00 90.38 502 GLY A C 1
ATOM 3876 O O . GLY A 1 502 ? -20.677 -15.993 47.880 1.00 90.38 502 GLY A O 1
ATOM 3877 N N . LYS A 1 503 ? -21.362 -18.080 47.465 1.00 93.88 503 LYS A N 1
ATOM 3878 C CA . LYS A 1 503 ? -20.303 -18.354 46.472 1.00 93.88 503 LYS A CA 1
ATOM 3879 C C . LYS A 1 503 ? -20.561 -17.590 45.172 1.00 93.88 503 LYS A C 1
ATOM 3881 O O . LYS A 1 503 ? -21.666 -17.630 44.645 1.00 93.88 503 LYS A O 1
ATOM 3886 N N . ALA A 1 504 ? -19.530 -16.962 44.618 1.00 95.19 504 ALA A N 1
ATOM 3887 C CA . ALA A 1 504 ? -19.619 -16.229 43.360 1.00 95.19 504 ALA A CA 1
ATOM 3888 C C . ALA A 1 504 ? -18.449 -16.577 42.429 1.00 95.19 504 ALA A C 1
ATOM 3890 O O . ALA A 1 504 ? -17.405 -17.063 42.876 1.00 95.19 504 ALA A O 1
ATOM 3891 N N . TYR A 1 505 ? -18.625 -16.349 41.129 1.00 96.12 505 TYR A N 1
ATOM 3892 C CA . TYR A 1 505 ? -17.616 -16.635 40.107 1.00 96.12 505 TYR A CA 1
ATOM 3893 C C . TYR A 1 505 ? -17.286 -15.372 39.312 1.00 96.12 505 TYR A C 1
ATOM 3895 O O . TYR A 1 505 ? -18.181 -14.603 38.963 1.00 96.12 505 TYR A O 1
ATOM 3903 N N . LEU A 1 506 ? -15.999 -15.186 39.013 1.00 95.94 506 LEU A N 1
ATOM 3904 C CA . LEU A 1 506 ? -15.498 -14.127 38.144 1.00 95.94 506 LEU A CA 1
ATOM 3905 C C . LEU A 1 506 ? -15.520 -14.612 36.694 1.00 95.94 506 LEU A C 1
ATOM 3907 O O . LEU A 1 506 ? -14.828 -15.574 36.358 1.00 95.94 506 LEU A O 1
ATOM 3911 N N . PHE A 1 507 ? -16.283 -13.928 35.850 1.00 96.38 507 PHE A N 1
ATOM 3912 C CA . PHE A 1 507 ? -16.440 -14.187 34.425 1.00 96.38 507 PHE A CA 1
ATOM 3913 C C . PHE A 1 507 ? -15.739 -13.122 33.576 1.00 96.38 507 PHE A C 1
ATOM 3915 O O . PHE A 1 507 ? -15.688 -11.939 33.934 1.00 96.38 507 PHE A O 1
ATOM 3922 N N . HIS A 1 508 ? -15.234 -13.538 32.414 1.00 94.50 508 HIS A N 1
ATOM 3923 C CA . HIS A 1 508 ? -14.673 -12.635 31.415 1.00 94.50 508 HIS A CA 1
ATOM 3924 C C . HIS A 1 508 ? -15.753 -11.770 30.757 1.00 94.50 508 HIS A C 1
ATOM 3926 O O . HIS A 1 508 ? -15.550 -10.569 30.589 1.00 94.50 508 HIS A O 1
ATOM 3932 N N . SER A 1 509 ? -16.884 -12.382 30.406 1.00 93.06 509 SER A N 1
ATOM 3933 C CA . SER A 1 509 ? -17.991 -11.767 29.676 1.00 93.06 509 SER A CA 1
ATOM 3934 C C . SER A 1 509 ? -19.332 -12.258 30.221 1.00 93.06 509 SER A C 1
ATOM 3936 O O . SER A 1 509 ? -19.439 -13.404 30.660 1.00 93.06 509 SER A O 1
ATOM 3938 N N . VAL A 1 510 ? -20.345 -11.389 30.193 1.00 95.06 510 VAL A N 1
ATOM 3939 C CA . VAL A 1 510 ? -21.732 -11.696 30.569 1.00 95.06 510 VAL A CA 1
ATOM 3940 C C . VAL A 1 510 ? -22.675 -10.993 29.591 1.00 95.06 510 VAL A C 1
ATOM 3942 O O . VAL A 1 510 ? -22.502 -9.810 29.296 1.00 95.06 510 VAL A O 1
ATOM 3945 N N . VAL A 1 511 ? -23.679 -11.713 29.090 1.00 94.56 511 VAL A N 1
ATOM 3946 C CA . VAL A 1 511 ? -24.706 -11.217 28.159 1.00 94.56 511 VAL A CA 1
ATOM 3947 C C . VAL A 1 511 ? -26.076 -11.107 28.839 1.00 94.56 511 VAL A C 1
ATOM 3949 O O . VAL A 1 511 ? -26.269 -11.586 29.952 1.00 94.56 511 VAL A O 1
ATOM 3952 N N . ASN A 1 512 ? -27.043 -10.470 28.167 1.00 94.31 512 ASN A N 1
ATOM 3953 C CA . ASN A 1 512 ? -28.428 -10.304 28.644 1.00 94.31 512 ASN A CA 1
ATOM 3954 C C . ASN A 1 512 ? -28.554 -9.648 30.030 1.00 94.31 512 ASN A C 1
ATOM 3956 O O . ASN A 1 512 ? -29.447 -9.984 30.813 1.00 94.31 512 ASN A O 1
ATOM 3960 N N . ILE A 1 513 ? -27.685 -8.677 30.306 1.00 95.12 513 ILE A N 1
ATOM 3961 C CA . ILE A 1 513 ? -27.679 -7.879 31.534 1.00 95.12 513 ILE A CA 1
ATOM 3962 C C . ILE A 1 513 ? -27.870 -6.388 31.254 1.00 95.12 513 ILE A C 1
ATOM 3964 O O . ILE A 1 513 ? -27.542 -5.894 30.176 1.00 95.12 513 ILE A O 1
ATOM 3968 N N . GLU A 1 514 ? -28.367 -5.671 32.256 1.00 93.81 514 GLU A N 1
ATOM 3969 C CA . GLU A 1 514 ? -28.402 -4.211 32.319 1.00 93.81 514 GLU A CA 1
ATOM 3970 C C . GLU A 1 514 ? -27.518 -3.743 33.484 1.00 93.81 514 GLU A C 1
ATOM 3972 O O . GLU A 1 514 ? -27.573 -4.292 34.583 1.00 93.81 514 GLU A O 1
ATOM 3977 N N . THR A 1 515 ? -26.658 -2.750 33.242 1.00 94.06 515 THR A N 1
ATOM 3978 C CA . THR A 1 515 ? -25.729 -2.214 34.249 1.00 94.06 515 THR A CA 1
ATOM 3979 C C . THR A 1 515 ? -26.328 -1.012 34.970 1.00 94.06 515 THR A C 1
ATOM 3981 O O . THR A 1 515 ? -26.707 -0.034 34.319 1.00 94.06 515 THR A O 1
ATOM 3984 N N . GLY A 1 516 ? -26.326 -1.037 36.300 1.00 92.94 516 GLY A N 1
ATOM 3985 C CA . GLY A 1 516 ? -26.736 0.086 37.139 1.00 92.94 516 GLY A CA 1
ATOM 3986 C C . GLY A 1 516 ? -25.774 1.290 37.127 1.00 92.94 516 GLY A C 1
ATOM 3987 O O . GLY A 1 516 ? -24.775 1.318 36.389 1.00 92.94 516 GLY A O 1
ATOM 3988 N N . PRO A 1 517 ? -26.058 2.315 37.955 1.00 92.75 517 PRO A N 1
ATOM 3989 C CA . PRO A 1 517 ? -25.123 3.407 38.209 1.00 92.75 517 PRO A CA 1
ATOM 3990 C C . PRO A 1 517 ? -23.831 2.890 38.875 1.00 92.75 517 PRO A C 1
ATOM 3992 O O . PRO A 1 517 ? -23.852 1.846 39.532 1.00 92.75 517 PRO A O 1
ATOM 3995 N N . PRO A 1 518 ? -22.695 3.593 38.706 1.00 93.81 518 PRO A N 1
ATOM 3996 C CA . PRO A 1 518 ? -21.447 3.223 39.360 1.00 93.81 518 PRO A CA 1
ATOM 3997 C C . PRO A 1 518 ? -21.517 3.564 40.852 1.00 93.81 518 PRO A C 1
ATOM 3999 O O . PRO A 1 518 ? -21.768 4.708 41.221 1.00 93.81 518 PRO A O 1
ATOM 4002 N N . ASN A 1 519 ? -21.261 2.568 41.693 1.00 91.94 519 ASN A N 1
ATOM 4003 C CA . ASN A 1 519 ? -21.231 2.664 43.146 1.00 91.94 519 ASN A CA 1
ATOM 4004 C C . ASN A 1 519 ? -19.830 2.308 43.654 1.00 91.94 519 ASN A C 1
ATOM 4006 O O . ASN A 1 519 ? -19.245 1.302 43.250 1.00 91.94 519 ASN A O 1
ATOM 4010 N N . GLU A 1 520 ? -19.289 3.112 44.563 1.00 93.06 520 GLU A N 1
ATOM 4011 C CA . GLU A 1 520 ? -18.016 2.808 45.214 1.00 93.06 520 GLU A CA 1
ATOM 4012 C C . GLU A 1 520 ? -18.258 1.874 46.412 1.00 93.06 520 GLU A C 1
ATOM 4014 O O . GLU A 1 520 ? -19.107 2.142 47.262 1.00 93.06 520 GLU A O 1
ATOM 4019 N N . ARG A 1 521 ? -17.550 0.740 46.462 1.00 91.00 521 ARG A N 1
ATOM 4020 C CA . ARG A 1 521 ? -17.664 -0.271 47.523 1.00 91.00 521 ARG A CA 1
ATOM 4021 C C . ARG A 1 521 ? -16.288 -0.661 48.048 1.00 91.00 521 ARG A C 1
ATOM 4023 O O . ARG A 1 521 ? -15.369 -0.948 47.279 1.00 91.00 521 ARG A O 1
ATOM 4030 N N . ASN A 1 522 ? -16.175 -0.747 49.369 1.00 89.94 522 ASN A N 1
ATOM 4031 C CA . ASN A 1 522 ? -15.025 -1.357 50.025 1.00 89.94 522 ASN A CA 1
ATOM 4032 C C . ASN A 1 522 ? -15.244 -2.872 50.106 1.00 89.94 522 ASN A C 1
ATOM 4034 O O . ASN A 1 522 ? -16.278 -3.334 50.584 1.00 89.94 522 ASN A O 1
ATOM 4038 N N . MET A 1 523 ? -14.276 -3.636 49.611 1.00 86.81 523 MET A N 1
ATOM 4039 C CA . MET A 1 523 ? -14.254 -5.099 49.628 1.00 86.81 523 MET A CA 1
ATOM 4040 C C . MET A 1 523 ? -12.992 -5.577 50.357 1.00 86.81 523 MET A C 1
ATOM 4042 O O . MET A 1 523 ? -12.097 -4.784 50.640 1.00 86.81 523 MET A O 1
ATOM 4046 N N . THR A 1 524 ? -12.877 -6.879 50.629 1.00 84.62 524 THR A N 1
ATOM 4047 C CA . THR A 1 524 ? -11.714 -7.462 51.330 1.00 84.62 524 THR A CA 1
ATOM 4048 C C . THR A 1 524 ? -10.376 -7.162 50.644 1.00 84.62 524 THR A C 1
ATOM 4050 O O . THR A 1 524 ? -9.356 -7.077 51.313 1.00 84.62 524 THR A O 1
ATOM 4053 N N . THR A 1 525 ? -10.377 -6.962 49.322 1.00 85.75 525 THR A N 1
ATOM 4054 C CA . THR A 1 525 ? -9.187 -6.600 48.534 1.00 85.75 525 THR A CA 1
ATOM 4055 C C . THR A 1 525 ? -9.047 -5.087 48.300 1.00 85.75 525 THR A C 1
ATOM 4057 O O . THR A 1 525 ? -8.378 -4.666 47.365 1.00 85.75 525 THR A O 1
ATOM 4060 N N . GLY A 1 526 ? -9.719 -4.249 49.096 1.00 89.31 526 GLY A N 1
ATOM 4061 C CA . GLY A 1 526 ? -9.651 -2.787 49.011 1.00 89.31 526 GLY A CA 1
ATOM 4062 C C . GLY A 1 526 ? -10.861 -2.125 48.341 1.00 89.31 526 GLY A C 1
ATOM 4063 O O . GLY A 1 526 ? -11.928 -2.721 48.158 1.00 89.31 526 GLY A O 1
ATOM 4064 N N . ARG A 1 527 ? -10.704 -0.845 47.993 1.00 90.75 527 ARG A N 1
ATOM 4065 C CA . ARG A 1 527 ? -11.760 0.007 47.421 1.00 90.75 527 ARG A CA 1
ATOM 4066 C C . ARG A 1 527 ? -11.909 -0.217 45.915 1.00 90.75 527 ARG A C 1
ATOM 4068 O O . ARG A 1 527 ? -10.914 -0.267 45.192 1.00 90.75 527 ARG A O 1
ATOM 4075 N N . HIS A 1 528 ? -13.151 -0.331 45.451 1.00 94.75 528 HIS A N 1
ATOM 4076 C CA . HIS A 1 528 ? -13.498 -0.592 44.053 1.00 94.75 528 HIS A CA 1
ATOM 4077 C C . HIS A 1 528 ? -14.708 0.247 43.626 1.00 94.75 528 HIS A C 1
ATOM 4079 O O . HIS A 1 528 ? -15.632 0.448 44.410 1.00 94.75 528 HIS A O 1
ATOM 4085 N N . VAL A 1 529 ? -14.746 0.669 42.363 1.00 95.12 529 VAL A N 1
ATOM 4086 C CA . VAL A 1 529 ? -15.963 1.185 41.720 1.00 95.12 529 VAL A CA 1
ATOM 4087 C C . VAL A 1 529 ? -16.612 0.032 40.962 1.00 95.12 529 VAL A C 1
ATOM 4089 O O . VAL A 1 529 ? -15.974 -0.592 40.110 1.00 95.12 529 VAL A O 1
ATOM 4092 N N . VAL A 1 530 ? -17.870 -0.266 41.281 1.00 96.19 530 VAL A N 1
ATOM 4093 C CA . VAL A 1 530 ? -18.629 -1.389 40.717 1.00 96.19 530 VAL A CA 1
ATOM 4094 C C . VAL A 1 530 ? -20.019 -0.956 40.257 1.00 96.19 530 VAL A C 1
ATOM 4096 O O . VAL A 1 530 ? -20.572 0.020 40.754 1.00 96.19 530 VAL A O 1
ATOM 4099 N N . ARG A 1 531 ? -20.611 -1.697 39.322 1.00 96.56 531 ARG A N 1
ATOM 4100 C CA . ARG A 1 531 ? -22.012 -1.539 38.904 1.00 96.56 531 ARG A CA 1
ATOM 4101 C C . ARG A 1 531 ? -22.757 -2.826 39.163 1.00 96.56 531 ARG A C 1
ATOM 4103 O O . ARG A 1 531 ? -22.321 -3.866 38.679 1.00 96.56 531 ARG A O 1
ATOM 4110 N N . ASP A 1 532 ? -23.887 -2.765 39.850 1.00 95.38 532 ASP A N 1
ATOM 4111 C CA . ASP A 1 532 ? -24.776 -3.924 39.930 1.00 95.38 532 ASP A CA 1
ATOM 4112 C C . ASP A 1 532 ? -25.294 -4.277 38.530 1.00 95.38 532 ASP A C 1
ATOM 4114 O O . ASP A 1 532 ? -25.527 -3.388 37.702 1.00 95.38 532 ASP A O 1
ATOM 4118 N N . ILE A 1 533 ? -25.424 -5.573 38.252 1.00 96.31 533 ILE A N 1
ATOM 4119 C CA . ILE A 1 533 ? -25.935 -6.085 36.981 1.00 96.31 533 ILE A CA 1
ATOM 4120 C C . ILE A 1 533 ? -27.235 -6.845 37.214 1.00 96.31 533 ILE A C 1
ATOM 4122 O O . ILE A 1 533 ? -27.293 -7.806 37.983 1.00 96.31 533 ILE A O 1
ATOM 4126 N N . THR A 1 534 ? -28.288 -6.410 36.531 1.00 96.31 534 THR A N 1
ATOM 4127 C CA . THR A 1 534 ? -29.603 -7.050 36.568 1.00 96.31 534 THR A CA 1
ATOM 4128 C C . THR A 1 534 ? -29.831 -7.856 35.300 1.00 96.31 534 THR A C 1
ATOM 4130 O O . THR A 1 534 ? -29.357 -7.494 34.222 1.00 96.31 534 THR A O 1
ATOM 4133 N N . CYS A 1 535 ? -30.550 -8.972 35.394 1.00 95.38 535 CYS A N 1
ATOM 4134 C CA . CYS A 1 535 ? -30.949 -9.726 34.216 1.00 95.38 535 CYS A CA 1
ATOM 4135 C C . CYS A 1 535 ? -31.935 -8.896 33.387 1.00 95.38 535 CYS A C 1
ATOM 4137 O O . CYS A 1 535 ? -32.993 -8.495 33.873 1.00 95.38 535 CYS A O 1
ATOM 4139 N N . ARG A 1 536 ? -31.633 -8.699 32.103 1.00 92.62 536 ARG A N 1
ATOM 4140 C CA . ARG A 1 536 ? -32.433 -7.898 31.168 1.00 92.62 536 ARG A CA 1
ATOM 4141 C C . ARG A 1 536 ? -33.916 -8.288 31.149 1.00 92.62 536 ARG A C 1
ATOM 4143 O O . ARG A 1 536 ? -34.767 -7.408 31.017 1.00 92.62 536 ARG A O 1
ATOM 4150 N N . GLN A 1 537 ? -34.208 -9.586 31.276 1.00 90.25 537 GLN A N 1
ATOM 4151 C CA . GLN A 1 537 ? -35.542 -10.165 31.087 1.00 90.25 537 GLN A CA 1
ATOM 4152 C C . GLN A 1 537 ? -36.426 -10.134 32.346 1.00 90.25 537 GLN A C 1
ATOM 4154 O O . GLN A 1 537 ? -37.601 -9.807 32.228 1.00 90.25 537 GLN A O 1
ATOM 4159 N N . CYS A 1 538 ? -35.896 -10.455 33.533 1.00 92.25 538 CYS A N 1
ATOM 4160 C CA . CYS A 1 538 ? -36.673 -10.469 34.789 1.00 92.25 538 CYS A CA 1
ATOM 4161 C C . CYS A 1 538 ? -36.305 -9.356 35.783 1.00 92.25 538 CYS A C 1
ATOM 4163 O O . CYS A 1 538 ? -36.917 -9.276 36.839 1.00 92.25 538 CYS A O 1
ATOM 4165 N N . LYS A 1 539 ? -35.312 -8.515 35.464 1.00 92.81 539 LYS A N 1
ATOM 4166 C CA . LYS A 1 539 ? -34.770 -7.423 36.298 1.00 92.81 539 LYS A CA 1
ATOM 4167 C C . LYS A 1 539 ? -34.138 -7.834 37.636 1.00 92.81 539 LYS A C 1
ATOM 4169 O O . LYS A 1 539 ? -33.666 -6.966 38.361 1.00 92.81 539 LYS A O 1
ATOM 4174 N N . GLU A 1 540 ? -34.035 -9.132 37.911 1.00 93.38 540 GLU A N 1
ATOM 4175 C CA . GLU A 1 540 ? -33.351 -9.681 39.088 1.00 93.38 540 GLU A CA 1
ATOM 4176 C C . GLU A 1 540 ? -31.861 -9.307 39.108 1.00 93.38 540 GLU A C 1
ATOM 4178 O O . GLU A 1 540 ? -31.199 -9.393 38.070 1.00 93.38 540 GLU A O 1
ATOM 4183 N N . THR A 1 541 ? -31.312 -8.928 40.266 1.00 94.44 541 THR A N 1
ATOM 4184 C CA . THR A 1 541 ? -29.878 -8.594 40.387 1.00 94.44 541 THR A CA 1
ATOM 4185 C C . THR A 1 541 ? -29.062 -9.877 40.429 1.00 94.44 541 THR A C 1
ATOM 4187 O O . THR A 1 541 ? -29.178 -10.634 41.379 1.00 94.44 541 THR A O 1
ATOM 4190 N N . VAL A 1 542 ? -28.222 -10.137 39.424 1.00 95.75 542 VAL A N 1
ATOM 4191 C CA . VAL A 1 542 ? -27.468 -11.405 39.301 1.00 95.75 542 VAL A CA 1
ATOM 4192 C C . VAL A 1 542 ? -26.003 -11.305 39.747 1.00 95.75 542 VAL A C 1
ATOM 4194 O O . VAL A 1 542 ? -25.310 -12.321 39.834 1.00 95.75 542 VAL A O 1
ATOM 4197 N N . GLY A 1 543 ? -25.526 -10.092 40.043 1.00 95.56 543 GLY A N 1
ATOM 4198 C CA . GLY A 1 543 ? -24.181 -9.821 40.552 1.00 95.56 543 GLY A CA 1
ATOM 4199 C C . GLY A 1 543 ? -23.734 -8.384 40.272 1.00 95.56 543 GLY A C 1
ATOM 4200 O O . GLY A 1 543 ? -24.560 -7.471 40.241 1.00 95.56 543 GLY A O 1
ATOM 4201 N N . TRP A 1 544 ? -22.437 -8.167 40.030 1.00 96.19 544 TRP A N 1
ATOM 4202 C CA . TRP A 1 544 ? -21.883 -6.843 39.704 1.00 96.19 544 TRP A CA 1
ATOM 4203 C C . TRP A 1 544 ? -20.721 -6.907 38.702 1.00 96.19 544 TRP A C 1
ATOM 4205 O O . TRP A 1 544 ? -20.037 -7.916 38.569 1.00 96.19 544 TRP A O 1
ATOM 4215 N N . LYS A 1 545 ? -20.454 -5.796 38.017 1.00 96.56 545 LYS A N 1
ATOM 4216 C CA . LYS A 1 545 ? -19.269 -5.562 37.183 1.00 96.56 545 LYS A CA 1
ATOM 4217 C C . LYS A 1 545 ? -18.280 -4.662 37.924 1.00 96.56 545 LYS A C 1
ATOM 4219 O O . LYS A 1 545 ? -18.699 -3.701 38.565 1.00 96.56 545 LYS A O 1
ATOM 4224 N N . TYR A 1 546 ? -16.981 -4.919 37.799 1.00 95.88 546 TYR A N 1
ATOM 4225 C CA . TYR A 1 546 ? -15.941 -3.974 38.214 1.00 95.88 546 TYR A CA 1
ATOM 4226 C C . TYR A 1 546 ? -15.677 -2.937 37.115 1.00 95.88 546 TYR A C 1
ATOM 4228 O O . TYR A 1 546 ? -15.323 -3.291 35.989 1.00 95.88 546 TYR A O 1
ATOM 4236 N N . ASP A 1 547 ? -15.803 -1.655 37.454 1.00 94.12 547 ASP A N 1
ATOM 4237 C CA . ASP A 1 547 ? -15.428 -0.539 36.578 1.00 94.12 547 ASP A CA 1
ATOM 4238 C C . ASP A 1 547 ? -13.994 -0.066 36.860 1.00 94.12 547 ASP A C 1
ATOM 4240 O O . ASP A 1 547 ? -13.270 0.247 35.918 1.00 94.12 547 ASP A O 1
ATOM 4244 N N . LYS A 1 548 ? -13.576 -0.018 38.136 1.00 93.44 548 LYS A N 1
ATOM 4245 C CA . LYS A 1 548 ? -12.232 0.431 38.538 1.00 93.44 548 LYS A CA 1
ATOM 4246 C C . LYS A 1 548 ? -11.773 -0.182 39.864 1.00 93.44 548 LYS A C 1
ATOM 4248 O O . LYS A 1 548 ? -12.568 -0.287 40.799 1.00 93.44 548 LYS A O 1
ATOM 4253 N N . ALA A 1 549 ? -10.490 -0.512 39.972 1.00 93.50 549 ALA A N 1
ATOM 4254 C CA . ALA A 1 549 ? -9.808 -0.897 41.202 1.00 93.50 549 ALA A CA 1
ATOM 4255 C C . ALA A 1 549 ? -8.730 0.146 41.546 1.00 93.50 549 ALA A C 1
ATOM 4257 O O . ALA A 1 549 ? -7.995 0.610 40.673 1.00 93.50 549 ALA A O 1
ATOM 4258 N N . TYR A 1 550 ? -8.635 0.543 42.817 1.00 89.94 550 TYR A N 1
ATOM 4259 C CA . TYR A 1 550 ? -7.596 1.491 43.243 1.00 89.94 550 TYR A CA 1
ATOM 4260 C C . TYR A 1 550 ? -6.252 0.806 43.508 1.00 89.94 550 TYR A C 1
ATOM 4262 O O . TYR A 1 550 ? -5.211 1.419 43.281 1.00 89.94 550 TYR A O 1
ATOM 4270 N N . GLU A 1 551 ? -6.273 -0.457 43.941 1.00 90.62 551 GLU A N 1
ATOM 4271 C CA . GLU A 1 551 ? -5.063 -1.229 44.214 1.00 90.62 551 GLU A CA 1
ATOM 4272 C C . GLU A 1 551 ? -4.508 -1.888 42.942 1.00 90.62 551 GLU A C 1
ATOM 4274 O O . GLU A 1 551 ? -5.240 -2.436 42.116 1.00 90.62 551 GLU A O 1
ATOM 4279 N N . SER A 1 552 ? -3.187 -1.843 42.799 1.00 86.88 552 SER A N 1
ATOM 4280 C CA . SER A 1 552 ? -2.429 -2.368 41.667 1.00 86.88 552 SER A CA 1
ATOM 4281 C C . SER A 1 552 ? -2.607 -3.877 41.466 1.00 86.88 552 SER A C 1
ATOM 4283 O O . SER A 1 552 ? -2.787 -4.308 40.324 1.00 86.88 552 SER A O 1
ATOM 4285 N N . SER A 1 553 ? -2.645 -4.662 42.551 1.00 90.06 553 SER A N 1
ATOM 4286 C CA . SER A 1 553 ? -2.861 -6.116 42.513 1.00 90.06 553 SER A CA 1
ATOM 4287 C C . SER A 1 553 ? -4.249 -6.509 42.010 1.00 90.06 553 SER A C 1
ATOM 4289 O O . SER A 1 553 ? -4.422 -7.608 41.494 1.00 90.06 553 SER A O 1
ATOM 4291 N N . GLU A 1 554 ? -5.237 -5.618 42.123 1.00 91.75 554 GLU A N 1
ATOM 4292 C CA . GLU A 1 554 ? -6.646 -5.921 41.852 1.00 91.75 554 GLU A CA 1
ATOM 4293 C C . GLU A 1 554 ? -7.112 -5.491 40.458 1.00 91.75 554 GLU A C 1
ATOM 4295 O O . GLU A 1 554 ? -8.220 -5.836 40.041 1.00 91.75 554 GLU A O 1
ATOM 4300 N N . LYS A 1 555 ? -6.261 -4.797 39.690 1.00 90.12 555 LYS A N 1
ATOM 4301 C CA . LYS A 1 555 ? -6.590 -4.292 38.345 1.00 90.12 555 LYS A CA 1
ATOM 4302 C C . LYS A 1 555 ? -7.029 -5.372 37.354 1.00 90.12 555 LYS A C 1
ATOM 4304 O O . LYS A 1 555 ? -7.789 -5.074 36.441 1.00 90.12 555 LYS A O 1
ATOM 4309 N N . TYR A 1 556 ? -6.641 -6.636 37.546 1.00 92.25 556 TYR A N 1
ATOM 4310 C CA . TYR A 1 556 ? -7.112 -7.747 36.701 1.00 92.25 556 TYR A CA 1
ATOM 4311 C C . TYR A 1 556 ? -8.639 -7.958 36.753 1.00 92.25 556 TYR A C 1
ATOM 4313 O O . TYR A 1 556 ? -9.199 -8.621 35.876 1.00 92.25 556 TYR A O 1
ATOM 4321 N N . LYS A 1 557 ? -9.313 -7.411 37.775 1.00 93.62 557 LYS A N 1
ATOM 4322 C CA . LYS A 1 557 ? -10.771 -7.431 37.917 1.00 93.62 557 LYS A CA 1
ATOM 4323 C C . LYS A 1 557 ? -11.462 -6.380 37.048 1.00 93.62 557 LYS A C 1
ATOM 4325 O O . LYS A 1 557 ? -12.643 -6.546 36.767 1.00 93.62 557 LYS A O 1
ATOM 4330 N N . GLU A 1 558 ? -10.780 -5.316 36.621 1.00 94.56 558 GLU A N 1
ATOM 4331 C CA . GLU A 1 558 ? -11.400 -4.224 35.860 1.00 94.56 558 GLU A CA 1
ATOM 4332 C C . GLU A 1 558 ? -12.031 -4.732 34.551 1.00 94.56 558 GLU A C 1
ATOM 4334 O O . GLU A 1 558 ? -11.466 -5.548 33.820 1.00 94.56 558 GLU A O 1
ATOM 4339 N N . GLY A 1 559 ? -13.261 -4.293 34.280 1.00 92.94 559 GLY A N 1
ATOM 4340 C CA . GLY A 1 559 ? -14.059 -4.757 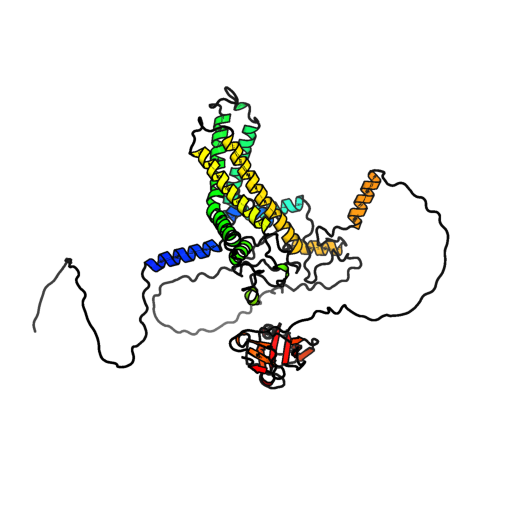33.147 1.00 92.94 559 GLY A CA 1
ATOM 4341 C C . GLY A 1 559 ? -14.680 -6.150 33.310 1.00 92.94 559 GLY A C 1
ATOM 4342 O O . GLY A 1 559 ? -15.486 -6.528 32.462 1.00 92.94 559 GLY A O 1
ATOM 4343 N N . LYS A 1 560 ? -14.348 -6.905 34.368 1.00 96.06 560 LYS A N 1
ATOM 4344 C CA . LYS A 1 560 ? -14.857 -8.264 34.618 1.00 96.06 560 LYS A CA 1
ATOM 4345 C C . LYS A 1 560 ? -16.148 -8.261 35.430 1.00 96.06 560 LYS A C 1
ATOM 4347 O O . LYS A 1 560 ? -16.493 -7.284 36.100 1.00 96.06 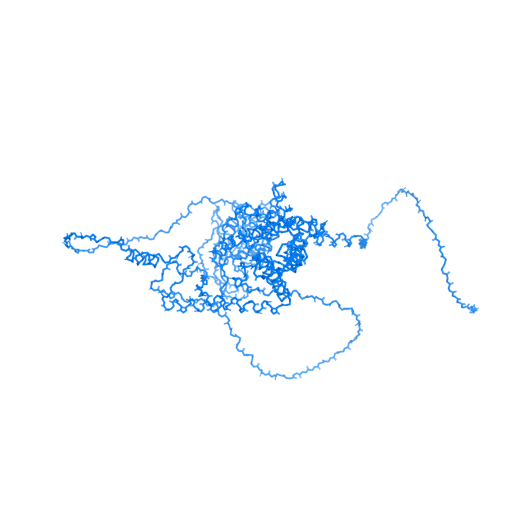560 LYS A O 1
ATOM 4352 N N . PHE A 1 561 ? -16.847 -9.389 35.378 1.00 97.31 561 PHE A N 1
ATOM 4353 C CA . PHE A 1 561 ? -18.166 -9.568 35.974 1.00 97.31 561 PHE A CA 1
ATOM 4354 C C . PHE A 1 561 ? -18.119 -10.618 37.076 1.00 97.31 561 PHE A C 1
ATOM 4356 O O . PHE A 1 561 ? -17.514 -11.672 36.908 1.00 97.31 561 PHE A O 1
ATOM 4363 N N . ILE A 1 562 ? -18.795 -10.356 38.184 1.00 96.75 562 ILE A N 1
ATOM 4364 C CA . ILE A 1 562 ? -19.133 -11.349 39.193 1.00 96.75 562 ILE A CA 1
ATOM 4365 C C . ILE A 1 562 ? -20.589 -11.742 38.988 1.00 96.75 562 ILE A C 1
ATOM 4367 O O . ILE A 1 562 ? -21.457 -10.873 38.923 1.00 96.75 562 ILE A O 1
ATOM 4371 N N . LEU A 1 563 ? -20.848 -13.047 38.931 1.00 96.50 563 LEU A N 1
ATOM 4372 C CA . LEU A 1 563 ? -22.191 -13.607 39.059 1.00 96.50 563 LEU A CA 1
ATOM 4373 C C . LEU A 1 563 ? -22.245 -14.501 40.298 1.00 96.50 563 LEU A C 1
ATOM 4375 O O . LEU A 1 563 ? -21.324 -15.285 40.558 1.00 96.50 563 LEU A O 1
ATOM 4379 N N . GLU A 1 564 ? -23.321 -14.379 41.068 1.00 95.38 564 GLU A N 1
ATOM 4380 C CA . GLU A 1 564 ? -23.505 -15.139 42.304 1.00 95.38 564 GLU A CA 1
ATOM 4381 C C . GLU A 1 564 ? -24.127 -16.507 42.012 1.00 95.38 564 GLU A C 1
ATOM 4383 O O . GLU A 1 564 ? -25.173 -16.602 41.374 1.00 95.38 564 GLU A O 1
ATOM 4388 N N . ALA A 1 565 ? -23.486 -17.587 42.465 1.00 92.25 565 ALA A N 1
ATOM 4389 C CA . ALA A 1 565 ? -23.826 -18.948 42.048 1.00 92.25 565 ALA A CA 1
ATOM 4390 C C . ALA A 1 565 ? -25.253 -19.359 42.447 1.00 92.25 565 ALA A C 1
ATOM 4392 O O . ALA A 1 565 ? -25.899 -20.091 41.703 1.00 92.25 565 ALA A O 1
ATOM 4393 N N . GLU A 1 566 ? -25.760 -18.840 43.569 1.00 93.31 566 GLU A N 1
ATOM 4394 C CA . GLU A 1 566 ? -27.120 -19.098 44.055 1.00 93.31 566 GLU A CA 1
ATOM 4395 C C . GLU A 1 566 ? -28.210 -18.456 43.176 1.00 93.31 566 GLU A C 1
ATOM 4397 O O . GLU A 1 566 ? -29.375 -18.838 43.261 1.00 93.31 566 GLU A O 1
ATOM 4402 N N . LEU A 1 567 ? -27.848 -17.513 42.299 1.00 92.81 567 LEU A N 1
ATOM 4403 C CA . LEU A 1 567 ? -28.746 -16.813 41.368 1.00 92.81 567 LEU A CA 1
ATOM 4404 C C . LEU A 1 567 ? -28.610 -17.318 39.920 1.00 92.81 567 LEU A C 1
ATOM 4406 O O . LEU A 1 567 ? -29.285 -16.830 39.004 1.00 92.81 567 LEU A O 1
ATOM 4410 N N . LEU A 1 568 ? -27.771 -18.337 39.712 1.00 93.38 568 LEU A N 1
ATOM 4411 C CA . LEU A 1 568 ? -27.554 -19.002 38.433 1.00 93.38 568 LEU A CA 1
ATOM 4412 C C . LEU A 1 568 ? -28.234 -20.373 38.384 1.00 93.38 568 LEU A C 1
ATOM 4414 O O . LEU A 1 568 ? -28.504 -21.020 39.392 1.00 93.38 568 LEU A O 1
ATOM 4418 N N . CYS A 1 569 ? -28.472 -20.847 37.169 1.00 93.88 569 CYS A N 1
ATOM 4419 C CA . CYS A 1 569 ? -28.821 -22.231 36.873 1.00 93.88 569 CYS A CA 1
ATOM 4420 C C . CYS A 1 569 ? -28.116 -22.679 35.586 1.00 93.88 569 CYS A C 1
ATOM 4422 O O . CYS A 1 569 ? -27.642 -21.838 34.819 1.00 93.88 569 CYS A O 1
ATOM 4424 N N . ASN A 1 570 ? -28.032 -23.990 35.351 1.00 91.44 570 ASN A N 1
ATOM 4425 C CA . ASN A 1 570 ? -27.591 -24.510 34.058 1.00 91.44 570 ASN A CA 1
ATOM 4426 C C . ASN A 1 570 ? -28.774 -24.504 33.078 1.00 91.44 570 ASN A C 1
ATOM 4428 O O . ASN A 1 570 ? -29.886 -24.841 33.486 1.00 91.44 570 ASN A O 1
ATOM 4432 N N . VAL A 1 571 ? -28.538 -24.107 31.826 1.00 86.81 571 VAL A N 1
ATOM 4433 C CA . VAL A 1 571 ? -29.582 -23.990 30.782 1.00 86.81 571 VAL A CA 1
ATOM 4434 C C . VAL A 1 571 ? -29.392 -24.998 29.636 1.00 86.81 571 VAL A C 1
ATOM 4436 O O . VAL A 1 571 ? -30.263 -25.122 28.783 1.00 86.81 571 VAL A O 1
ATOM 4439 N N . THR A 1 572 ? -28.277 -25.737 29.630 1.00 65.88 572 THR A N 1
ATOM 4440 C CA . THR A 1 572 ? -28.015 -26.863 28.712 1.00 65.88 572 THR A CA 1
ATOM 4441 C C . THR A 1 572 ? -28.714 -28.136 29.156 1.00 65.88 572 THR A C 1
ATOM 4443 O O . THR A 1 572 ? -28.525 -28.458 30.357 1.00 65.88 572 THR A O 1
#

Secondary structure (DSSP, 8-state):
----------------------------------PPP----THHHHHHHHHHHHHHHHHPPPPHHHHHHTTTTHHHHTTT------PPP-------------------------PPP---------------TT--TTTSPPTTS--PPP---HHHHHHHHHHHHHHHHTSHHHHHHHHHHHHHHHHHHHHHHHHTT--GGG-SS-TT-TTSHHHHHHHHHHHHHHHHHHHHHHHTHHHHHHHHHHHHHHHTT--HHHHHHHHHHSTTT---TTGGGS-TT--TTTGGG-GGGTT-TTS-SSGGGSPPPPTTS-PPPPPPHHHHHHHHHHHHHHHHHHHHHHHHHHHS-TTTS-TTHHHHHHHHHHHHHHHHHHHHHHHHHHHHHHH--PPPHHHHHHHHHHHHTT----SSSS---HHHHHHHHHHHHHHTT---------------------------------PPPPP-SSSEEEETTT--EEEEGGGEEEEEEEETTEEEEEES---SEEEEEEEEEEETTEEEEEEEEEETTT--EEEEEEEEESSGGGGGGTT-EEEEGGGEEE--

Sequence (572 aa):
MANSGQHSSNGTRTEPFPSLDNASPGGNDTNPPSPIDNRPTASSSLSGRLRSASKSFEVSGPPEGFMAATGTIASSIFSRQTVARRASETSIPMQTGRSVADSSRSNTFPIVNEEPPEEKTSSSVTSPKRNFTGEPAAAAPFDNGYHFPPKHSAGQSTKLGLIAFGHYVRTPLGFLVTIYGLNVVAWGGMLFLLLCNASPAMCHPTCNDINSPRRKWIEWNSQTLNALFCVTGFGLAPWRFRDLYFLLQYRVQKKEVALRRLAGIHRGWFRLPGSEQIDPQIGPRNISSAPHLNSSLACPYPEDKIPDAPLTGVRAPATPITRMDIVIWLMVWNTFLQCVLSGFMWGLNRYDRPSWSTGLFVALACIVAALGGLVMFIEGKKVKGIEGVPISDEDMKLLQEDRERGVWHYNNIKDKDLAAEEAKKKKKAKALGLVSKRRDPGRLPPSSRPDHRPSLAAGPRIMGLAYNTYLNSSKIYGCKTCKAHLANHEDIISRNFRGQHGKAYLFHSVVNIETGPPNERNMTTGRHVVRDITCRQCKETVGWKYDKAYESSEKYKEGKFILEAELLCNVT

Radius of gyration: 36.41 Å; chains: 1; bounding box: 84×128×93 Å

InterPro domains:
  IPR004910 Yippee/Mis18/Cereblon [PF03226] (476-569)
  IPR021369 Protein of unknown function DUF2985 [PF11204] (167-250)
  IPR034751 Yippee domain [PS51792] (475-572)